Protein AF-A0A1E7ERF7-F1 (afdb_monomer)

Foldseek 3Di:
DVVVVVVVVLVVLLVCVVVVHDPVVDPDDPVSVVSNLLSVLVVLQCVLQVQADQPLPAAAEADDLVVVVVVVVPPPDPQPQDFQDCVLVLVQLLVFFQDWDDDPNFTAGAGALVSCLPRVSLVVLLVSQQADDLVCLCPSDPDNRLSVLRVLLSLLSLLQSLLSVLQSVQLVPPPVSDTDQFSQCSQCPPPVRNPHGQQPDFRGHGNNDTHGSSCSVRVNNVNRHLDPLSQLRRFNQFSLGRHHDSGGATSSCNVVVSLVSLLSQCLRVQRAKFQDPVDNLAIAGHCCQSSPQVSCCPPQNTDLSSSLVSLVPPPDDDDPPPPDVVVVVVSNVGSVVSNPDDPVSCVVHYDYHDTTRGGSHPPVPPPD

Sequence (368 aa):
MIRRNNSISVLLILILILHGTNVKSFTLPSPLQKVLILAEGFIAKQKVNKNLDPNIRTKFKVESDETFAAQRSNDGATTTTTTFSHALWDSALKKHATYVGDIDGITTTLVDYVGMSKDPDVLRYTQALATVDLEQLGSANANANNSANELLALYINAYNCFCIGHVTKYYLADPKRRLPSTITAVTKTMTDYKKTDIWDVPAGKIGRRTVTLNEIEHTILRSCWDDPRIHAAIVCASASCPNLRSEAFVGAKLNAQLDDQAQNWVSDTKKGLRYNPNNSQQLLVSRIFLWFQDDFQSNYGGPLAWAQQYASTRGGKENDNDNDPKQQQQQQQQLAAWSKLSTDDYEKNVEYFPYNWKLNDRRWERQD

pLDDT: mean 78.39, std 17.16, range [31.17, 98.62]

Organism: NCBI:txid635003

Nearest PDB structures (foldseek):
  2xj7-assembly1_A  TM=2.593E-01  e=2.945E+00  Bacteroides thetaiotaomicron VPI-5482
  2xm1-assembly1_A  TM=3.299E-01  e=4.871E+00  Bacteroides thetaiotaomicron VPI-5482
  2x0h-assembly1_A  TM=3.551E-01  e=7.286E+00  Bacteroides thetaiotaomicron VPI-5482

InterPro domains:
  IPR006869 Domain of unknown function DUF547 [PF04784] (147-265)

Secondary structure (DSSP, 8-state):
-HHHHHHHHHHHHHHHHHTT--GGGS---HHHHHHHHHHHHHHHHHHHHTT--TT---PBPPPPHHHHHHHHHH--S---------HHHHHHHHHHS-EEEESSS-EEEEB-HHHHTT-HHHHHHHHHHHH--HHHHHHSSSSHHHHHHHHHHHHHHHHHHHHHHHHHHHHHHSTT-PPPSBGGGSTTTSTT-TTS-GGGSEEEEETTEEEEHHIIIIIIIIHHB--TTHHHHS--SBTTSPPPPSS---GGGHHHHHHHHHHHHHH-TTTTEEEETTEEEEEEE-HHHHHTHHHHHHHHSSHHHHHHHHHH---S---TT---HHHHHHHHHHHHHHTT--HHHHHHHEEE-----BB-B-GGG---

Mean predicted aligned error: 10.08 Å

Radius of gyration: 21.47 Å; Cα contacts (8 Å, |Δi|>4): 516; chains: 1; bounding box: 52×48×76 Å

Structure (mmCIF, N/CA/C/O backbone):
data_AF-A0A1E7ERF7-F1
#
_entry.id   AF-A0A1E7ERF7-F1
#
loop_
_atom_site.group_PDB
_atom_site.id
_atom_site.type_symbol
_atom_site.label_atom_id
_atom_site.label_alt_id
_atom_site.label_comp_id
_atom_site.label_asym_id
_atom_site.label_entity_id
_atom_site.label_seq_id
_atom_site.pdbx_PDB_ins_code
_atom_site.Cartn_x
_atom_site.Cartn_y
_atom_site.Cartn_z
_atom_site.occupancy
_atom_site.B_iso_or_equiv
_atom_site.auth_seq_id
_atom_site.auth_comp_id
_atom_site.auth_asym_id
_atom_site.auth_atom_id
_atom_site.pdbx_PDB_model_num
ATOM 1 N N . MET A 1 1 ? -4.852 25.322 41.173 1.00 36.66 1 MET A N 1
ATOM 2 C CA . MET A 1 1 ? -3.448 24.894 40.955 1.00 36.66 1 MET A CA 1
ATOM 3 C C . MET A 1 1 ? -3.278 23.719 39.980 1.00 36.66 1 MET A C 1
ATOM 5 O O . MET A 1 1 ? -2.240 23.656 39.343 1.00 36.66 1 MET A O 1
ATOM 9 N N . ILE A 1 2 ? -4.276 22.848 39.766 1.00 32.81 2 ILE A N 1
ATOM 10 C CA . ILE A 1 2 ? -4.131 21.618 38.949 1.00 32.81 2 ILE A CA 1
ATOM 11 C C . ILE A 1 2 ? -4.028 21.868 37.422 1.00 32.81 2 ILE A C 1
ATOM 13 O O . ILE A 1 2 ? -3.318 21.147 36.730 1.00 32.81 2 ILE A O 1
ATOM 17 N N . ARG A 1 3 ? -4.637 22.933 36.870 1.00 31.17 3 ARG A N 1
ATOM 18 C CA . ARG A 1 3 ? -4.573 23.233 35.417 1.00 31.17 3 ARG A CA 1
ATOM 19 C C . ARG A 1 3 ? -3.191 23.665 34.902 1.00 31.17 3 ARG A C 1
ATOM 21 O O . ARG A 1 3 ? -2.922 23.508 33.720 1.00 31.17 3 ARG A O 1
ATOM 28 N N . ARG A 1 4 ? -2.320 24.201 35.764 1.00 34.53 4 ARG A N 1
ATOM 29 C CA . ARG A 1 4 ? -1.042 24.815 35.352 1.00 34.53 4 ARG A CA 1
ATOM 30 C C . ARG A 1 4 ? 0.073 23.780 35.127 1.00 34.53 4 ARG A C 1
ATOM 32 O O . ARG A 1 4 ? 0.943 24.011 34.296 1.00 34.53 4 ARG A O 1
ATOM 39 N N . ASN A 1 5 ? -0.004 22.623 35.794 1.00 43.66 5 ASN A N 1
ATOM 40 C CA . ASN A 1 5 ? 0.962 21.530 35.625 1.00 43.66 5 ASN A CA 1
ATOM 41 C C . ASN A 1 5 ? 0.768 20.761 34.311 1.00 43.66 5 ASN A C 1
ATOM 43 O O . ASN A 1 5 ? 1.755 20.394 33.682 1.00 43.66 5 ASN A O 1
ATOM 47 N N . ASN A 1 6 ? -0.474 20.592 33.839 1.00 48.72 6 ASN A N 1
ATOM 48 C CA . ASN A 1 6 ? -0.732 19.874 32.585 1.00 48.72 6 ASN A CA 1
ATOM 49 C C . ASN A 1 6 ? -0.147 20.602 31.365 1.00 48.72 6 ASN A C 1
ATOM 51 O O . ASN A 1 6 ? 0.408 19.952 30.486 1.00 48.72 6 ASN A O 1
ATOM 55 N N . SER A 1 7 ? -0.205 21.937 31.318 1.00 48.72 7 SER A N 1
ATOM 56 C CA . SER A 1 7 ? 0.359 22.716 30.205 1.00 48.72 7 SER A CA 1
ATOM 57 C C . SER A 1 7 ? 1.884 22.614 30.118 1.00 48.72 7 SER A C 1
ATOM 59 O O . SER A 1 7 ? 2.427 22.541 29.021 1.00 48.72 7 SER A O 1
ATOM 61 N N . ILE A 1 8 ? 2.574 22.563 31.263 1.00 54.47 8 ILE A N 1
ATOM 62 C CA . ILE A 1 8 ? 4.037 22.424 31.314 1.00 54.47 8 ILE A CA 1
ATOM 63 C C . ILE A 1 8 ? 4.448 21.012 30.886 1.00 54.47 8 ILE A C 1
ATOM 65 O O . ILE A 1 8 ? 5.362 20.869 30.081 1.00 54.47 8 ILE A O 1
ATOM 69 N N . SER A 1 9 ? 3.739 19.976 31.349 1.00 54.03 9 SER A N 1
ATOM 70 C CA . SER A 1 9 ? 3.988 18.591 30.931 1.00 54.03 9 SER A CA 1
ATOM 71 C C . SER A 1 9 ? 3.723 18.368 29.439 1.00 54.03 9 SER A C 1
ATOM 73 O O . SER A 1 9 ? 4.510 17.693 28.784 1.00 54.03 9 SER A O 1
ATOM 75 N N . VAL A 1 10 ? 2.669 18.970 28.878 1.00 54.62 10 VAL A N 1
ATOM 76 C CA . VAL A 1 10 ? 2.374 18.911 27.435 1.00 54.62 10 VAL A CA 1
ATOM 77 C C . VAL A 1 10 ? 3.454 19.617 26.613 1.00 54.62 10 VAL A C 1
ATOM 79 O O . VAL A 1 10 ? 3.908 19.066 25.613 1.00 54.62 10 VAL A O 1
ATOM 82 N N . LEU A 1 11 ? 3.916 20.793 27.051 1.00 57.22 11 LEU A N 1
ATOM 83 C CA . LEU A 1 11 ? 4.986 21.528 26.373 1.00 57.22 11 LEU A CA 1
ATOM 84 C C . LEU A 1 11 ? 6.320 20.764 26.416 1.00 57.22 11 LEU A C 1
ATOM 86 O O . LEU A 1 11 ? 7.002 20.670 25.401 1.00 57.22 11 LEU A O 1
ATOM 90 N N . LEU A 1 12 ? 6.668 20.162 27.557 1.00 59.62 12 LEU A N 1
ATOM 91 C CA . LEU A 1 12 ? 7.861 19.319 27.697 1.00 59.62 12 LEU A CA 1
ATOM 92 C C . LEU A 1 12 ? 7.793 18.071 26.811 1.00 59.62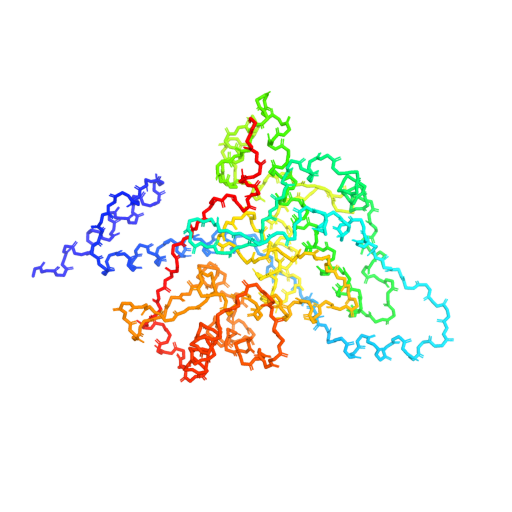 12 LEU A C 1
ATOM 94 O O . LEU A 1 12 ? 8.782 17.733 26.171 1.00 59.62 12 LEU A O 1
ATOM 98 N N . ILE A 1 13 ? 6.632 17.416 26.730 1.00 57.25 13 ILE A N 1
ATOM 99 C CA . ILE A 1 13 ? 6.420 16.261 25.849 1.00 57.25 13 ILE A CA 1
ATOM 100 C C . ILE A 1 13 ? 6.543 16.671 24.374 1.00 57.25 13 ILE A C 1
ATOM 102 O O . ILE A 1 13 ? 7.240 15.999 23.620 1.00 57.25 13 ILE A O 1
ATOM 106 N N . LEU A 1 14 ? 5.950 17.798 23.965 1.00 54.91 14 LEU A N 1
ATOM 107 C CA . LEU A 1 14 ? 6.098 18.344 22.609 1.00 54.91 14 LEU A CA 1
ATOM 108 C C . LEU A 1 14 ? 7.563 18.653 22.271 1.00 54.91 14 LEU A C 1
ATOM 110 O O . LEU A 1 14 ? 8.032 18.281 21.198 1.00 54.91 14 LEU A O 1
ATOM 114 N N . ILE A 1 15 ? 8.306 19.270 23.196 1.00 58.50 15 ILE A N 1
ATOM 115 C CA . ILE A 1 15 ? 9.744 19.528 23.043 1.00 58.50 15 ILE A CA 1
ATOM 116 C C . ILE A 1 15 ? 10.507 18.205 22.898 1.00 58.50 15 ILE A C 1
ATOM 118 O O . ILE A 1 15 ? 11.322 18.070 21.991 1.00 58.50 15 ILE A O 1
ATOM 122 N N . LEU A 1 16 ? 10.222 17.207 23.733 1.00 57.84 16 LEU A N 1
ATOM 123 C CA . LEU A 1 16 ? 10.858 15.890 23.683 1.00 57.84 16 LEU A CA 1
ATOM 124 C C . LEU A 1 16 ? 10.597 15.159 22.351 1.00 57.84 16 LEU A C 1
ATOM 126 O O . LEU A 1 16 ? 11.536 14.595 21.780 1.00 57.84 16 LEU A O 1
ATOM 130 N N . ILE A 1 17 ? 9.374 15.222 21.811 1.00 55.09 17 ILE A N 1
ATOM 131 C CA . ILE A 1 17 ? 9.040 14.671 20.485 1.00 55.09 17 ILE A CA 1
ATOM 132 C C . ILE A 1 17 ? 9.791 15.418 19.377 1.00 55.09 17 ILE A C 1
ATOM 134 O O . ILE A 1 17 ? 10.389 14.780 18.512 1.00 55.09 17 ILE A O 1
ATOM 138 N N . LEU A 1 18 ? 9.798 16.756 19.411 1.00 44.47 18 LEU A N 1
ATOM 139 C CA . LEU A 1 18 ? 10.491 17.590 18.419 1.00 44.47 18 LEU A CA 1
ATOM 140 C C . LEU A 1 18 ? 12.005 17.327 18.394 1.00 44.47 18 LEU A C 1
ATOM 142 O O . LEU A 1 18 ? 12.624 17.414 17.338 1.00 44.47 18 LEU A O 1
ATOM 146 N N . HIS A 1 19 ? 12.591 16.948 19.532 1.00 47.16 19 HIS A N 1
ATOM 147 C CA . HIS A 1 19 ? 14.005 16.576 19.650 1.00 47.16 19 HIS A CA 1
ATOM 148 C C . HIS A 1 19 ? 14.268 15.076 19.411 1.00 47.16 19 HIS A C 1
ATOM 150 O O . HIS A 1 19 ? 15.370 14.593 19.668 1.00 47.16 19 HIS A O 1
ATOM 156 N N . GLY A 1 20 ? 13.279 14.315 18.925 1.00 40.84 20 GLY A N 1
ATOM 157 C CA . GLY A 1 20 ? 13.446 12.907 18.552 1.00 40.84 20 GLY A CA 1
ATOM 158 C C . GLY A 1 20 ? 13.666 11.954 19.730 1.00 40.84 20 GLY A C 1
ATOM 159 O O . GLY A 1 20 ? 14.139 10.832 19.534 1.00 40.84 20 GLY A O 1
ATOM 160 N N . THR A 1 21 ? 13.342 12.370 20.958 1.00 48.56 21 THR A N 1
ATOM 161 C CA . THR A 1 21 ? 13.435 11.481 22.122 1.00 48.56 21 THR A CA 1
ATOM 162 C C . THR A 1 21 ? 12.284 10.475 22.120 1.00 48.56 21 THR A C 1
ATOM 164 O O . THR A 1 21 ? 11.135 10.790 21.809 1.00 48.56 21 THR A O 1
ATOM 167 N N . ASN A 1 22 ? 12.597 9.219 22.435 1.00 46.44 22 ASN A N 1
ATOM 168 C CA . ASN A 1 22 ? 11.633 8.128 22.387 1.00 46.44 22 ASN A CA 1
ATOM 169 C C . ASN A 1 22 ? 10.752 8.138 23.647 1.00 46.44 22 ASN A C 1
ATOM 171 O O . ASN A 1 22 ? 11.101 7.541 24.660 1.00 46.44 22 ASN A O 1
ATOM 175 N N . VAL A 1 23 ? 9.603 8.814 23.580 1.00 49.91 23 VAL A N 1
ATOM 176 C CA . VAL A 1 23 ? 8.657 8.943 24.708 1.00 49.91 23 VAL A CA 1
ATOM 177 C C . VAL A 1 23 ? 7.865 7.644 24.970 1.00 49.91 23 VAL A C 1
ATOM 179 O O . VAL A 1 23 ? 7.133 7.551 25.952 1.00 49.91 23 VAL A O 1
ATOM 182 N N . LYS A 1 24 ? 8.032 6.601 24.135 1.00 46.62 24 LYS A N 1
ATOM 183 C CA . LYS A 1 24 ? 7.290 5.326 24.231 1.00 46.62 24 LYS A CA 1
ATOM 184 C C . LYS A 1 24 ? 7.590 4.512 25.496 1.00 46.62 24 LYS A C 1
ATOM 186 O O . LYS A 1 24 ? 6.849 3.580 25.787 1.00 46.62 24 LYS A O 1
ATOM 191 N N . SER A 1 25 ? 8.659 4.825 26.230 1.00 44.00 25 SER A N 1
ATOM 192 C CA . SER A 1 25 ? 9.017 4.147 27.485 1.00 44.00 25 SER A CA 1
ATOM 193 C C . SER A 1 25 ? 8.253 4.659 28.713 1.00 44.00 25 SER A C 1
ATOM 195 O O . SER A 1 25 ? 8.383 4.068 29.783 1.00 44.00 25 SER A O 1
ATOM 197 N N . PHE A 1 26 ? 7.455 5.726 28.589 1.00 50.78 26 PHE A N 1
ATOM 198 C CA . PHE A 1 26 ? 6.699 6.299 29.703 1.00 50.78 26 PHE A CA 1
ATOM 199 C C . PHE A 1 26 ? 5.229 5.868 29.677 1.00 50.78 26 PHE A C 1
ATOM 201 O O . PHE A 1 26 ? 4.508 6.100 28.707 1.00 50.78 26 PHE A O 1
ATOM 208 N N . THR A 1 27 ? 4.749 5.294 30.782 1.00 52.00 27 THR A N 1
ATOM 209 C CA . THR A 1 27 ? 3.320 5.031 31.003 1.00 52.00 27 THR A CA 1
ATOM 210 C C . THR A 1 27 ? 2.628 6.343 31.377 1.00 52.00 27 THR A C 1
ATOM 212 O O . THR A 1 27 ? 2.578 6.743 32.538 1.00 52.00 27 THR A O 1
ATOM 215 N N . LEU A 1 28 ? 2.139 7.069 30.372 1.00 58.00 28 LEU A N 1
ATOM 216 C CA . LEU A 1 28 ? 1.422 8.329 30.578 1.00 58.00 28 LEU A CA 1
ATOM 217 C C . LEU A 1 28 ? -0.047 8.078 30.975 1.00 58.00 28 LEU A C 1
ATOM 219 O O . LEU A 1 28 ? -0.658 7.143 30.455 1.00 58.00 28 LEU A O 1
ATOM 223 N N . PRO A 1 29 ? -0.659 8.927 31.821 1.00 64.56 29 PRO A N 1
ATOM 224 C CA . PRO A 1 29 ? -2.111 8.969 32.000 1.00 64.56 29 PRO A CA 1
ATOM 225 C C . PRO A 1 29 ? -2.847 9.167 30.663 1.00 64.56 29 PRO A C 1
ATOM 227 O O . PRO A 1 29 ? -2.374 9.918 29.809 1.00 64.56 29 PRO A O 1
ATOM 230 N N . SER A 1 30 ? -4.031 8.562 30.499 1.00 65.56 30 SER A N 1
ATOM 231 C CA . SER A 1 30 ? -4.824 8.592 29.249 1.00 65.56 30 SER A CA 1
ATOM 232 C C . SER A 1 30 ? -4.966 9.989 28.599 1.00 65.56 30 SER A C 1
ATOM 234 O O . SER A 1 30 ? -4.719 10.101 27.396 1.00 65.56 30 SER A O 1
ATOM 236 N N . PRO A 1 31 ? -5.237 11.089 29.340 1.00 67.00 31 PRO A N 1
ATOM 237 C CA . PRO A 1 31 ? -5.311 12.423 28.734 1.00 67.00 31 PRO A CA 1
ATOM 238 C C . PRO A 1 31 ? -4.007 12.872 28.057 1.00 67.00 31 PRO A C 1
ATOM 240 O O . PRO A 1 31 ? -4.045 13.521 27.016 1.00 67.00 31 PRO A O 1
ATOM 243 N N . LEU A 1 32 ? -2.848 12.508 28.617 1.00 67.94 32 LEU A N 1
ATOM 244 C CA . LEU A 1 32 ? -1.539 12.845 28.050 1.00 67.94 32 LEU A CA 1
ATOM 245 C C . LEU A 1 32 ? -1.181 11.943 26.862 1.00 67.94 32 LEU A C 1
ATOM 247 O O . LEU A 1 32 ? -0.548 12.416 25.921 1.00 67.94 32 LEU A O 1
ATOM 251 N N . GLN A 1 33 ? -1.635 10.685 26.853 1.00 66.69 33 GLN A N 1
ATOM 252 C CA . GLN A 1 33 ? -1.497 9.805 25.685 1.00 66.69 33 GLN A CA 1
ATOM 253 C C . GLN A 1 33 ? -2.267 10.348 24.476 1.00 66.69 33 GLN A C 1
ATOM 255 O O . GLN A 1 33 ? -1.730 10.366 23.370 1.00 66.69 33 GLN A O 1
ATOM 260 N N . LYS A 1 34 ? -3.489 10.861 24.684 1.00 69.25 34 LYS A N 1
ATOM 261 C CA . LYS A 1 34 ? -4.267 11.506 23.613 1.00 69.25 34 LYS A CA 1
ATOM 262 C C . LYS A 1 34 ? -3.541 12.722 23.035 1.00 69.25 34 LYS A C 1
ATOM 264 O O . LYS A 1 34 ? -3.440 12.844 21.819 1.00 69.25 34 LYS A O 1
ATOM 269 N N . VAL A 1 35 ? -2.974 13.581 23.885 1.00 73.69 35 VAL A N 1
ATOM 270 C CA . VAL A 1 35 ? -2.186 14.741 23.427 1.00 73.69 35 VAL A CA 1
ATOM 271 C C . VAL A 1 35 ? -0.946 14.310 22.637 1.00 73.69 35 VAL A C 1
ATOM 273 O O . VAL A 1 35 ? -0.651 14.906 21.604 1.00 73.69 35 VAL A O 1
ATOM 276 N N . LEU A 1 36 ? -0.249 13.259 23.079 1.00 72.38 36 LEU A N 1
ATOM 277 C CA . LEU A 1 36 ? 0.911 12.713 22.372 1.00 72.38 36 LEU A CA 1
ATOM 278 C C . LEU A 1 36 ? 0.534 12.215 20.970 1.00 72.38 36 LEU A C 1
ATOM 280 O O . LEU A 1 36 ? 1.200 12.563 20.001 1.00 72.38 36 LEU A O 1
ATOM 284 N N . ILE A 1 37 ? -0.553 11.449 20.854 1.00 72.00 37 ILE A N 1
ATOM 285 C CA . ILE A 1 37 ? -1.032 10.924 19.568 1.00 72.00 37 ILE A CA 1
ATOM 286 C C . ILE A 1 37 ? -1.437 12.064 18.628 1.00 72.00 37 ILE A C 1
ATOM 288 O O . ILE A 1 37 ? -1.090 12.028 17.451 1.00 72.00 37 ILE A O 1
ATOM 292 N N . LEU A 1 38 ? -2.120 13.095 19.132 1.00 73.94 38 LEU A N 1
ATOM 293 C CA . LEU A 1 38 ? -2.483 14.264 18.325 1.00 73.94 38 LEU A CA 1
ATOM 294 C C . LEU A 1 38 ? -1.250 15.049 17.859 1.00 73.94 38 LEU A C 1
ATOM 296 O O . LEU A 1 38 ? -1.207 15.488 16.713 1.00 73.94 38 LEU A O 1
ATOM 300 N N . ALA A 1 39 ? -0.226 15.185 18.706 1.00 75.44 39 ALA A N 1
ATOM 301 C CA . ALA A 1 39 ? 1.040 15.806 18.326 1.00 75.44 39 ALA A CA 1
ATOM 302 C C . ALA A 1 39 ? 1.798 14.980 17.270 1.00 75.44 39 ALA A C 1
ATOM 304 O O . ALA A 1 39 ? 2.266 15.537 16.277 1.00 75.44 39 ALA A O 1
ATOM 305 N N . GLU A 1 40 ? 1.877 13.654 17.444 1.00 78.06 40 GLU A N 1
ATOM 306 C CA . GLU A 1 40 ? 2.417 12.730 16.435 1.00 78.06 40 GLU A CA 1
ATOM 307 C C . GLU A 1 40 ? 1.657 12.862 15.109 1.00 78.06 40 GLU A C 1
ATOM 309 O O . GLU A 1 40 ? 2.275 12.956 14.049 1.00 78.06 40 GLU A O 1
ATOM 314 N N . GLY A 1 41 ? 0.325 12.906 15.172 1.00 77.31 41 GLY A N 1
ATOM 315 C CA . GLY A 1 41 ? -0.550 13.087 14.019 1.00 77.31 41 GLY A CA 1
ATOM 316 C C . GLY A 1 41 ? -0.306 14.405 13.299 1.00 77.31 41 GLY A C 1
ATOM 317 O O . GLY A 1 41 ? -0.144 14.410 12.085 1.00 77.31 41 GLY A O 1
ATOM 318 N N . PHE A 1 42 ? -0.192 15.509 14.037 1.00 77.94 42 PHE A N 1
ATOM 319 C CA . PHE A 1 42 ? 0.100 16.825 13.472 1.00 77.94 42 PHE A CA 1
ATOM 320 C C . PHE A 1 42 ? 1.451 16.859 12.743 1.00 77.94 42 PHE A C 1
ATOM 322 O O . PHE A 1 42 ? 1.531 17.335 11.611 1.00 77.94 42 PHE A O 1
ATOM 329 N N . ILE A 1 43 ? 2.505 16.310 13.357 1.00 78.62 43 ILE A N 1
ATOM 330 C CA . ILE A 1 43 ? 3.841 16.241 12.745 1.00 78.62 43 ILE A CA 1
ATOM 331 C C . ILE A 1 43 ? 3.816 15.349 11.498 1.00 78.62 43 ILE A C 1
ATOM 333 O O . ILE A 1 43 ? 4.362 15.720 10.458 1.00 78.62 43 ILE A O 1
ATOM 337 N N . ALA A 1 44 ? 3.168 14.185 11.580 1.00 79.81 44 ALA A N 1
ATOM 338 C CA . ALA A 1 44 ? 3.026 13.278 10.447 1.00 79.81 44 ALA A CA 1
ATOM 339 C C . ALA A 1 44 ? 2.258 13.937 9.295 1.00 79.81 44 ALA A C 1
ATOM 341 O O . ALA A 1 44 ? 2.728 13.891 8.164 1.00 79.81 44 ALA A O 1
ATOM 342 N N . LYS A 1 45 ? 1.154 14.630 9.592 1.00 82.00 45 LYS A N 1
ATOM 343 C CA . LYS A 1 45 ? 0.350 15.381 8.623 1.00 82.00 45 LYS A CA 1
ATOM 344 C C . LYS A 1 45 ? 1.176 16.442 7.895 1.00 82.00 45 LYS A C 1
ATOM 346 O O . LYS A 1 45 ? 1.171 16.498 6.669 1.00 82.00 45 LYS A O 1
ATOM 351 N N . GLN A 1 46 ? 1.950 17.247 8.630 1.00 80.81 46 GLN A N 1
ATOM 352 C CA . GLN A 1 46 ? 2.863 18.219 8.015 1.00 80.81 46 GLN A CA 1
ATOM 353 C C . GLN A 1 46 ? 3.884 17.545 7.097 1.00 80.81 46 GLN A C 1
ATOM 355 O O . GLN A 1 46 ? 4.180 18.051 6.017 1.00 80.81 46 GLN A O 1
ATOM 360 N N . LYS A 1 47 ? 4.415 16.394 7.518 1.00 81.00 47 LYS A N 1
ATOM 361 C CA . LYS A 1 47 ? 5.402 15.648 6.745 1.00 81.00 47 LYS A CA 1
ATOM 362 C C . LYS A 1 47 ? 4.814 15.082 5.452 1.00 81.00 47 LYS A C 1
ATOM 364 O O . LYS A 1 47 ? 5.407 15.304 4.400 1.00 81.00 47 LYS A O 1
ATOM 369 N N . VAL A 1 48 ? 3.672 14.392 5.511 1.00 81.75 48 VAL A N 1
ATOM 370 C CA . VAL A 1 48 ? 3.062 13.773 4.320 1.00 81.75 48 VAL A CA 1
ATOM 371 C C . VAL A 1 48 ? 2.521 14.818 3.346 1.00 81.75 48 VAL A C 1
ATOM 373 O O . VAL A 1 48 ? 2.515 14.594 2.141 1.00 81.75 48 VAL A O 1
ATOM 376 N N . ASN A 1 49 ? 2.118 15.996 3.826 1.00 82.00 49 ASN A N 1
ATOM 377 C CA . ASN A 1 49 ? 1.636 17.071 2.955 1.00 82.00 49 ASN A CA 1
ATOM 378 C C . ASN A 1 49 ? 2.758 17.951 2.384 1.00 82.00 49 ASN A C 1
ATOM 380 O O . ASN A 1 49 ? 2.497 18.743 1.484 1.00 82.00 49 ASN A O 1
ATOM 384 N N . LYS A 1 50 ? 4.007 17.811 2.852 1.00 83.06 50 LYS A N 1
ATOM 385 C CA . LYS A 1 50 ? 5.141 18.648 2.420 1.00 83.06 50 LYS A CA 1
ATOM 386 C C . LYS A 1 50 ? 5.376 18.616 0.904 1.00 83.06 50 LYS A C 1
ATOM 388 O O . LYS A 1 50 ? 5.760 19.631 0.333 1.00 83.06 50 LYS A O 1
ATOM 393 N N . ASN A 1 51 ? 5.188 17.450 0.287 1.00 75.69 51 ASN A N 1
ATOM 394 C CA . ASN A 1 51 ? 5.495 17.206 -1.126 1.00 75.69 51 ASN A CA 1
ATOM 395 C C . ASN A 1 51 ? 4.232 17.063 -1.993 1.00 75.69 51 ASN A C 1
ATOM 397 O O . ASN A 1 51 ? 4.329 16.626 -3.140 1.00 75.69 51 ASN A O 1
ATOM 401 N N . LEU A 1 52 ? 3.058 17.379 -1.436 1.00 80.81 52 LEU A N 1
ATOM 402 C CA . LEU A 1 52 ? 1.813 17.402 -2.193 1.00 80.81 52 LEU A CA 1
ATOM 403 C C . LEU A 1 52 ? 1.858 18.614 -3.128 1.00 80.81 52 LEU A C 1
ATOM 405 O O . LEU A 1 52 ? 2.061 19.733 -2.661 1.00 80.81 52 LEU A O 1
ATOM 409 N N . ASP A 1 53 ? 1.693 18.402 -4.432 1.00 74.69 53 ASP A N 1
ATOM 410 C CA . ASP A 1 53 ? 1.607 19.496 -5.401 1.00 74.69 53 ASP A CA 1
ATOM 411 C C . ASP A 1 53 ? 0.152 19.986 -5.501 1.00 74.69 53 ASP A C 1
ATOM 413 O O . ASP A 1 53 ? -0.694 19.254 -6.027 1.00 74.69 53 ASP A O 1
ATOM 417 N N . PRO A 1 54 ? -0.174 21.196 -5.001 1.00 67.25 54 PRO A N 1
ATOM 418 C CA . PRO A 1 54 ? -1.521 21.752 -5.088 1.00 67.25 54 PRO A CA 1
ATOM 419 C C . PRO A 1 54 ? -1.822 22.369 -6.463 1.00 67.25 54 PRO A C 1
ATOM 421 O O . PRO A 1 54 ? -2.957 22.765 -6.714 1.00 67.25 54 PRO A O 1
ATOM 424 N N . ASN A 1 55 ? -0.824 22.499 -7.345 1.00 67.62 55 ASN A N 1
ATOM 425 C CA . ASN A 1 55 ? -0.960 23.194 -8.626 1.00 67.62 55 ASN A CA 1
ATOM 426 C C . ASN A 1 55 ? -1.403 22.278 -9.770 1.00 67.62 55 ASN A C 1
ATOM 428 O O . ASN A 1 55 ? -1.568 22.757 -10.897 1.00 67.62 55 ASN A O 1
ATOM 432 N N . ILE A 1 56 ? -1.617 20.984 -9.507 1.00 73.19 56 ILE A N 1
ATOM 433 C CA . ILE A 1 56 ? -2.220 20.073 -10.479 1.00 73.19 56 ILE A CA 1
ATOM 434 C C . ILE A 1 56 ? -3.660 20.528 -10.735 1.00 73.19 56 ILE A C 1
ATOM 436 O O . ILE A 1 56 ? -4.568 20.324 -9.932 1.00 73.19 56 ILE A O 1
ATOM 440 N N . ARG A 1 57 ? -3.850 21.201 -11.876 1.00 54.81 57 ARG A N 1
ATOM 441 C CA . ARG A 1 57 ? -5.110 21.868 -12.247 1.00 54.81 57 ARG A CA 1
ATOM 442 C C . ARG A 1 57 ? -6.224 20.897 -12.620 1.00 54.81 57 ARG A C 1
ATOM 444 O O . ARG A 1 57 ? -7.395 21.250 -12.529 1.00 54.81 57 ARG A O 1
ATOM 451 N N . THR A 1 58 ? -5.867 19.694 -13.058 1.00 62.59 58 THR A N 1
ATOM 452 C CA . THR A 1 58 ? -6.821 18.655 -13.444 1.00 62.59 58 THR A CA 1
ATOM 453 C C . THR A 1 58 ? -6.393 17.353 -12.799 1.00 62.59 58 THR A C 1
ATOM 455 O O . THR A 1 58 ? -5.362 16.791 -13.159 1.00 62.59 58 THR A O 1
ATOM 458 N N . LYS A 1 59 ? -7.187 16.893 -11.832 1.00 69.50 59 LYS A N 1
ATOM 459 C CA . LYS A 1 59 ? -7.059 15.548 -11.281 1.00 69.50 59 LYS A CA 1
ATOM 460 C C . LYS A 1 59 ? -7.775 14.565 -12.200 1.00 69.50 59 LYS A C 1
ATOM 462 O O . LYS A 1 59 ? -8.862 14.861 -12.704 1.00 69.50 59 LYS A O 1
ATOM 467 N N . PHE A 1 60 ? -7.180 13.401 -12.399 1.00 78.62 60 PHE A N 1
ATOM 468 C CA . PHE A 1 60 ? -7.851 12.280 -13.029 1.00 78.62 60 PHE A CA 1
ATOM 469 C C . PHE A 1 60 ? -9.002 11.803 -12.136 1.00 78.62 60 PHE A C 1
ATOM 471 O O . PHE A 1 60 ? -8.870 11.731 -10.910 1.00 78.62 60 PHE A O 1
ATOM 478 N N . LYS A 1 61 ? -10.134 11.457 -12.753 1.00 71.06 61 LYS A N 1
ATOM 479 C CA . LYS A 1 61 ? -11.215 10.734 -12.079 1.00 71.06 61 LYS A CA 1
ATOM 480 C C . LYS A 1 61 ? -11.049 9.245 -12.342 1.00 71.06 61 LYS A C 1
ATOM 482 O O . LYS A 1 61 ? -10.775 8.851 -13.472 1.00 71.06 61 LYS A O 1
ATOM 487 N N . VAL A 1 62 ? -11.216 8.438 -11.299 1.00 68.38 62 VAL A N 1
ATOM 488 C CA . VAL A 1 62 ? -11.300 6.983 -11.444 1.00 68.38 62 VAL A CA 1
ATOM 489 C C . VAL A 1 62 ? -12.725 6.655 -11.893 1.00 68.38 62 VAL A C 1
ATOM 491 O O . VAL A 1 62 ? -13.684 7.011 -11.211 1.00 68.38 62 VAL A O 1
ATOM 494 N N . GLU A 1 63 ? -12.869 6.047 -13.068 1.00 69.31 63 GLU A N 1
ATOM 495 C CA . GLU A 1 63 ? -14.165 5.715 -13.682 1.00 69.31 63 GLU A CA 1
ATOM 496 C C . GLU A 1 63 ? -14.585 4.293 -13.361 1.00 69.31 63 GLU A C 1
ATOM 498 O O . GLU A 1 63 ? -13.722 3.427 -13.412 1.00 69.31 63 GLU A O 1
ATOM 503 N N . SER A 1 64 ? -15.881 4.045 -13.134 1.00 68.56 64 SER A N 1
ATOM 504 C CA . SER A 1 64 ? -16.437 2.721 -12.806 1.00 68.56 64 SER A CA 1
ATOM 505 C C . SER A 1 64 ? -16.109 1.617 -13.825 1.00 68.56 64 SER A C 1
ATOM 507 O O . SER A 1 64 ? -15.893 1.865 -15.010 1.00 68.56 64 SER A O 1
ATOM 509 N N . ASP A 1 65 ? -16.154 0.359 -13.390 1.00 65.44 65 ASP A N 1
ATOM 510 C CA . ASP A 1 65 ? -15.861 -0.771 -14.280 1.00 65.44 65 ASP A CA 1
ATOM 511 C C . ASP A 1 65 ? -16.944 -0.955 -15.372 1.00 65.44 65 ASP A C 1
ATOM 513 O O . ASP A 1 65 ? -16.642 -1.422 -16.470 1.00 65.44 65 ASP A O 1
ATOM 517 N N . GLU A 1 66 ? -18.191 -0.526 -15.127 1.00 62.44 66 GLU A N 1
ATOM 518 C CA . GLU A 1 66 ? -19.271 -0.527 -16.131 1.00 62.44 66 GLU A CA 1
ATOM 519 C C . GLU A 1 66 ? -19.011 0.481 -17.253 1.00 62.44 66 GLU A C 1
ATOM 521 O O . GLU A 1 66 ? -19.184 0.160 -18.432 1.00 62.44 66 GLU A O 1
ATOM 526 N N . THR A 1 67 ? -18.542 1.684 -16.903 1.00 61.41 67 THR A N 1
ATOM 527 C CA . THR A 1 67 ? -18.156 2.694 -17.896 1.00 61.41 67 THR A CA 1
ATOM 528 C C . THR A 1 67 ? -16.945 2.232 -18.707 1.00 61.41 67 THR A C 1
ATOM 530 O O . THR A 1 67 ? -16.916 2.442 -19.920 1.00 61.41 67 THR A O 1
ATOM 533 N N . PHE A 1 68 ? -16.007 1.505 -18.088 1.00 58.97 68 PHE A N 1
ATOM 534 C CA . PHE A 1 68 ? -14.882 0.873 -18.784 1.00 58.97 68 PHE A CA 1
ATOM 535 C C . PHE A 1 68 ? -15.331 -0.250 -19.746 1.00 58.97 68 PHE A C 1
ATOM 537 O O . PHE A 1 68 ? -14.874 -0.321 -20.891 1.00 58.97 68 PHE A O 1
ATOM 544 N N . ALA A 1 69 ? -16.249 -1.125 -19.318 1.00 56.75 69 ALA A N 1
ATOM 545 C CA . ALA A 1 69 ? -16.740 -2.252 -20.116 1.00 56.75 69 ALA A CA 1
ATOM 546 C C . ALA A 1 69 ? -17.614 -1.816 -21.306 1.00 56.75 69 ALA A C 1
ATOM 548 O O . ALA A 1 69 ? -17.443 -2.338 -22.410 1.00 56.75 69 ALA A O 1
ATOM 549 N N . ALA A 1 70 ? -18.499 -0.832 -21.112 1.00 56.50 70 ALA A N 1
ATOM 550 C CA . ALA A 1 70 ? -19.382 -0.310 -22.159 1.00 56.50 70 ALA A CA 1
ATOM 551 C C . ALA A 1 70 ? -18.613 0.348 -23.320 1.00 56.50 70 ALA A C 1
ATOM 553 O O . ALA A 1 70 ? -19.067 0.348 -24.466 1.00 56.50 70 ALA A O 1
ATOM 554 N N . GLN A 1 71 ? -17.423 0.885 -23.043 1.00 56.25 71 GLN A N 1
ATOM 555 C CA . GLN A 1 71 ? -16.563 1.470 -24.071 1.00 56.25 71 GLN A CA 1
ATOM 556 C C . GLN A 1 71 ? -15.858 0.416 -24.922 1.00 56.25 71 GLN A C 1
ATOM 558 O O . GLN A 1 71 ? -15.755 0.594 -26.131 1.00 56.25 71 GLN A O 1
ATOM 563 N N . ARG A 1 72 ? -15.471 -0.730 -24.344 1.00 56.56 72 ARG A N 1
ATOM 564 C CA . ARG A 1 72 ? -14.936 -1.854 -25.133 1.00 56.56 72 ARG A CA 1
ATOM 565 C C . ARG A 1 72 ? -15.951 -2.440 -26.112 1.00 56.56 72 ARG A C 1
ATOM 567 O O . ARG A 1 72 ? -15.544 -2.957 -27.145 1.00 56.56 72 ARG A O 1
ATOM 574 N N . SER A 1 73 ? -17.245 -2.412 -25.789 1.00 52.78 73 SER A N 1
ATOM 575 C CA . SER A 1 73 ? -18.281 -3.007 -26.644 1.00 52.78 73 SER A CA 1
ATOM 576 C C . SER A 1 73 ? -18.702 -2.134 -27.829 1.00 52.78 73 SER A C 1
ATOM 578 O O . SER A 1 73 ? -19.249 -2.669 -28.788 1.00 52.78 73 SER A O 1
ATOM 580 N N . ASN A 1 74 ? -18.455 -0.819 -27.782 1.00 55.16 74 ASN A N 1
ATOM 581 C CA . ASN A 1 74 ? -18.863 0.115 -28.841 1.00 55.16 74 ASN A CA 1
ATOM 582 C C . ASN A 1 74 ? -17.796 0.333 -29.929 1.00 55.16 74 ASN A C 1
ATOM 584 O O . ASN A 1 74 ? -18.129 0.824 -31.008 1.00 55.16 74 ASN A O 1
ATOM 588 N N . ASP A 1 75 ? -16.550 -0.083 -29.698 1.00 52.66 75 ASP A N 1
ATOM 589 C CA . ASP A 1 75 ? -15.466 0.050 -30.671 1.00 52.66 75 ASP A CA 1
ATOM 590 C C . ASP A 1 75 ? -15.355 -1.219 -31.532 1.00 52.66 75 ASP A C 1
ATOM 592 O O . ASP A 1 75 ? -14.503 -2.081 -31.331 1.00 52.66 75 ASP A O 1
ATOM 596 N N . GLY A 1 76 ? -16.213 -1.327 -32.551 1.00 45.62 76 GLY A N 1
ATOM 597 C CA . GLY A 1 76 ? -16.144 -2.355 -33.605 1.00 45.62 76 GLY A CA 1
ATOM 598 C C . GLY A 1 76 ? -14.932 -2.235 -34.549 1.00 45.62 76 GLY A C 1
ATOM 599 O O . GLY A 1 76 ? -14.964 -2.771 -35.655 1.00 45.62 76 GLY A O 1
ATOM 600 N N . ALA A 1 77 ? -13.877 -1.524 -34.143 1.00 43.34 77 ALA A N 1
ATOM 601 C CA . ALA A 1 77 ? -12.637 -1.342 -34.884 1.00 43.34 77 ALA A CA 1
ATOM 602 C C . ALA A 1 77 ? -11.460 -1.863 -34.052 1.00 43.34 77 ALA A C 1
ATOM 604 O O . ALA A 1 77 ? -11.324 -1.535 -32.875 1.00 43.34 77 ALA A O 1
ATOM 605 N N . THR A 1 78 ? -10.602 -2.672 -34.677 1.00 39.34 78 THR A N 1
ATOM 606 C CA . THR A 1 78 ? -9.399 -3.296 -34.107 1.00 39.34 78 THR A CA 1
ATOM 607 C C . THR A 1 78 ? -8.334 -2.250 -33.752 1.00 39.34 78 THR A C 1
ATOM 609 O O . THR A 1 78 ? -7.278 -2.173 -34.374 1.00 39.34 78 THR A O 1
ATOM 612 N N . THR A 1 79 ? -8.609 -1.409 -32.763 1.00 44.72 79 THR A N 1
ATOM 613 C CA . THR A 1 79 ? -7.646 -0.466 -32.200 1.00 44.72 79 THR A CA 1
ATOM 614 C C . THR A 1 79 ? -6.912 -1.207 -31.093 1.00 44.72 79 THR A C 1
ATOM 616 O O . THR A 1 79 ? -7.509 -1.589 -30.090 1.00 44.72 79 THR A O 1
ATOM 619 N N . THR A 1 80 ? -5.623 -1.486 -31.280 1.00 46.50 80 THR A N 1
ATOM 620 C CA . THR A 1 80 ? -4.768 -2.042 -30.225 1.00 46.50 80 THR A CA 1
ATOM 621 C C . THR A 1 80 ? -4.724 -1.065 -29.052 1.00 46.50 80 THR A C 1
ATOM 623 O O . THR A 1 80 ? -3.975 -0.093 -29.094 1.00 46.50 80 THR A O 1
ATOM 626 N N . THR A 1 81 ? -5.536 -1.302 -28.021 1.00 54.38 81 THR A N 1
ATOM 627 C CA . THR A 1 81 ? -5.450 -0.604 -26.734 1.00 54.38 81 THR A CA 1
ATOM 628 C C . THR A 1 81 ? -4.046 -0.825 -26.170 1.00 54.38 81 THR A C 1
ATOM 630 O O . THR A 1 81 ? -3.684 -1.958 -25.844 1.00 54.38 81 THR A O 1
ATOM 633 N N . THR A 1 82 ? -3.230 0.227 -26.069 1.00 65.69 82 THR A N 1
ATOM 634 C CA . THR A 1 82 ? -1.911 0.115 -25.433 1.00 65.69 82 THR A CA 1
ATOM 635 C C . THR A 1 82 ? -2.108 -0.019 -23.926 1.00 65.69 82 THR A C 1
ATOM 637 O O . THR A 1 82 ? -2.313 0.968 -23.228 1.00 65.69 82 THR A O 1
ATOM 640 N N . THR A 1 83 ? -2.057 -1.248 -23.420 1.00 78.19 83 THR A N 1
ATOM 641 C CA . THR A 1 83 ? -2.081 -1.551 -21.980 1.00 78.19 83 THR A CA 1
ATOM 642 C C . THR A 1 83 ? -0.692 -1.935 -21.497 1.00 78.19 83 THR A C 1
ATOM 644 O O . THR A 1 83 ? 0.039 -2.635 -22.206 1.00 78.19 83 THR A O 1
ATOM 647 N N . PHE A 1 84 ? -0.341 -1.567 -20.267 1.00 90.38 84 PHE A N 1
ATOM 648 C CA . PHE A 1 84 ? 0.874 -2.075 -19.639 1.00 90.38 84 PHE A CA 1
ATOM 649 C C . PHE A 1 84 ? 0.588 -3.416 -18.950 1.00 90.38 84 PHE A C 1
ATOM 651 O O . PHE A 1 84 ? -0.276 -3.522 -18.083 1.00 90.38 84 PHE A O 1
ATOM 658 N N . SER A 1 85 ? 1.307 -4.473 -19.335 1.00 94.25 85 SER A N 1
ATOM 659 C CA . SER A 1 85 ? 1.063 -5.800 -18.762 1.00 94.25 85 SER A CA 1
ATOM 660 C C . SER A 1 85 ? 1.620 -5.920 -17.343 1.00 94.25 85 SER A C 1
ATOM 662 O O . SER A 1 85 ? 2.831 -5.875 -17.120 1.00 94.25 85 SER A O 1
ATOM 664 N N . HIS A 1 86 ? 0.726 -6.177 -16.388 1.00 97.19 86 HIS A N 1
ATOM 665 C CA . HIS A 1 86 ? 1.068 -6.475 -14.997 1.00 97.19 86 HIS A CA 1
ATOM 666 C C . HIS A 1 86 ? 1.264 -7.971 -14.704 1.00 97.19 86 HIS A C 1
ATOM 668 O O . HIS A 1 86 ? 1.467 -8.344 -13.552 1.00 97.19 86 HIS A O 1
ATOM 674 N N . ALA A 1 87 ? 1.252 -8.836 -15.726 1.00 97.69 87 ALA A N 1
ATOM 675 C CA . ALA A 1 87 ? 1.292 -10.292 -15.553 1.00 97.69 87 ALA A CA 1
ATOM 676 C C . ALA A 1 87 ? 2.542 -10.799 -14.808 1.00 97.69 87 ALA A C 1
ATOM 678 O O . ALA A 1 87 ? 2.455 -11.738 -14.022 1.00 97.69 87 ALA A O 1
ATOM 679 N N . LEU A 1 88 ? 3.699 -10.161 -15.017 1.00 98.38 88 LEU A N 1
ATOM 680 C CA . LEU A 1 88 ? 4.935 -10.505 -14.302 1.00 98.38 88 LEU A CA 1
ATOM 681 C C . LEU A 1 88 ? 4.817 -10.202 -12.802 1.00 98.38 88 LEU A C 1
ATOM 683 O O . LEU A 1 88 ? 5.209 -11.009 -11.963 1.00 98.38 88 LEU A O 1
ATOM 687 N N . TRP A 1 89 ? 4.239 -9.050 -12.459 1.00 98.31 89 TRP A N 1
ATOM 688 C CA . TRP A 1 89 ? 4.025 -8.682 -11.063 1.00 98.31 89 TRP A CA 1
ATOM 689 C C . TRP A 1 89 ? 2.971 -9.559 -10.396 1.00 98.31 89 TRP A C 1
ATOM 691 O O . TRP A 1 89 ? 3.168 -10.022 -9.278 1.00 98.31 89 TRP A O 1
ATOM 701 N N . ASP A 1 90 ? 1.891 -9.853 -11.116 1.00 98.12 90 ASP A N 1
ATOM 702 C CA . ASP A 1 90 ? 0.842 -10.768 -10.679 1.00 98.12 90 ASP A CA 1
ATOM 703 C C . ASP A 1 90 ? 1.387 -12.179 -10.385 1.00 98.12 90 ASP A C 1
ATOM 705 O O . ASP A 1 90 ? 1.113 -12.744 -9.327 1.00 98.12 90 ASP A O 1
ATOM 709 N N . SER A 1 91 ? 2.232 -12.713 -11.275 1.00 97.88 91 SER A N 1
ATOM 710 C CA . SER A 1 91 ? 2.950 -13.984 -11.084 1.00 97.88 91 SER A CA 1
ATOM 711 C C . SER A 1 91 ? 3.790 -13.977 -9.801 1.00 97.88 91 SER A C 1
ATOM 713 O O . SER A 1 91 ? 3.690 -14.895 -8.979 1.00 97.88 91 SER A O 1
ATOM 715 N N . ALA A 1 92 ? 4.575 -12.915 -9.586 1.00 97.81 92 ALA A N 1
ATOM 716 C CA . ALA A 1 92 ? 5.415 -12.777 -8.401 1.00 97.81 92 ALA A CA 1
ATOM 717 C C . ALA A 1 92 ? 4.590 -12.677 -7.104 1.00 97.81 92 ALA A C 1
ATOM 719 O O . ALA A 1 92 ? 4.912 -13.344 -6.119 1.00 97.81 92 ALA A O 1
ATOM 720 N N . LEU A 1 93 ? 3.505 -11.893 -7.100 1.00 97.25 93 LEU A N 1
ATOM 721 C CA . LEU A 1 93 ? 2.600 -11.773 -5.953 1.00 97.25 93 LEU A CA 1
ATOM 722 C C . LEU A 1 93 ? 1.953 -13.116 -5.601 1.00 97.25 93 LEU A C 1
ATOM 724 O O . LEU A 1 93 ? 1.959 -13.511 -4.438 1.00 97.25 93 LEU A O 1
ATOM 728 N N . LYS A 1 94 ? 1.476 -13.868 -6.594 1.00 96.06 94 LYS A N 1
ATOM 729 C CA . LYS A 1 94 ? 0.858 -15.183 -6.368 1.00 96.06 94 LYS A CA 1
ATOM 730 C C . LYS A 1 94 ? 1.829 -16.201 -5.770 1.00 96.06 94 LYS A C 1
ATOM 732 O O . LYS A 1 94 ? 1.431 -17.019 -4.942 1.00 96.06 94 LYS A O 1
ATOM 737 N N . LYS A 1 95 ? 3.106 -16.148 -6.158 1.00 95.50 95 LYS A N 1
ATOM 738 C CA . LYS A 1 95 ? 4.146 -17.015 -5.586 1.00 95.50 95 LYS A CA 1
ATOM 739 C C . LYS A 1 95 ? 4.549 -16.615 -4.171 1.00 95.50 95 LYS A C 1
ATOM 741 O O . LYS A 1 95 ? 4.718 -17.491 -3.326 1.00 95.50 95 LYS A O 1
ATOM 746 N N . HIS A 1 96 ? 4.731 -15.317 -3.923 1.00 95.50 96 HIS A N 1
ATOM 747 C CA . HIS A 1 96 ? 5.472 -14.849 -2.746 1.00 95.50 96 HIS A CA 1
ATOM 748 C C . HIS A 1 96 ? 4.668 -13.959 -1.793 1.00 95.50 96 HIS A C 1
ATOM 750 O O . HIS A 1 96 ? 5.222 -13.535 -0.787 1.00 95.50 96 HIS A O 1
ATOM 756 N N . ALA A 1 97 ? 3.401 -13.654 -2.076 1.00 93.06 97 ALA A N 1
ATOM 757 C CA . ALA A 1 97 ? 2.566 -12.736 -1.292 1.00 93.06 97 ALA A CA 1
ATOM 758 C C . ALA A 1 97 ? 1.106 -13.221 -1.153 1.00 93.06 97 ALA A C 1
ATOM 760 O O . ALA A 1 97 ? 0.162 -12.444 -1.286 1.00 93.06 97 ALA A O 1
ATOM 761 N N . THR A 1 98 ? 0.909 -14.518 -0.908 1.00 83.69 98 THR A N 1
ATOM 762 C CA . THR A 1 98 ? -0.420 -15.156 -0.781 1.00 83.69 98 THR A CA 1
ATOM 763 C C . THR A 1 98 ? -0.723 -15.704 0.609 1.00 83.69 98 THR A C 1
ATOM 765 O O . THR A 1 98 ? -1.877 -15.998 0.914 1.00 83.69 98 THR A O 1
ATOM 768 N N . TYR A 1 99 ? 0.286 -15.836 1.467 1.00 83.31 99 TYR A N 1
ATOM 769 C CA . TYR A 1 99 ? 0.124 -16.440 2.786 1.00 83.31 99 TYR A CA 1
ATOM 770 C C . TYR A 1 99 ? -0.487 -15.443 3.758 1.00 83.31 99 TYR A C 1
ATOM 772 O O . TYR A 1 99 ? -0.029 -14.308 3.852 1.00 83.31 99 TYR A O 1
ATOM 780 N N . VAL A 1 100 ? -1.472 -15.882 4.532 1.00 87.31 100 VAL A N 1
ATOM 781 C CA . VAL A 1 100 ? -1.993 -15.120 5.667 1.00 87.31 100 VAL A CA 1
ATOM 782 C C . VAL A 1 100 ? -1.343 -15.655 6.937 1.00 87.31 100 VAL A C 1
ATOM 784 O O . VAL A 1 100 ? -1.277 -16.865 7.143 1.00 87.31 100 VAL A O 1
ATOM 787 N N . GLY A 1 101 ? -0.838 -14.767 7.788 1.00 86.00 101 GLY A N 1
ATOM 788 C CA . GLY A 1 101 ? -0.285 -15.159 9.082 1.00 86.00 101 GLY A CA 1
ATOM 789 C C . GLY A 1 101 ? -0.298 -14.027 10.095 1.00 86.00 101 GLY A C 1
ATOM 790 O O . GLY A 1 101 ? -0.744 -12.923 9.794 1.00 86.00 101 GLY A O 1
ATOM 791 N N . ASP A 1 102 ? 0.182 -14.312 11.301 1.00 88.19 102 ASP A N 1
ATOM 792 C CA . ASP A 1 102 ? 0.116 -13.401 12.443 1.00 88.19 102 ASP A CA 1
ATOM 793 C C . ASP A 1 102 ? 1.479 -12.766 12.753 1.00 88.19 102 ASP A C 1
ATOM 795 O O . ASP A 1 102 ? 2.493 -13.461 12.853 1.00 88.19 102 ASP A O 1
ATOM 799 N N . ILE A 1 103 ? 1.500 -11.442 12.928 1.00 88.12 103 ILE A N 1
ATOM 800 C CA . ILE A 1 103 ? 2.644 -10.702 13.472 1.00 88.12 103 ILE A CA 1
ATOM 801 C C . ILE A 1 103 ? 2.187 -9.906 14.701 1.00 88.12 103 ILE A C 1
ATOM 803 O O . ILE A 1 103 ? 1.573 -8.846 14.577 1.00 88.12 103 ILE A O 1
ATOM 807 N N . ASP A 1 104 ? 2.541 -10.391 15.892 1.00 89.12 104 ASP A N 1
ATOM 808 C CA . ASP A 1 104 ? 2.169 -9.809 17.192 1.00 89.12 104 ASP A CA 1
ATOM 809 C C . ASP A 1 104 ? 0.645 -9.637 17.387 1.00 89.12 104 ASP A C 1
ATOM 811 O O . ASP A 1 104 ? 0.184 -8.604 17.882 1.00 89.12 104 ASP A O 1
ATOM 815 N N . GLY A 1 105 ? -0.158 -10.629 16.997 1.00 85.75 105 GLY A N 1
ATOM 816 C CA . GLY A 1 105 ? -1.618 -10.582 17.121 1.00 85.75 105 GLY A CA 1
ATOM 817 C C . GLY A 1 105 ? -2.326 -9.814 15.996 1.00 85.75 105 GLY A C 1
ATOM 818 O O . GLY A 1 105 ? -3.497 -9.438 16.165 1.00 85.75 105 GLY A O 1
ATOM 819 N N . ILE A 1 106 ? -1.608 -9.521 14.903 1.00 87.88 106 ILE A N 1
ATOM 820 C CA . ILE A 1 106 ? -2.109 -8.864 13.692 1.00 87.88 106 ILE A CA 1
ATOM 821 C C . ILE A 1 106 ? -2.026 -9.842 12.517 1.00 87.88 106 ILE A C 1
ATOM 823 O O . ILE A 1 106 ? -0.942 -10.089 11.981 1.00 87.88 106 ILE A O 1
ATOM 827 N N . THR A 1 107 ? -3.183 -10.334 12.078 1.00 89.00 107 THR A N 1
ATOM 828 C CA . THR A 1 107 ? -3.320 -11.148 10.866 1.00 89.00 107 THR A CA 1
ATOM 829 C C . THR A 1 107 ? -3.047 -10.298 9.625 1.00 89.00 107 THR A C 1
ATOM 831 O O . THR A 1 107 ? -3.632 -9.229 9.465 1.00 89.00 107 THR A O 1
ATOM 834 N N . THR A 1 108 ? -2.146 -10.720 8.739 1.00 90.50 108 THR A N 1
ATOM 835 C CA . THR A 1 108 ? -1.741 -9.950 7.554 1.00 90.50 108 THR A CA 1
ATOM 836 C C . THR A 1 108 ? -1.284 -10.837 6.398 1.00 90.50 108 THR A C 1
ATOM 838 O O . THR A 1 108 ? -0.862 -11.973 6.621 1.00 90.50 108 THR A O 1
ATOM 841 N N . THR A 1 109 ? -1.316 -10.306 5.171 1.00 92.19 109 THR A N 1
ATOM 842 C CA . THR A 1 109 ? -0.622 -10.931 4.035 1.00 92.19 109 THR A CA 1
ATOM 843 C C . THR A 1 109 ? 0.883 -10.896 4.290 1.00 92.19 109 THR A C 1
ATOM 845 O O . THR A 1 109 ? 1.478 -9.822 4.436 1.00 92.19 109 THR A O 1
ATOM 848 N N . LEU A 1 110 ? 1.500 -12.071 4.338 1.00 93.31 110 LEU A N 1
ATOM 849 C CA . LEU A 1 110 ? 2.932 -12.260 4.488 1.00 93.31 110 LEU A CA 1
ATOM 850 C C . LEU A 1 110 ? 3.617 -12.294 3.125 1.00 93.31 110 LEU A C 1
ATOM 852 O O . LEU A 1 110 ? 3.121 -12.900 2.175 1.00 93.31 110 LEU A O 1
ATOM 856 N N . VAL A 1 111 ? 4.795 -11.680 3.063 1.00 94.56 111 VAL A N 1
ATOM 857 C CA . VAL A 1 111 ? 5.646 -11.638 1.876 1.00 94.56 111 VAL A CA 1
ATOM 858 C C . VAL A 1 111 ? 6.893 -12.483 2.115 1.00 94.56 111 VAL A C 1
ATOM 860 O O . VAL A 1 111 ? 7.610 -12.287 3.099 1.00 94.56 111 VAL A O 1
ATOM 863 N N . ASP A 1 112 ? 7.186 -13.408 1.204 1.00 94.94 112 ASP A N 1
ATOM 864 C CA . ASP A 1 112 ? 8.489 -14.059 1.118 1.00 94.94 112 ASP A CA 1
ATOM 865 C C . ASP A 1 112 ? 9.482 -13.128 0.409 1.00 94.94 112 ASP A C 1
ATOM 867 O O . ASP A 1 112 ? 9.703 -13.195 -0.801 1.00 94.94 112 ASP A O 1
ATOM 871 N N . TYR A 1 113 ? 10.094 -12.229 1.183 1.00 94.50 113 TYR A N 1
ATOM 872 C CA . TYR A 1 113 ? 11.088 -11.288 0.663 1.00 94.50 113 TYR A CA 1
ATOM 873 C C . TYR A 1 113 ? 12.325 -11.988 0.083 1.00 94.50 113 TYR A C 1
ATOM 875 O O . TYR A 1 113 ? 12.966 -11.456 -0.824 1.00 94.50 113 TYR A O 1
ATOM 883 N N . VAL A 1 114 ? 12.669 -13.181 0.578 1.00 94.12 114 VAL A N 1
ATOM 884 C CA . VAL A 1 114 ? 13.816 -13.944 0.071 1.00 94.12 114 VAL A CA 1
ATOM 885 C C . VAL A 1 114 ? 13.485 -14.520 -1.300 1.00 94.12 114 VAL A C 1
ATOM 887 O O . VAL A 1 114 ? 14.286 -14.353 -2.223 1.00 94.12 114 VAL A O 1
ATOM 890 N N . GLY A 1 115 ? 12.304 -15.123 -1.454 1.00 95.12 115 GLY A N 1
ATOM 891 C CA . GLY A 1 115 ? 11.765 -15.560 -2.742 1.00 95.12 115 GLY A CA 1
ATOM 892 C C . GLY A 1 115 ? 11.660 -14.407 -3.743 1.00 95.12 115 GLY A C 1
ATOM 893 O O . GLY A 1 115 ? 12.271 -14.467 -4.812 1.00 95.12 115 GLY A O 1
ATOM 894 N N . MET A 1 116 ? 11.019 -13.299 -3.349 1.00 96.00 116 MET A N 1
ATOM 895 C CA . MET A 1 116 ? 10.910 -12.072 -4.156 1.00 96.00 116 MET A CA 1
ATOM 896 C C . MET A 1 116 ? 12.274 -11.540 -4.620 1.00 96.00 116 MET A C 1
ATOM 898 O O . MET A 1 116 ? 12.397 -11.062 -5.744 1.00 96.00 116 MET A O 1
ATOM 902 N N . SER A 1 117 ? 13.322 -11.631 -3.788 1.00 95.50 117 SER A N 1
ATOM 903 C CA . SER A 1 117 ? 14.665 -11.141 -4.145 1.00 95.50 117 SER A CA 1
ATOM 904 C C . SER A 1 117 ? 15.350 -11.931 -5.268 1.00 95.50 117 SER A C 1
ATOM 906 O O . SER A 1 117 ? 16.327 -11.448 -5.841 1.00 95.50 117 SER A O 1
ATOM 908 N N . LYS A 1 118 ? 14.862 -13.140 -5.565 1.00 96.00 118 LYS A N 1
ATOM 909 C CA . LYS A 1 118 ? 15.439 -14.074 -6.544 1.00 96.00 118 LYS A CA 1
ATOM 910 C C . LYS A 1 118 ? 14.521 -14.315 -7.742 1.00 96.00 118 LYS A C 1
ATOM 912 O O . LYS A 1 118 ? 14.940 -14.976 -8.690 1.00 96.00 118 LYS A O 1
ATOM 917 N N . ASP A 1 119 ? 13.286 -13.822 -7.701 1.00 97.56 119 ASP A N 1
ATOM 918 C CA . ASP A 1 119 ? 12.303 -14.110 -8.736 1.00 97.56 119 ASP A CA 1
ATOM 919 C C . ASP A 1 119 ? 12.597 -13.305 -10.023 1.00 97.56 119 ASP A C 1
ATOM 921 O O . ASP A 1 119 ? 12.660 -12.068 -9.987 1.00 97.56 119 ASP A O 1
ATOM 925 N N . PRO A 1 120 ? 12.790 -13.972 -11.177 1.00 98.00 120 PRO A N 1
ATOM 926 C CA . PRO A 1 120 ? 13.079 -13.292 -12.435 1.00 98.00 120 PRO A CA 1
ATOM 927 C C . PRO A 1 120 ? 11.923 -12.411 -12.925 1.00 98.00 120 PRO A C 1
ATOM 929 O O . PRO A 1 120 ? 12.181 -11.439 -13.639 1.00 98.00 120 PRO A O 1
ATOM 932 N N . ASP A 1 121 ? 10.674 -12.704 -12.550 1.00 98.38 121 ASP A N 1
ATOM 933 C CA . ASP A 1 121 ? 9.519 -11.902 -12.951 1.00 98.38 121 ASP A CA 1
ATOM 934 C C . ASP A 1 121 ? 9.543 -10.533 -12.263 1.00 98.38 121 ASP A C 1
ATOM 936 O O . ASP A 1 121 ? 9.240 -9.529 -12.905 1.00 98.38 121 ASP A O 1
ATOM 940 N N . VAL A 1 122 ? 10.016 -10.454 -11.012 1.00 98.06 122 VAL A N 1
ATOM 941 C CA . VAL A 1 122 ? 10.217 -9.174 -10.305 1.00 98.06 122 VAL A CA 1
ATOM 942 C C . VAL A 1 122 ? 11.244 -8.317 -11.042 1.00 98.06 122 VAL A C 1
ATOM 944 O O . VAL A 1 122 ? 10.983 -7.150 -11.340 1.00 98.06 122 VAL A O 1
ATOM 947 N N . LEU A 1 123 ? 12.396 -8.893 -11.407 1.00 97.12 123 LEU A N 1
ATOM 948 C CA . LEU A 1 123 ? 13.424 -8.175 -12.163 1.00 97.12 123 LEU A CA 1
ATOM 949 C C . LEU A 1 123 ? 12.879 -7.673 -13.508 1.00 97.12 123 LEU A C 1
ATOM 951 O O . LEU A 1 123 ? 12.996 -6.485 -13.815 1.00 97.12 123 LEU A O 1
ATOM 955 N N . ARG A 1 124 ? 12.243 -8.551 -14.289 1.00 98.44 124 ARG A N 1
ATOM 956 C CA . ARG A 1 124 ? 11.670 -8.200 -15.599 1.00 98.44 124 ARG A CA 1
ATOM 957 C C . ARG A 1 124 ? 10.580 -7.141 -15.483 1.00 98.44 124 ARG A C 1
ATOM 959 O O . ARG A 1 124 ? 10.525 -6.230 -16.305 1.00 98.44 124 ARG A O 1
ATOM 966 N N . TYR A 1 125 ? 9.758 -7.208 -14.441 1.00 98.62 125 TYR A N 1
ATOM 967 C CA . TYR A 1 125 ? 8.731 -6.210 -14.184 1.00 98.62 125 TYR A CA 1
ATOM 968 C C . TYR A 1 125 ? 9.338 -4.831 -13.892 1.00 98.62 125 TYR A C 1
ATOM 970 O O . TYR A 1 125 ? 8.919 -3.839 -14.485 1.00 98.62 125 TYR A O 1
ATOM 978 N N . THR A 1 126 ? 10.393 -4.750 -13.071 1.00 98.25 126 THR A N 1
ATOM 979 C CA . THR A 1 126 ? 11.093 -3.470 -12.840 1.00 98.25 126 THR A CA 1
ATOM 980 C C . THR A 1 126 ? 11.757 -2.909 -14.104 1.00 98.25 126 THR A C 1
ATOM 982 O O . THR A 1 126 ? 11.791 -1.693 -14.286 1.00 98.25 126 THR A O 1
ATOM 985 N N . GLN A 1 127 ? 12.242 -3.768 -15.008 1.00 98.25 127 GLN A N 1
ATOM 986 C CA . GLN A 1 127 ? 12.778 -3.356 -16.313 1.00 98.25 127 GLN A CA 1
ATOM 987 C C . GLN A 1 127 ? 11.675 -2.828 -17.243 1.00 98.25 127 GLN A C 1
ATOM 989 O O . GLN A 1 127 ? 11.874 -1.817 -17.922 1.00 98.25 127 GLN A O 1
ATOM 994 N N . ALA A 1 128 ? 10.502 -3.466 -17.233 1.00 98.19 128 ALA A N 1
ATOM 995 C CA . ALA A 1 128 ? 9.329 -2.998 -17.963 1.00 98.19 128 ALA A CA 1
ATOM 996 C C . ALA A 1 128 ? 8.857 -1.631 -17.436 1.00 98.19 128 ALA A C 1
ATOM 998 O O . ALA A 1 128 ? 8.701 -0.698 -18.219 1.00 98.19 128 ALA A O 1
ATOM 999 N N . LEU A 1 129 ? 8.743 -1.459 -16.112 1.00 98.38 129 LEU A N 1
ATOM 1000 C CA . LEU A 1 129 ? 8.438 -0.160 -15.494 1.00 98.38 129 LEU A CA 1
ATOM 1001 C C . LEU A 1 129 ? 9.457 0.913 -15.901 1.00 98.38 129 LEU A C 1
ATOM 1003 O O . LEU A 1 129 ? 9.085 2.031 -16.248 1.00 98.38 129 LEU A O 1
ATOM 1007 N N . ALA A 1 130 ? 10.748 0.577 -15.924 1.00 98.25 130 ALA A N 1
ATOM 1008 C CA . ALA A 1 130 ? 11.801 1.524 -16.277 1.00 98.25 130 ALA A CA 1
ATOM 1009 C C . ALA A 1 130 ? 11.731 2.016 -17.731 1.00 98.25 130 ALA A C 1
ATOM 1011 O O . ALA A 1 130 ? 12.304 3.063 -18.035 1.00 98.25 130 ALA A O 1
ATOM 1012 N N . THR A 1 131 ? 11.066 1.281 -18.622 1.00 96.56 131 THR A N 1
ATOM 1013 C CA . THR A 1 131 ? 11.025 1.563 -20.064 1.00 96.56 131 THR A CA 1
ATOM 1014 C C . THR A 1 131 ? 9.633 1.895 -20.591 1.00 96.56 131 THR A C 1
ATOM 1016 O O . THR A 1 131 ? 9.529 2.254 -21.761 1.00 96.56 131 THR A O 1
ATOM 1019 N N . VAL A 1 132 ? 8.599 1.835 -19.741 1.00 95.19 132 VAL A N 1
ATOM 1020 C CA . VAL A 1 132 ? 7.219 2.174 -20.110 1.00 95.19 132 VAL A CA 1
ATOM 1021 C C . VAL A 1 132 ? 7.130 3.578 -20.701 1.00 95.19 132 VAL A C 1
ATOM 1023 O O . VAL A 1 132 ? 7.700 4.533 -20.169 1.00 95.19 132 VAL A O 1
ATOM 1026 N N . ASP A 1 133 ? 6.399 3.702 -21.801 1.00 91.88 133 ASP A N 1
ATOM 1027 C CA . ASP A 1 133 ? 6.061 4.990 -22.385 1.00 91.88 133 ASP A CA 1
ATOM 1028 C C . ASP A 1 133 ? 4.804 5.530 -21.690 1.00 91.88 133 ASP A C 1
ATOM 1030 O O . ASP A 1 133 ? 3.685 5.083 -21.942 1.00 91.88 133 ASP A O 1
ATOM 1034 N N . LEU A 1 134 ? 5.007 6.445 -20.739 1.00 89.88 134 LEU A N 1
ATOM 1035 C CA . LEU A 1 134 ? 3.926 7.039 -19.950 1.00 89.88 134 LEU A CA 1
ATOM 1036 C C . LEU A 1 134 ? 3.043 7.973 -20.780 1.00 89.88 134 LEU A C 1
ATOM 1038 O O . LEU A 1 134 ? 1.856 8.091 -20.487 1.00 89.88 134 LEU A O 1
ATOM 1042 N N . GLU A 1 135 ? 3.606 8.629 -21.796 1.00 85.12 135 GLU A N 1
ATOM 1043 C CA . GLU A 1 135 ? 2.841 9.491 -22.693 1.00 85.12 135 GLU A CA 1
ATOM 1044 C C . GLU A 1 135 ? 1.923 8.628 -23.548 1.00 85.12 135 GLU A C 1
ATOM 1046 O O . GLU A 1 135 ? 0.723 8.891 -23.616 1.00 85.12 135 GLU A O 1
ATOM 1051 N N . GLN A 1 136 ? 2.452 7.539 -24.110 1.00 83.31 136 GLN A N 1
ATOM 1052 C CA . GLN A 1 136 ? 1.644 6.574 -24.837 1.00 83.31 136 GLN A CA 1
ATOM 1053 C C . GLN A 1 136 ? 0.587 5.946 -23.925 1.00 83.31 136 GLN A C 1
ATOM 1055 O O . GLN A 1 136 ? -0.578 5.941 -24.289 1.00 83.31 136 GLN A O 1
ATOM 1060 N N . LEU A 1 137 ? 0.926 5.476 -22.722 1.00 83.75 137 LEU A N 1
ATOM 1061 C CA . LEU A 1 137 ? -0.066 4.890 -21.808 1.00 83.75 137 LEU A CA 1
ATOM 1062 C C . LEU A 1 137 ? -1.149 5.905 -21.392 1.00 83.75 137 LEU A C 1
ATOM 1064 O O . LEU A 1 137 ? -2.320 5.552 -21.266 1.00 83.75 137 LEU A O 1
ATOM 1068 N N . GLY A 1 138 ? -0.763 7.174 -21.228 1.00 78.38 138 GLY A N 1
ATOM 1069 C CA . GLY A 1 138 ? -1.655 8.290 -20.912 1.00 78.38 138 GLY A CA 1
ATOM 1070 C C . GLY A 1 138 ? -2.554 8.739 -22.072 1.00 78.38 138 GLY A C 1
ATOM 1071 O O . GLY A 1 138 ? -3.648 9.250 -21.828 1.00 78.38 138 GLY A O 1
ATOM 1072 N N . SER A 1 139 ? -2.117 8.538 -23.319 1.00 68.69 139 SER A N 1
ATOM 1073 C CA . SER A 1 139 ? -2.779 9.037 -24.538 1.00 68.69 139 SER A CA 1
ATOM 1074 C C . SER A 1 139 ? -3.405 7.954 -25.423 1.00 68.69 139 SER A C 1
ATOM 1076 O O . SER A 1 139 ? -4.235 8.271 -26.269 1.00 68.69 139 SER A O 1
ATOM 1078 N N . ALA A 1 140 ? -3.056 6.678 -25.237 1.00 56.44 140 ALA A N 1
ATOM 1079 C CA . ALA A 1 140 ? -3.415 5.579 -26.139 1.00 56.44 140 ALA A CA 1
ATOM 1080 C C . ALA A 1 140 ? -4.888 5.144 -26.096 1.00 56.44 140 ALA A C 1
ATOM 1082 O O . ALA A 1 140 ? -5.245 4.157 -26.738 1.00 56.44 140 ALA A O 1
ATOM 1083 N N . ASN A 1 141 ? -5.752 5.866 -25.382 1.00 50.62 141 ASN A N 1
ATOM 1084 C CA . ASN A 1 141 ? -7.176 5.573 -25.327 1.00 50.62 141 ASN A CA 1
ATOM 1085 C C . ASN A 1 141 ? -7.985 6.765 -25.839 1.00 50.62 141 ASN A C 1
ATOM 1087 O O . ASN A 1 141 ? -7.830 7.881 -25.351 1.00 50.62 141 ASN A O 1
ATOM 1091 N N . ALA A 1 142 ? -8.906 6.508 -26.778 1.00 44.47 142 ALA A N 1
ATOM 1092 C CA . ALA A 1 142 ? -9.844 7.499 -27.326 1.00 44.47 142 ALA A CA 1
ATOM 1093 C C . ALA A 1 142 ? -10.733 8.168 -26.253 1.00 44.47 142 ALA A C 1
ATOM 1095 O O . ALA A 1 142 ? -11.383 9.178 -26.517 1.00 44.47 142 ALA A O 1
ATOM 1096 N N . ASN A 1 143 ? -10.725 7.627 -25.032 1.00 54.66 143 ASN A N 1
ATOM 1097 C CA . ASN A 1 143 ? -11.255 8.246 -23.831 1.00 54.66 143 ASN A CA 1
ATOM 1098 C C . ASN A 1 143 ? -10.122 8.488 -22.816 1.00 54.66 143 ASN A C 1
ATOM 1100 O O . ASN A 1 143 ? -9.502 7.530 -22.343 1.00 54.66 143 ASN A O 1
ATOM 1104 N N . ALA A 1 144 ? -9.928 9.750 -22.417 1.00 58.31 144 ALA A N 1
ATOM 1105 C CA . ALA A 1 144 ? -8.971 10.190 -21.394 1.00 58.31 144 ALA A CA 1
ATOM 1106 C C . ALA A 1 144 ? -9.114 9.467 -20.036 1.00 58.31 144 ALA A C 1
ATOM 1108 O O . ALA A 1 144 ? -8.196 9.490 -19.219 1.00 58.31 144 ALA A O 1
ATOM 1109 N N . ASN A 1 145 ? -10.246 8.805 -19.784 1.00 58.53 145 ASN A N 1
ATOM 1110 C CA . ASN A 1 145 ? -10.484 8.108 -18.524 1.00 58.53 145 ASN A CA 1
ATOM 1111 C C . ASN A 1 145 ? -9.941 6.667 -18.488 1.00 58.53 145 ASN A C 1
ATOM 1113 O O . ASN A 1 145 ? -9.549 6.187 -17.426 1.00 58.53 145 ASN A O 1
ATOM 1117 N N . ASN A 1 146 ? -9.855 5.968 -19.626 1.00 67.50 146 ASN A N 1
ATOM 1118 C CA . ASN A 1 146 ? -9.305 4.603 -19.647 1.00 67.50 146 ASN A CA 1
ATOM 1119 C C . ASN A 1 146 ? -7.794 4.620 -19.395 1.00 67.50 146 ASN A C 1
ATOM 1121 O O . ASN A 1 146 ? -7.255 3.727 -18.745 1.00 67.50 146 ASN A O 1
ATOM 1125 N N . SER A 1 147 ? -7.106 5.664 -19.863 1.00 74.56 147 SER A N 1
ATOM 1126 C CA . SER A 1 147 ? -5.696 5.884 -19.545 1.00 74.56 147 SER A CA 1
ATOM 1127 C C . SER A 1 147 ? -5.467 6.286 -18.083 1.00 74.56 147 SER A C 1
ATOM 1129 O O . SER A 1 147 ? -4.434 5.931 -17.519 1.00 74.56 147 SER A O 1
ATOM 1131 N N . ALA A 1 148 ? -6.434 6.936 -17.423 1.00 85.12 148 ALA A N 1
ATOM 1132 C CA . ALA A 1 148 ? -6.347 7.254 -15.997 1.00 85.12 148 ALA A CA 1
ATOM 1133 C C . ALA A 1 148 ? -6.314 5.998 -15.109 1.00 85.12 148 ALA A C 1
ATOM 1135 O O . ALA A 1 148 ? -5.470 5.914 -14.216 1.00 85.12 148 ALA A O 1
ATOM 1136 N N . ASN A 1 149 ? -7.183 5.010 -15.361 1.00 88.81 149 ASN A N 1
ATOM 1137 C CA . ASN A 1 149 ? -7.171 3.752 -14.605 1.00 88.81 149 ASN A CA 1
ATOM 1138 C C . ASN A 1 149 ? -5.896 2.934 -14.890 1.00 88.81 149 ASN A C 1
ATOM 1140 O O . ASN A 1 149 ? -5.306 2.376 -13.968 1.00 88.81 149 ASN A O 1
ATOM 1144 N N . GLU A 1 150 ? -5.418 2.888 -16.137 1.00 89.38 150 GLU A N 1
ATOM 1145 C CA . GLU A 1 150 ? -4.154 2.210 -16.472 1.00 89.38 150 GLU A CA 1
ATOM 1146 C C . GLU A 1 150 ? -2.947 2.859 -15.771 1.00 89.38 150 GLU A C 1
ATOM 1148 O O . GLU A 1 150 ? -2.123 2.159 -15.180 1.00 89.38 150 GLU A O 1
ATOM 1153 N N . LEU A 1 151 ? -2.862 4.195 -15.755 1.00 92.31 151 LEU A N 1
ATOM 1154 C CA . LEU A 1 151 ? -1.809 4.913 -15.031 1.00 92.31 151 LEU A CA 1
ATOM 1155 C C . LEU A 1 151 ? -1.913 4.712 -13.514 1.00 92.31 151 LEU A C 1
ATOM 1157 O O . LEU A 1 151 ? -0.894 4.485 -12.860 1.00 92.31 151 LEU A O 1
ATOM 1161 N N . LEU A 1 152 ? -3.120 4.749 -12.944 1.00 94.25 152 LEU A N 1
ATOM 1162 C CA . LEU A 1 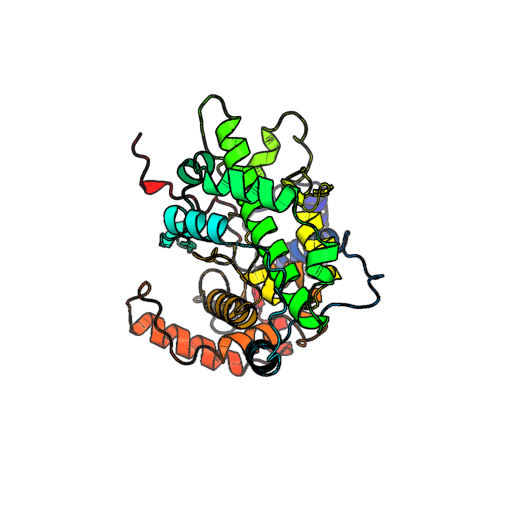152 ? -3.315 4.521 -11.512 1.00 94.25 152 LEU A CA 1
ATOM 1163 C C . LEU A 1 152 ? -2.887 3.101 -11.114 1.00 94.25 152 LEU A C 1
ATOM 1165 O O . LEU A 1 152 ? -2.117 2.933 -10.166 1.00 94.25 152 LEU A O 1
ATOM 1169 N N . ALA A 1 153 ? -3.303 2.086 -11.878 1.00 95.31 153 ALA A N 1
ATOM 1170 C CA . ALA A 1 153 ? -2.864 0.706 -11.683 1.00 95.31 153 ALA A CA 1
ATOM 1171 C C . ALA A 1 153 ? -1.333 0.577 -11.792 1.00 95.31 153 ALA A C 1
ATOM 1173 O O . ALA A 1 153 ? -0.702 -0.049 -10.932 1.00 95.31 153 ALA A O 1
ATOM 1174 N N . LEU A 1 154 ? -0.720 1.222 -12.795 1.00 97.12 154 LEU A N 1
ATOM 1175 C CA . LEU A 1 154 ? 0.730 1.249 -12.978 1.00 97.12 154 LEU A CA 1
ATOM 1176 C C . LEU A 1 154 ? 1.445 1.782 -11.736 1.00 97.12 154 LEU A C 1
ATOM 1178 O O . LEU A 1 154 ? 2.345 1.117 -11.218 1.00 97.12 154 LEU A O 1
ATOM 1182 N N . TYR A 1 155 ? 1.047 2.958 -11.249 1.00 97.88 155 TYR A N 1
ATOM 1183 C CA . TYR A 1 155 ? 1.713 3.612 -10.126 1.00 97.88 155 TYR A CA 1
ATOM 1184 C C . TYR A 1 155 ? 1.487 2.891 -8.794 1.00 97.88 155 TYR A C 1
ATOM 1186 O O . TYR A 1 155 ? 2.441 2.768 -8.024 1.00 97.88 155 TYR A O 1
ATOM 1194 N N . ILE A 1 156 ? 0.294 2.339 -8.540 1.00 98.44 156 ILE A N 1
ATOM 1195 C CA . ILE A 1 156 ? 0.038 1.516 -7.344 1.00 98.44 156 ILE A CA 1
ATOM 1196 C C . ILE A 1 156 ? 0.930 0.269 -7.358 1.00 98.44 156 ILE A C 1
ATOM 1198 O O . ILE A 1 156 ? 1.630 -0.020 -6.383 1.00 98.44 156 ILE A O 1
ATOM 1202 N N . ASN A 1 157 ? 0.962 -0.460 -8.478 1.00 98.56 157 ASN A N 1
ATOM 1203 C CA . ASN A 1 157 ? 1.802 -1.649 -8.591 1.00 98.56 157 ASN A CA 1
ATOM 1204 C C . ASN A 1 157 ? 3.295 -1.307 -8.508 1.00 98.56 157 ASN A C 1
ATOM 1206 O O . ASN A 1 157 ? 4.057 -2.051 -7.892 1.00 98.56 157 ASN A O 1
ATOM 1210 N N . ALA A 1 158 ? 3.728 -0.194 -9.108 1.00 98.50 158 ALA A N 1
ATOM 1211 C CA . ALA A 1 158 ? 5.110 0.267 -9.032 1.00 98.50 158 ALA A CA 1
ATOM 1212 C C . ALA A 1 158 ? 5.510 0.618 -7.594 1.00 98.50 158 ALA A C 1
ATOM 1214 O O . ALA A 1 158 ? 6.572 0.184 -7.148 1.00 98.50 158 ALA A O 1
ATOM 1215 N N . TYR A 1 159 ? 4.654 1.323 -6.844 1.00 98.50 159 TYR A N 1
ATOM 1216 C CA . TYR A 1 159 ? 4.889 1.605 -5.426 1.00 98.50 159 TYR A CA 1
ATOM 1217 C C . TYR A 1 159 ? 5.087 0.309 -4.637 1.00 98.50 159 TYR A C 1
ATOM 1219 O O . TYR A 1 159 ? 6.109 0.140 -3.971 1.00 98.50 159 TYR A O 1
ATOM 1227 N N . ASN A 1 160 ? 4.147 -0.634 -4.753 1.00 98.25 160 ASN A N 1
ATOM 1228 C CA . ASN A 1 160 ? 4.194 -1.897 -4.014 1.00 98.25 160 ASN A CA 1
ATOM 1229 C C . ASN A 1 160 ? 5.433 -2.725 -4.378 1.00 98.25 160 ASN A C 1
ATOM 1231 O O . ASN A 1 160 ? 6.135 -3.223 -3.494 1.00 98.25 160 ASN A O 1
ATOM 1235 N N . CYS A 1 161 ? 5.752 -2.809 -5.673 1.00 98.06 161 CYS A N 1
ATOM 1236 C CA . CYS A 1 161 ? 6.945 -3.485 -6.168 1.00 98.06 161 CYS A CA 1
ATOM 1237 C C . CYS A 1 161 ? 8.229 -2.852 -5.614 1.00 98.06 161 CYS A C 1
ATOM 1239 O O . CYS A 1 161 ? 9.103 -3.561 -5.113 1.00 98.06 161 CYS A O 1
ATOM 1241 N N . PHE A 1 162 ? 8.350 -1.524 -5.643 1.00 97.88 162 PHE A N 1
ATOM 1242 C CA . PHE A 1 162 ? 9.550 -0.844 -5.162 1.00 97.88 162 PHE A CA 1
ATOM 1243 C C . PHE A 1 162 ? 9.662 -0.813 -3.635 1.00 97.88 162 PHE A C 1
ATOM 1245 O O . PHE A 1 162 ? 10.779 -0.880 -3.121 1.00 97.88 162 PHE A O 1
ATOM 1252 N N . CYS A 1 163 ? 8.547 -0.783 -2.900 1.00 96.56 163 CYS A N 1
ATOM 1253 C CA . CYS A 1 163 ? 8.549 -0.909 -1.443 1.00 96.56 163 CYS A CA 1
ATOM 1254 C C . CYS A 1 163 ? 9.125 -2.265 -1.019 1.00 96.56 163 CYS A C 1
ATOM 1256 O O . CYS A 1 163 ? 10.073 -2.322 -0.231 1.00 96.56 163 CYS A O 1
ATOM 1258 N N . ILE A 1 164 ? 8.652 -3.351 -1.640 1.00 95.81 164 ILE A N 1
ATOM 1259 C CA . ILE A 1 164 ? 9.250 -4.683 -1.484 1.00 95.81 164 ILE A CA 1
ATOM 1260 C C . ILE A 1 164 ? 10.714 -4.665 -1.943 1.00 95.81 164 ILE A C 1
ATOM 1262 O O . ILE A 1 164 ? 11.589 -5.189 -1.253 1.00 95.81 164 ILE A O 1
ATOM 1266 N N . GLY A 1 165 ? 11.001 -3.987 -3.056 1.00 95.19 165 GLY A N 1
ATOM 1267 C CA . GLY A 1 165 ? 12.341 -3.787 -3.599 1.00 95.19 165 GLY A CA 1
ATOM 1268 C C . GLY A 1 165 ? 13.338 -3.167 -2.613 1.00 95.19 165 GLY A C 1
ATOM 1269 O O . GLY A 1 165 ? 14.508 -3.542 -2.611 1.00 95.19 165 GLY A O 1
ATOM 1270 N N . HIS A 1 166 ? 12.918 -2.250 -1.741 1.00 93.75 166 HIS A N 1
ATOM 1271 C CA . HIS A 1 166 ? 13.789 -1.715 -0.691 1.00 93.75 166 HIS A CA 1
ATOM 1272 C C . HIS A 1 166 ? 14.192 -2.783 0.331 1.00 93.75 166 HIS A C 1
ATOM 1274 O O . HIS A 1 166 ? 15.361 -2.858 0.717 1.00 93.75 166 HIS A O 1
ATOM 1280 N N . VAL A 1 167 ? 13.249 -3.633 0.739 1.00 93.88 167 VAL A N 1
ATOM 1281 C CA . VAL A 1 167 ? 13.510 -4.732 1.678 1.00 93.88 167 VAL A CA 1
ATOM 1282 C C . VAL A 1 167 ? 14.424 -5.780 1.042 1.00 93.88 167 VAL A C 1
ATOM 1284 O O . VAL A 1 167 ? 15.390 -6.219 1.667 1.00 93.88 167 VAL A O 1
ATOM 1287 N N . THR A 1 168 ? 14.174 -6.153 -0.216 1.00 94.06 168 THR A N 1
ATOM 1288 C CA . THR A 1 168 ? 15.010 -7.134 -0.921 1.00 94.06 168 THR A CA 1
ATOM 1289 C C . THR A 1 168 ? 16.416 -6.600 -1.173 1.00 94.06 168 THR A C 1
ATOM 1291 O O . THR A 1 168 ? 17.383 -7.312 -0.921 1.00 94.06 168 THR A O 1
ATOM 1294 N N . LYS A 1 169 ? 16.574 -5.331 -1.574 1.00 91.62 169 LYS A N 1
ATOM 1295 C CA . LYS A 1 169 ? 17.893 -4.688 -1.714 1.00 91.62 169 LYS A CA 1
ATOM 1296 C C . LYS A 1 169 ? 18.674 -4.701 -0.402 1.00 91.62 169 LYS A C 1
ATOM 1298 O O . LYS A 1 169 ? 19.860 -5.014 -0.417 1.00 91.62 169 LYS A O 1
ATOM 1303 N N . TYR A 1 170 ? 18.017 -4.421 0.726 1.00 89.94 170 TYR A N 1
ATOM 1304 C CA . TYR A 1 170 ? 18.641 -4.533 2.046 1.00 89.94 170 TYR A CA 1
ATOM 1305 C C . TYR A 1 170 ? 19.148 -5.948 2.312 1.00 89.94 170 TYR A C 1
ATOM 1307 O O . TYR A 1 170 ? 20.315 -6.134 2.648 1.00 89.94 170 TYR A O 1
ATOM 1315 N N . TYR A 1 171 ? 18.275 -6.945 2.138 1.00 91.44 171 TYR A N 1
ATOM 1316 C CA . TYR A 1 171 ? 18.619 -8.354 2.318 1.00 91.44 171 TYR A CA 1
ATOM 1317 C C . TYR A 1 171 ? 19.800 -8.763 1.434 1.00 91.44 171 TYR A C 1
ATOM 1319 O O . TYR A 1 171 ? 20.674 -9.519 1.859 1.00 91.44 171 TYR A O 1
ATOM 1327 N N . LEU A 1 172 ? 19.843 -8.248 0.201 1.00 91.12 172 LEU A N 1
ATOM 1328 C CA . LEU A 1 172 ? 20.915 -8.541 -0.735 1.00 91.12 172 LEU A CA 1
ATOM 1329 C C . LEU A 1 172 ? 22.244 -7.866 -0.364 1.00 91.12 172 LEU A C 1
ATOM 1331 O O . LEU A 1 172 ? 23.296 -8.437 -0.647 1.00 91.12 172 LEU A O 1
ATOM 1335 N N . ALA A 1 173 ? 22.189 -6.685 0.257 1.00 88.19 173 ALA A N 1
ATOM 1336 C CA . ALA A 1 173 ? 23.354 -5.906 0.665 1.00 88.19 173 ALA A CA 1
ATOM 1337 C C . ALA A 1 173 ? 23.938 -6.329 2.025 1.00 88.19 173 ALA A C 1
ATOM 1339 O O . ALA A 1 173 ? 25.128 -6.119 2.254 1.00 88.19 173 ALA A O 1
ATOM 1340 N N . ASP A 1 174 ? 23.145 -6.916 2.932 1.00 86.62 174 ASP A N 1
ATOM 1341 C CA . ASP A 1 174 ? 23.670 -7.462 4.189 1.00 86.62 174 ASP A CA 1
ATOM 1342 C C . ASP A 1 174 ? 24.530 -8.707 3.898 1.00 86.62 174 ASP A C 1
ATOM 1344 O O . ASP A 1 174 ? 24.005 -9.706 3.397 1.00 86.62 174 ASP A O 1
ATOM 1348 N N . PRO A 1 175 ? 25.827 -8.726 4.264 1.00 86.19 175 PRO A N 1
ATOM 1349 C CA . PRO A 1 175 ? 26.699 -9.879 4.020 1.00 86.19 175 PRO A CA 1
ATOM 1350 C C . PRO A 1 175 ? 26.198 -11.170 4.675 1.00 86.19 175 PRO A C 1
ATOM 1352 O O . PRO A 1 175 ? 26.501 -12.264 4.208 1.00 86.19 175 PRO A O 1
ATOM 1355 N N . LYS A 1 176 ? 25.416 -11.043 5.755 1.00 89.19 176 LYS A N 1
ATOM 1356 C CA . LYS A 1 176 ? 24.795 -12.164 6.471 1.00 89.19 176 LYS A CA 1
ATOM 1357 C C . LYS A 1 176 ? 23.399 -12.523 5.955 1.00 89.19 176 LYS A C 1
ATOM 1359 O O . LYS A 1 176 ? 22.764 -13.388 6.546 1.00 89.19 176 LYS A O 1
ATOM 1364 N N . ARG A 1 177 ? 22.914 -11.866 4.893 1.00 88.88 177 ARG A N 1
ATOM 1365 C CA . ARG A 1 177 ? 21.590 -12.094 4.294 1.00 88.88 177 ARG A CA 1
ATOM 1366 C C . ARG A 1 177 ? 20.458 -12.024 5.325 1.00 88.88 177 ARG A C 1
ATOM 1368 O O . ARG A 1 177 ? 19.564 -12.863 5.334 1.00 88.88 177 ARG A O 1
ATOM 1375 N N . ARG A 1 178 ? 20.487 -11.047 6.232 1.00 89.12 178 ARG A N 1
ATOM 1376 C CA . ARG A 1 178 ? 19.406 -10.856 7.207 1.00 89.12 178 ARG A CA 1
ATOM 1377 C C . ARG A 1 178 ? 18.413 -9.835 6.688 1.00 89.12 178 ARG A C 1
ATOM 1379 O O . ARG A 1 178 ? 18.779 -8.819 6.099 1.00 89.12 178 ARG A O 1
ATOM 1386 N N . LEU A 1 179 ? 17.142 -10.094 6.959 1.00 90.06 179 LEU A N 1
ATOM 1387 C CA . LEU A 1 179 ? 16.093 -9.104 6.770 1.00 90.06 179 LEU A CA 1
ATOM 1388 C C . LEU A 1 179 ? 16.129 -8.063 7.900 1.00 90.06 179 LEU A C 1
ATOM 1390 O O . LEU A 1 179 ? 16.531 -8.381 9.026 1.00 90.06 179 LEU A O 1
ATOM 1394 N N . PRO A 1 180 ? 15.699 -6.821 7.632 1.00 88.50 180 PRO A N 1
ATOM 1395 C CA . PRO A 1 180 ? 15.578 -5.816 8.673 1.00 88.50 180 PRO A CA 1
ATOM 1396 C C . PRO A 1 180 ? 14.413 -6.150 9.615 1.00 88.50 180 PRO A C 1
ATOM 1398 O O . PRO A 1 180 ? 13.417 -6.748 9.221 1.00 88.50 180 PRO A O 1
ATOM 1401 N N . SER A 1 181 ? 14.498 -5.737 10.881 1.00 86.00 181 SER A N 1
ATOM 1402 C CA . SER A 1 181 ? 13.419 -5.987 11.851 1.00 86.00 181 SER A CA 1
ATOM 1403 C C . SER A 1 181 ? 12.144 -5.181 11.557 1.00 86.00 181 SER A C 1
ATOM 1405 O O . SER A 1 181 ? 11.036 -5.648 11.844 1.00 86.00 181 SER A O 1
ATOM 1407 N N . THR A 1 182 ? 12.302 -3.993 10.966 1.00 89.38 182 THR A N 1
ATOM 1408 C CA . THR A 1 182 ? 11.242 -3.073 10.528 1.00 89.38 182 THR A CA 1
ATOM 1409 C C . THR A 1 182 ? 11.599 -2.465 9.175 1.00 89.38 182 THR A C 1
ATOM 1411 O O . THR A 1 182 ? 12.780 -2.320 8.855 1.00 89.38 182 THR A O 1
ATOM 1414 N N . ILE A 1 183 ? 10.604 -2.015 8.407 1.00 86.81 183 ILE A N 1
ATOM 1415 C CA . ILE A 1 183 ? 10.848 -1.298 7.140 1.00 86.81 183 ILE A CA 1
ATOM 1416 C C . ILE A 1 183 ? 11.721 -0.044 7.343 1.00 86.81 183 ILE A C 1
ATOM 1418 O O . ILE A 1 183 ? 12.636 0.235 6.576 1.00 86.81 183 ILE A O 1
ATOM 1422 N N . THR A 1 184 ? 11.532 0.663 8.457 1.00 85.50 184 THR A N 1
ATOM 1423 C CA . THR A 1 184 ? 12.299 1.866 8.821 1.00 85.50 184 THR A CA 1
ATOM 1424 C C . THR A 1 184 ? 13.752 1.585 9.218 1.00 85.50 184 THR A C 1
ATOM 1426 O O . THR A 1 184 ? 14.559 2.508 9.313 1.00 85.50 184 THR A O 1
ATOM 1429 N N . ALA A 1 185 ? 14.122 0.324 9.464 1.00 84.88 185 ALA A N 1
ATOM 1430 C CA . ALA A 1 185 ? 15.505 -0.055 9.739 1.00 84.88 185 ALA A CA 1
ATOM 1431 C C . ALA A 1 185 ? 16.344 -0.206 8.458 1.00 84.88 185 ALA A C 1
ATOM 1433 O O . ALA A 1 185 ? 17.569 -0.299 8.556 1.00 84.88 185 ALA A O 1
ATOM 1434 N N . VAL A 1 186 ? 15.711 -0.192 7.277 1.00 77.12 186 VAL A N 1
ATOM 1435 C CA . VAL A 1 186 ? 16.387 -0.378 5.987 1.00 77.12 186 VAL A CA 1
ATOM 1436 C C . VAL A 1 186 ? 17.447 0.701 5.724 1.00 77.12 186 VAL A C 1
ATOM 1438 O O . VAL A 1 186 ? 18.562 0.387 5.313 1.00 77.12 186 VAL A O 1
ATOM 1441 N N . THR A 1 187 ? 17.161 1.976 6.008 1.00 68.31 187 THR A N 1
ATOM 1442 C CA . THR A 1 187 ? 18.091 3.083 5.697 1.00 68.31 187 THR A CA 1
ATOM 1443 C C . THR A 1 187 ? 19.297 3.167 6.621 1.00 68.31 187 THR A C 1
ATOM 1445 O O . THR A 1 187 ? 20.325 3.714 6.233 1.00 68.31 187 THR A O 1
ATOM 1448 N N . LYS A 1 188 ? 19.236 2.571 7.818 1.00 61.62 188 LYS A N 1
ATOM 1449 C CA . LYS A 1 188 ? 20.341 2.619 8.792 1.00 61.62 188 LYS A CA 1
ATOM 1450 C C . LYS A 1 188 ? 21.600 1.883 8.320 1.00 61.62 188 LYS A C 1
ATOM 1452 O O . LYS A 1 188 ? 22.682 2.142 8.849 1.00 61.62 188 LYS A O 1
ATOM 1457 N N . THR A 1 189 ? 21.482 0.979 7.347 1.00 57.16 189 THR A N 1
ATOM 1458 C CA . THR A 1 189 ? 22.597 0.148 6.861 1.00 57.16 189 THR A CA 1
ATOM 1459 C C . THR A 1 189 ? 23.001 0.429 5.416 1.00 57.16 189 THR A C 1
ATOM 1461 O O . THR A 1 189 ? 24.104 0.044 5.035 1.00 57.16 189 THR A O 1
ATOM 1464 N N . MET A 1 190 ? 22.180 1.134 4.628 1.00 64.62 190 MET A N 1
ATOM 1465 C CA . MET A 1 190 ? 22.589 1.624 3.309 1.00 64.62 190 MET A CA 1
ATOM 1466 C C . MET A 1 190 ? 23.547 2.803 3.514 1.00 64.62 190 MET A C 1
ATOM 1468 O O . MET A 1 190 ? 23.152 3.842 4.047 1.00 64.62 190 MET A O 1
ATOM 1472 N N . THR A 1 191 ? 24.824 2.620 3.165 1.00 56.69 191 THR A N 1
ATOM 1473 C CA . THR A 1 191 ? 25.938 3.518 3.529 1.00 56.69 191 THR A CA 1
ATOM 1474 C C . THR A 1 191 ? 25.694 4.982 3.188 1.00 56.69 191 THR A C 1
ATOM 1476 O O . THR A 1 191 ? 26.071 5.844 3.983 1.00 56.69 191 THR A O 1
ATOM 1479 N N . ASP A 1 192 ? 24.975 5.242 2.099 1.00 66.62 192 ASP A N 1
ATOM 1480 C CA . ASP A 1 192 ? 24.786 6.585 1.547 1.00 66.62 192 ASP A CA 1
ATOM 1481 C C . ASP A 1 192 ? 23.509 7.283 2.058 1.00 66.62 192 ASP A C 1
ATOM 1483 O O . ASP A 1 192 ? 23.312 8.469 1.810 1.00 66.62 192 ASP A O 1
ATOM 1487 N N . TYR A 1 193 ? 22.651 6.579 2.815 1.00 65.12 193 TYR A N 1
ATOM 1488 C CA . TYR A 1 193 ? 21.309 7.054 3.199 1.00 65.12 193 TYR A CA 1
ATOM 1489 C C . TYR A 1 193 ? 21.018 6.998 4.705 1.00 65.12 193 TYR A C 1
ATOM 1491 O O . TYR A 1 193 ? 19.867 7.109 5.118 1.00 65.12 193 TYR A O 1
ATOM 1499 N N . LYS A 1 194 ? 22.043 6.876 5.558 1.00 61.69 194 LYS A N 1
ATOM 1500 C CA . LYS A 1 194 ? 21.897 6.655 7.017 1.00 61.69 194 LYS A CA 1
ATOM 1501 C C . LYS A 1 194 ? 21.057 7.694 7.783 1.00 61.69 194 LYS A C 1
ATOM 1503 O O . LYS A 1 194 ? 20.714 7.447 8.938 1.00 61.69 194 LYS A O 1
ATOM 1508 N N . LYS A 1 195 ? 20.751 8.850 7.184 1.00 69.38 195 LYS A N 1
ATOM 1509 C CA . LYS A 1 195 ? 19.929 9.932 7.764 1.00 69.38 195 LYS A CA 1
ATOM 1510 C C . LYS A 1 195 ? 18.688 10.280 6.931 1.00 69.38 195 LYS A C 1
ATOM 1512 O O . LYS A 1 195 ? 18.002 11.244 7.252 1.00 69.38 195 LYS A O 1
ATOM 1517 N N . THR A 1 196 ? 18.418 9.515 5.880 1.00 77.94 196 THR A N 1
ATOM 1518 C CA . THR A 1 196 ? 17.296 9.731 4.965 1.00 77.94 196 THR A CA 1
ATOM 1519 C C . THR A 1 196 ? 16.187 8.744 5.297 1.00 77.94 196 THR A C 1
ATOM 1521 O O . THR A 1 196 ? 16.452 7.617 5.729 1.00 77.94 196 THR A O 1
ATOM 1524 N N . ASP A 1 197 ? 14.938 9.169 5.136 1.00 82.81 197 ASP A N 1
ATOM 1525 C CA . ASP A 1 197 ? 13.812 8.265 5.307 1.00 82.81 197 ASP A CA 1
ATOM 1526 C C . ASP A 1 197 ? 13.737 7.265 4.148 1.00 82.81 197 ASP A C 1
ATOM 1528 O O . ASP A 1 197 ? 14.096 7.598 3.021 1.00 82.81 197 ASP A O 1
ATOM 1532 N N . ILE A 1 198 ? 13.274 6.039 4.402 1.00 87.31 198 ILE A N 1
ATOM 1533 C CA . ILE A 1 198 ? 13.256 4.983 3.380 1.00 87.31 198 ILE A CA 1
ATOM 1534 C C . ILE A 1 198 ? 12.417 5.380 2.165 1.00 87.31 198 ILE A C 1
ATOM 1536 O O . ILE A 1 198 ? 12.785 5.058 1.039 1.00 87.31 198 ILE A O 1
ATOM 1540 N N . TRP A 1 199 ? 11.352 6.150 2.382 1.00 90.75 199 TRP A N 1
ATOM 1541 C CA . TRP A 1 199 ? 10.48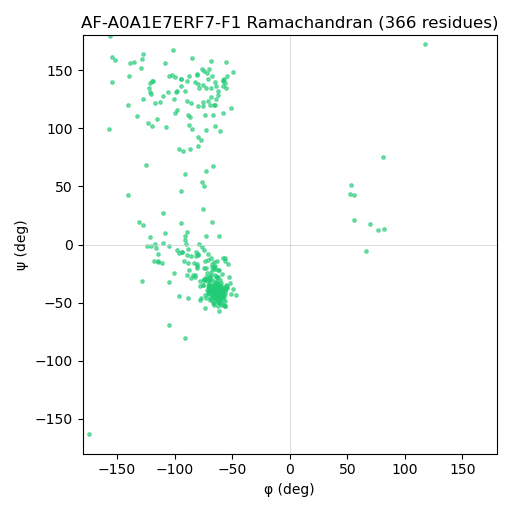5 6.631 1.312 1.00 90.75 199 TRP A CA 1
ATOM 1542 C C . TRP A 1 199 ? 11.102 7.746 0.451 1.00 90.75 199 TRP A C 1
ATOM 1544 O O . TRP A 1 199 ? 10.605 7.995 -0.645 1.00 90.75 199 TRP A O 1
ATOM 1554 N N . ASP A 1 200 ? 12.194 8.375 0.902 1.00 90.19 200 ASP A N 1
ATOM 1555 C CA . ASP A 1 200 ? 12.931 9.421 0.174 1.00 90.19 200 ASP A CA 1
ATOM 1556 C C . ASP A 1 200 ? 14.174 8.877 -0.560 1.00 90.19 200 ASP A C 1
ATOM 1558 O O . ASP A 1 200 ? 14.854 9.612 -1.277 1.00 90.19 200 ASP A O 1
ATOM 1562 N N . VAL A 1 201 ? 14.501 7.592 -0.396 1.00 90.56 201 VAL A N 1
ATOM 1563 C CA . VAL A 1 201 ? 15.614 6.946 -1.108 1.00 90.56 201 VAL A CA 1
ATOM 1564 C C . VAL A 1 201 ? 15.169 6.555 -2.529 1.00 90.56 201 VAL A C 1
ATOM 1566 O O . VAL A 1 201 ? 14.018 6.155 -2.713 1.00 90.56 201 VAL A O 1
ATOM 1569 N N . PRO A 1 202 ? 16.054 6.609 -3.550 1.00 93.69 202 PRO A N 1
ATOM 1570 C CA . PRO A 1 202 ? 15.752 6.094 -4.886 1.00 93.69 202 PRO A CA 1
ATOM 1571 C C . PRO A 1 202 ? 15.219 4.653 -4.861 1.00 93.69 202 PRO A C 1
ATOM 1573 O O . PRO A 1 202 ? 15.913 3.711 -4.462 1.00 93.69 202 PRO A O 1
ATOM 1576 N N . ALA A 1 203 ? 13.981 4.483 -5.318 1.00 94.75 203 ALA A N 1
ATOM 1577 C CA . ALA A 1 203 ? 13.231 3.237 -5.206 1.00 94.75 203 ALA A CA 1
ATOM 1578 C C . ALA A 1 203 ? 13.351 2.398 -6.488 1.00 94.75 203 ALA A C 1
ATOM 1580 O O . ALA A 1 203 ? 13.669 1.204 -6.442 1.00 94.75 203 ALA A O 1
ATOM 1581 N N . GLY A 1 204 ? 13.217 3.048 -7.645 1.00 96.50 204 GLY A N 1
ATOM 1582 C CA . GLY A 1 204 ? 13.279 2.419 -8.961 1.00 96.50 204 GLY A CA 1
ATOM 1583 C C . GLY A 1 204 ? 13.222 3.446 -10.086 1.00 96.50 204 GLY A C 1
ATOM 1584 O O . GLY A 1 204 ? 13.457 4.635 -9.862 1.00 96.50 204 GLY A O 1
ATOM 1585 N N . LYS A 1 205 ? 12.922 2.984 -11.302 1.00 98.38 205 LYS A N 1
ATOM 1586 C CA . LYS A 1 205 ? 12.663 3.853 -12.453 1.00 98.38 205 LYS A CA 1
ATOM 1587 C C . LYS A 1 205 ? 11.274 3.584 -13.014 1.00 98.38 205 LYS A C 1
ATOM 1589 O O . LYS A 1 205 ? 10.893 2.424 -13.137 1.00 98.38 205 LYS A O 1
ATOM 1594 N N . ILE A 1 206 ? 10.571 4.645 -13.394 1.00 98.00 206 ILE A N 1
ATOM 1595 C CA . ILE A 1 206 ? 9.326 4.588 -14.165 1.00 98.00 206 ILE A CA 1
ATOM 1596 C C . ILE A 1 206 ? 9.508 5.510 -15.367 1.00 98.00 206 ILE A C 1
ATOM 1598 O O . ILE A 1 206 ? 9.888 6.667 -15.188 1.00 98.00 206 ILE A O 1
ATOM 1602 N N . GLY A 1 207 ? 9.312 5.002 -16.584 1.00 96.19 207 GLY A N 1
ATOM 1603 C CA . GLY A 1 207 ? 9.442 5.804 -17.806 1.00 96.19 207 GLY A CA 1
ATOM 1604 C C . GLY A 1 207 ? 10.781 6.539 -17.901 1.00 96.19 207 GLY A C 1
ATOM 1605 O O . GLY A 1 207 ? 10.838 7.751 -18.077 1.00 96.19 207 GLY A O 1
ATOM 1606 N N . ARG A 1 208 ? 11.882 5.800 -17.718 1.00 96.25 208 ARG A N 1
ATOM 1607 C CA . ARG A 1 208 ? 13.285 6.262 -17.725 1.00 96.25 208 ARG A CA 1
ATOM 1608 C C . ARG A 1 208 ? 13.678 7.210 -16.589 1.00 96.25 208 ARG A C 1
ATOM 1610 O O . ARG A 1 208 ? 14.868 7.493 -16.436 1.00 96.25 208 ARG A O 1
ATOM 1617 N N . ARG A 1 209 ? 12.737 7.637 -15.748 1.00 96.62 209 ARG A N 1
ATOM 1618 C CA . ARG A 1 209 ? 12.983 8.555 -14.637 1.00 96.62 209 ARG A CA 1
ATOM 1619 C C . ARG A 1 209 ? 13.134 7.802 -13.323 1.00 96.62 209 ARG A C 1
ATOM 1621 O O . ARG A 1 209 ? 12.314 6.950 -12.995 1.00 96.62 209 ARG A O 1
ATOM 1628 N N . THR A 1 210 ? 14.180 8.118 -12.564 1.00 97.62 210 THR A N 1
ATOM 1629 C CA . THR A 1 210 ? 14.328 7.626 -11.188 1.00 97.62 210 THR A CA 1
ATOM 1630 C C . THR A 1 210 ? 13.264 8.261 -10.299 1.00 97.62 210 THR A C 1
ATOM 1632 O O . THR A 1 210 ? 13.056 9.470 -10.380 1.00 97.62 210 THR A O 1
ATOM 1635 N N . VAL A 1 211 ? 12.624 7.445 -9.464 1.00 96.75 211 VAL A N 1
ATOM 1636 C CA . VAL A 1 211 ? 11.549 7.840 -8.541 1.00 96.75 211 VAL A CA 1
ATOM 1637 C C . VAL A 1 211 ? 11.845 7.355 -7.124 1.00 96.75 211 VAL A C 1
ATOM 1639 O O . VAL A 1 211 ? 12.508 6.327 -6.934 1.00 96.75 211 VAL A O 1
ATOM 1642 N N . THR A 1 212 ? 11.328 8.072 -6.131 1.00 96.06 212 THR A N 1
ATOM 1643 C CA . THR A 1 212 ? 11.233 7.609 -4.736 1.00 96.06 212 THR A CA 1
ATOM 1644 C C . THR A 1 212 ? 9.806 7.138 -4.436 1.00 96.06 212 THR A C 1
ATOM 1646 O O . THR A 1 212 ? 8.888 7.395 -5.218 1.00 96.06 212 THR A O 1
ATOM 1649 N N . LEU A 1 213 ? 9.588 6.450 -3.311 1.00 95.50 213 LEU A N 1
ATOM 1650 C CA . LEU A 1 213 ? 8.229 6.074 -2.901 1.00 95.50 213 LEU A CA 1
ATOM 1651 C C . LEU A 1 213 ? 7.378 7.305 -2.569 1.00 95.50 213 LEU A C 1
ATOM 1653 O O . LEU A 1 213 ? 6.232 7.372 -3.001 1.00 95.50 213 LEU A O 1
ATOM 1657 N N . ASN A 1 214 ? 7.949 8.296 -1.872 1.00 93.56 214 ASN A N 1
ATOM 1658 C CA . ASN A 1 214 ? 7.257 9.550 -1.562 1.00 93.56 214 ASN A CA 1
ATOM 1659 C C . ASN A 1 214 ? 6.860 10.311 -2.825 1.00 93.56 214 ASN A C 1
ATOM 1661 O O . ASN A 1 214 ? 5.810 10.944 -2.853 1.00 93.56 214 ASN A O 1
ATOM 1665 N N . GLU A 1 215 ? 7.678 10.252 -3.873 1.00 93.12 215 GLU A N 1
ATOM 1666 C CA . GLU A 1 215 ? 7.329 10.881 -5.138 1.00 93.12 215 GLU A CA 1
ATOM 1667 C C . GLU A 1 215 ? 6.144 10.178 -5.813 1.0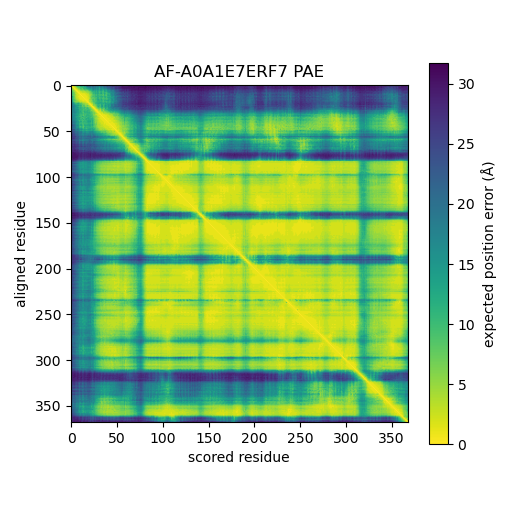0 93.12 215 GLU A C 1
ATOM 1669 O O . GLU A 1 215 ? 5.204 10.843 -6.245 1.00 93.12 215 GLU A O 1
ATOM 1674 N N . ILE A 1 216 ? 6.150 8.839 -5.859 1.00 95.62 216 ILE A N 1
ATOM 1675 C CA . ILE A 1 216 ? 5.016 8.075 -6.395 1.00 95.62 216 ILE A CA 1
ATOM 1676 C C . ILE A 1 216 ? 3.751 8.357 -5.579 1.00 95.62 216 ILE A C 1
ATOM 1678 O O . ILE A 1 216 ? 2.697 8.600 -6.150 1.00 95.62 216 ILE A O 1
ATOM 1682 N N . GLU A 1 217 ? 3.838 8.348 -4.253 1.00 94.81 217 GLU A N 1
ATOM 1683 C CA . GLU A 1 217 ? 2.676 8.503 -3.383 1.00 94.81 217 GLU A CA 1
ATOM 1684 C C . GLU A 1 217 ? 2.142 9.933 -3.346 1.00 94.81 217 GLU A C 1
ATOM 1686 O O . GLU A 1 217 ? 0.959 10.156 -3.573 1.00 94.81 217 GLU A O 1
ATOM 1691 N N . HIS A 1 218 ? 2.987 10.914 -3.036 1.00 91.44 218 HIS A N 1
ATOM 1692 C CA . HIS A 1 218 ? 2.530 12.273 -2.764 1.00 91.44 218 HIS A CA 1
ATOM 1693 C C . HIS A 1 218 ? 2.447 13.120 -4.028 1.00 91.44 218 HIS A C 1
ATOM 1695 O O . HIS A 1 218 ? 1.441 13.786 -4.242 1.00 91.44 218 HIS A O 1
ATOM 1701 N N . THR A 1 219 ? 3.475 13.081 -4.874 1.00 89.06 219 THR A N 1
ATOM 1702 C CA . THR A 1 219 ? 3.554 13.951 -6.056 1.00 89.06 219 THR A CA 1
ATOM 1703 C C . THR A 1 219 ? 2.76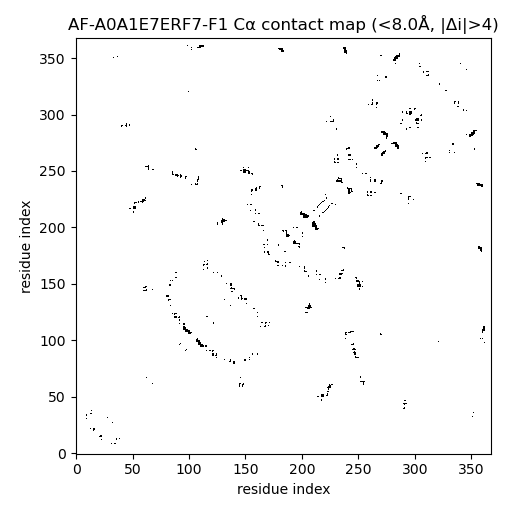6 13.395 -7.239 1.00 89.06 219 THR A C 1
ATOM 1705 O O . THR A 1 219 ? 2.291 14.168 -8.063 1.00 89.06 219 THR A O 1
ATOM 1708 N N . ILE A 1 220 ? 2.606 12.070 -7.329 1.00 90.88 220 ILE A N 1
ATOM 1709 C CA . ILE A 1 220 ? 1.878 11.428 -8.428 1.00 90.88 220 ILE A CA 1
ATOM 1710 C C . ILE A 1 220 ? 0.499 10.955 -7.966 1.00 90.88 220 ILE A C 1
ATOM 1712 O O . ILE A 1 220 ? -0.498 11.534 -8.375 1.00 90.88 220 ILE A O 1
ATOM 1716 N N . LEU A 1 221 ? 0.407 9.933 -7.111 1.00 92.94 221 LEU A N 1
ATOM 1717 C CA . LEU A 1 221 ? -0.873 9.308 -6.762 1.00 92.94 221 LEU A CA 1
ATOM 1718 C C . LEU A 1 221 ? -1.835 10.296 -6.088 1.00 92.94 221 LEU A C 1
ATOM 1720 O O . LEU A 1 221 ? -2.919 10.533 -6.609 1.00 92.94 221 LEU A O 1
ATOM 1724 N N . ARG A 1 222 ? -1.428 10.916 -4.975 1.00 91.31 222 ARG A N 1
ATOM 1725 C CA . ARG A 1 222 ? -2.283 11.831 -4.195 1.00 91.31 222 ARG A CA 1
ATOM 1726 C C . ARG A 1 222 ? -2.571 13.154 -4.905 1.00 91.31 222 ARG A C 1
ATOM 1728 O O . ARG A 1 222 ? -3.663 13.699 -4.770 1.00 91.31 222 ARG A O 1
ATOM 1735 N N . SER A 1 223 ? -1.604 13.701 -5.644 1.00 87.81 223 SER A N 1
ATOM 1736 C CA . SER A 1 223 ? -1.815 14.961 -6.366 1.00 87.81 223 SER A CA 1
ATOM 1737 C C . SER A 1 223 ? -2.624 14.777 -7.652 1.00 87.81 223 SER A C 1
ATOM 1739 O O . SER A 1 223 ? -3.433 15.649 -7.972 1.00 87.81 223 SER A O 1
ATOM 1741 N N . CYS A 1 224 ? -2.451 13.666 -8.380 1.00 87.00 224 CYS A N 1
ATOM 1742 C CA . CYS A 1 224 ? -3.148 13.434 -9.648 1.00 87.00 224 CYS A CA 1
ATOM 1743 C C . CYS A 1 224 ? -4.505 12.734 -9.487 1.00 87.00 224 CYS A C 1
ATOM 1745 O O . CYS A 1 224 ? -5.359 12.934 -10.346 1.00 87.00 224 CYS A O 1
ATOM 1747 N N . TRP A 1 225 ? -4.731 11.951 -8.426 1.00 88.44 225 TRP A N 1
ATOM 1748 C CA . TRP A 1 225 ? -6.013 11.293 -8.146 1.00 88.44 225 TRP A CA 1
ATOM 1749 C C . TRP A 1 225 ? -6.553 11.705 -6.784 1.00 88.44 225 TRP A C 1
ATOM 1751 O O . TRP A 1 225 ? -5.850 11.684 -5.780 1.00 88.44 225 TRP A O 1
ATOM 1761 N N . ASP A 1 226 ? -7.842 12.027 -6.741 1.00 83.62 226 ASP A N 1
ATOM 1762 C CA . ASP A 1 226 ? -8.541 12.391 -5.506 1.00 83.62 226 ASP A CA 1
ATOM 1763 C C . ASP A 1 226 ? -9.245 11.184 -4.870 1.00 83.62 226 ASP A C 1
ATOM 1765 O O . ASP A 1 226 ? -10.431 11.224 -4.532 1.00 83.62 226 ASP A O 1
ATOM 1769 N N . ASP A 1 227 ? -8.513 10.071 -4.790 1.00 90.44 227 ASP A N 1
ATOM 1770 C CA . ASP A 1 227 ? -9.042 8.765 -4.412 1.00 90.44 227 ASP A CA 1
ATOM 1771 C C . ASP A 1 227 ? -8.362 8.224 -3.144 1.00 90.44 227 ASP A C 1
ATOM 1773 O O . ASP A 1 227 ? -7.259 7.682 -3.216 1.00 90.44 227 ASP A O 1
ATOM 1777 N N . PRO A 1 228 ? -9.012 8.298 -1.970 1.00 91.94 228 PRO A N 1
ATOM 1778 C CA . PRO A 1 228 ? -8.432 7.814 -0.723 1.00 91.94 228 PRO A CA 1
ATOM 1779 C C . PRO A 1 228 ? -8.287 6.289 -0.661 1.00 91.94 228 PRO A C 1
ATOM 1781 O O . PRO A 1 228 ? -7.580 5.794 0.219 1.00 91.94 228 PRO A O 1
ATOM 1784 N N . ARG A 1 229 ? -8.892 5.523 -1.590 1.00 94.62 229 ARG A N 1
ATOM 1785 C CA . ARG A 1 229 ? -8.690 4.065 -1.682 1.00 94.62 229 ARG A CA 1
ATOM 1786 C C . ARG A 1 229 ? -7.228 3.710 -1.956 1.00 94.62 229 ARG A C 1
ATOM 1788 O O . ARG A 1 229 ? -6.808 2.612 -1.594 1.00 94.62 229 ARG A O 1
ATOM 1795 N N . ILE A 1 230 ? -6.424 4.632 -2.502 1.00 94.94 230 ILE A N 1
ATOM 1796 C CA . ILE A 1 230 ? -4.978 4.419 -2.674 1.00 94.94 230 ILE A CA 1
ATOM 1797 C C . ILE A 1 230 ? -4.294 4.058 -1.354 1.00 94.94 230 ILE A C 1
ATOM 1799 O O . ILE A 1 230 ? -3.423 3.195 -1.356 1.00 94.94 230 ILE A O 1
ATOM 1803 N N . HIS A 1 231 ? -4.738 4.621 -0.223 1.00 94.25 231 HIS A N 1
ATOM 1804 C CA . HIS A 1 231 ? -4.173 4.337 1.101 1.00 94.25 231 HIS A CA 1
ATOM 1805 C C . HIS A 1 231 ? -4.417 2.906 1.565 1.00 94.25 231 HIS A C 1
ATOM 1807 O O . HIS A 1 231 ? -3.677 2.422 2.411 1.00 94.25 231 HIS A O 1
ATOM 1813 N N . ALA A 1 232 ? -5.425 2.230 1.004 1.00 94.06 232 ALA A N 1
ATOM 1814 C CA . ALA A 1 232 ? -5.694 0.809 1.212 1.00 94.06 232 ALA A CA 1
ATOM 1815 C C . ALA A 1 232 ? -4.949 -0.097 0.212 1.00 94.06 232 ALA A C 1
ATOM 1817 O O . ALA A 1 232 ? -4.882 -1.312 0.414 1.00 94.06 232 ALA A O 1
ATOM 1818 N N . ALA A 1 233 ? -4.436 0.476 -0.881 1.00 96.00 233 ALA A N 1
ATOM 1819 C CA . ALA A 1 233 ? -3.877 -0.243 -2.023 1.00 96.00 233 ALA A CA 1
ATOM 1820 C C . ALA A 1 233 ? -2.344 -0.204 -2.079 1.00 96.00 233 ALA A C 1
ATOM 1822 O O . ALA A 1 233 ? -1.725 -1.169 -2.537 1.00 96.00 233 ALA A O 1
ATOM 1823 N N . ILE A 1 234 ? -1.725 0.884 -1.612 1.00 94.12 234 ILE A N 1
ATOM 1824 C CA . ILE A 1 234 ? -0.272 0.983 -1.468 1.00 94.12 234 ILE A CA 1
ATOM 1825 C C . ILE A 1 234 ? 0.149 0.526 -0.070 1.00 94.12 234 ILE A C 1
ATOM 1827 O O . ILE A 1 234 ? -0.438 0.928 0.934 1.00 94.12 234 ILE A O 1
ATOM 1831 N N . VAL A 1 235 ? 1.160 -0.339 0.014 1.00 82.62 235 VAL A N 1
ATOM 1832 C CA . VAL A 1 235 ? 1.568 -0.953 1.284 1.00 82.62 235 VAL A CA 1
ATOM 1833 C C . VAL A 1 235 ? 2.995 -0.600 1.666 1.00 82.62 235 VAL A C 1
ATOM 1835 O O . VAL A 1 235 ? 3.912 -0.595 0.853 1.00 82.62 235 VAL A O 1
ATOM 1838 N N . CYS A 1 236 ? 3.198 -0.374 2.959 1.00 82.81 236 CYS A N 1
ATOM 1839 C CA . CYS A 1 236 ? 4.469 0.031 3.551 1.00 82.81 236 CYS A CA 1
ATOM 1840 C C . CYS A 1 236 ? 5.319 -1.140 4.079 1.00 82.81 236 CYS A C 1
ATOM 1842 O O . CYS A 1 236 ? 6.165 -0.934 4.951 1.00 82.81 236 CYS A O 1
ATOM 1844 N N . ALA A 1 237 ? 5.053 -2.374 3.633 1.00 85.69 237 ALA A N 1
ATOM 1845 C CA . ALA A 1 237 ? 5.745 -3.588 4.087 1.00 85.69 237 ALA A CA 1
ATOM 1846 C C . ALA A 1 237 ? 5.698 -3.829 5.617 1.00 85.69 237 ALA A C 1
ATOM 1848 O O . ALA A 1 237 ? 6.543 -4.535 6.166 1.00 85.69 237 ALA A O 1
ATOM 1849 N N . SER A 1 238 ? 4.731 -3.238 6.333 1.00 90.19 238 SER A N 1
ATOM 1850 C CA . SER A 1 238 ? 4.589 -3.377 7.790 1.00 90.19 238 SER A CA 1
ATOM 1851 C C . SER A 1 238 ? 3.390 -4.237 8.182 1.00 90.19 238 SER A C 1
ATOM 1853 O O . SER A 1 238 ? 2.418 -4.331 7.436 1.00 90.19 238 SER A O 1
ATOM 1855 N N . ALA A 1 239 ? 3.433 -4.825 9.377 1.00 88.38 239 ALA A N 1
ATOM 1856 C CA . ALA A 1 239 ? 2.364 -5.662 9.913 1.00 88.38 239 ALA A CA 1
ATOM 1857 C C . ALA A 1 239 ? 1.027 -4.917 10.057 1.00 88.38 239 ALA A C 1
ATOM 1859 O O . ALA A 1 239 ? -0.015 -5.516 9.812 1.00 88.38 239 ALA A O 1
ATOM 1860 N N . SER A 1 240 ? 1.056 -3.627 10.418 1.00 88.88 240 SER A N 1
ATOM 1861 C CA . SER A 1 240 ? -0.149 -2.795 10.590 1.00 88.88 240 SER A CA 1
ATOM 1862 C C . SER A 1 240 ? -0.627 -2.085 9.319 1.00 88.88 240 SER A C 1
ATOM 1864 O O . SER A 1 240 ? -1.659 -1.416 9.369 1.00 88.88 240 SER A O 1
ATOM 1866 N N . CYS A 1 241 ? 0.097 -2.203 8.202 1.00 89.50 241 CYS A N 1
ATOM 1867 C CA . CYS A 1 241 ? -0.367 -1.665 6.924 1.00 89.50 241 CYS A CA 1
ATOM 1868 C C . CYS A 1 241 ? -1.584 -2.464 6.411 1.00 89.50 241 CYS A C 1
ATOM 1870 O O . CYS A 1 241 ? -1.752 -3.626 6.799 1.00 89.50 241 CYS A O 1
ATOM 1872 N N . PRO A 1 242 ? -2.416 -1.883 5.527 1.00 91.94 242 PRO A N 1
ATOM 1873 C CA . PRO A 1 242 ? -3.402 -2.640 4.766 1.00 91.94 242 PRO A CA 1
ATOM 1874 C C . PRO A 1 242 ? -2.761 -3.863 4.112 1.00 91.94 242 PRO A C 1
ATOM 1876 O O . PRO A 1 242 ? -1.570 -3.860 3.783 1.00 91.94 242 PRO A O 1
ATOM 1879 N N . ASN A 1 243 ? -3.545 -4.927 3.959 1.00 92.25 243 ASN A N 1
ATOM 1880 C CA . ASN A 1 243 ? -3.043 -6.163 3.378 1.00 92.25 243 ASN A CA 1
ATOM 1881 C C . ASN A 1 243 ? -2.590 -5.924 1.940 1.00 92.25 243 ASN A C 1
ATOM 1883 O O . ASN A 1 243 ? -3.327 -5.353 1.136 1.00 92.25 243 ASN A O 1
ATOM 1887 N N . LEU A 1 244 ? -1.389 -6.409 1.620 1.00 94.69 244 LEU A N 1
ATOM 1888 C CA . LEU A 1 244 ? -0.944 -6.483 0.237 1.00 94.69 244 LEU A CA 1
ATOM 1889 C C . LEU A 1 244 ? -1.880 -7.419 -0.526 1.00 94.69 244 LEU A C 1
ATOM 1891 O O . LEU A 1 244 ? -2.111 -8.553 -0.094 1.00 94.69 244 LEU A O 1
ATOM 1895 N N . ARG A 1 245 ? -2.389 -6.940 -1.661 1.00 94.12 245 ARG A N 1
ATOM 1896 C CA . ARG A 1 245 ? -3.171 -7.752 -2.587 1.00 94.12 245 ARG A CA 1
ATOM 1897 C C . ARG A 1 245 ? -2.301 -8.869 -3.163 1.00 94.12 245 ARG A C 1
ATOM 1899 O O . ARG A 1 245 ? -1.174 -8.625 -3.584 1.00 94.12 245 ARG A O 1
ATOM 1906 N N . SER A 1 246 ? -2.845 -10.079 -3.232 1.00 92.62 246 SER A N 1
ATOM 1907 C CA . SER A 1 246 ? -2.174 -11.259 -3.798 1.00 92.62 246 SER A CA 1
ATOM 1908 C C . SER A 1 246 ? -2.177 -11.308 -5.333 1.00 92.62 246 SER A C 1
ATOM 1910 O O . SER A 1 246 ? -1.651 -12.248 -5.925 1.00 92.62 246 SER A O 1
ATOM 1912 N N . GLU A 1 247 ? -2.764 -10.304 -5.982 1.00 94.81 247 GLU A N 1
ATOM 1913 C CA . GLU A 1 247 ? -2.782 -10.115 -7.432 1.00 94.81 247 GLU A CA 1
ATOM 1914 C C . GLU A 1 247 ? -2.474 -8.655 -7.779 1.00 94.81 247 GLU A C 1
ATOM 1916 O O . GLU A 1 247 ? -2.679 -7.749 -6.965 1.00 94.81 247 GLU A O 1
ATOM 1921 N N . ALA A 1 248 ? -1.999 -8.421 -9.001 1.00 97.44 248 ALA A N 1
ATOM 1922 C CA . ALA A 1 248 ? -1.695 -7.069 -9.455 1.00 97.44 248 ALA A CA 1
ATOM 1923 C C . ALA A 1 248 ? -2.969 -6.268 -9.766 1.00 97.44 248 ALA A C 1
ATOM 1925 O O . ALA A 1 248 ? -3.982 -6.812 -10.226 1.00 97.44 248 ALA A O 1
ATOM 1926 N N . PHE A 1 249 ? -2.898 -4.951 -9.575 1.00 96.81 249 PHE A N 1
ATOM 1927 C CA . PHE A 1 249 ? -3.939 -4.048 -10.059 1.00 96.81 249 PHE A CA 1
ATOM 1928 C C . PHE A 1 249 ? -3.888 -3.955 -11.585 1.00 96.81 249 PHE A C 1
ATOM 1930 O O . PHE A 1 249 ? -2.803 -3.954 -12.162 1.00 96.81 249 PHE A O 1
ATOM 1937 N N . VAL A 1 250 ? -5.031 -3.875 -12.257 1.00 93.44 250 VAL A N 1
ATOM 1938 C CA . VAL A 1 250 ? -5.083 -3.642 -13.713 1.00 93.44 250 VAL A CA 1
ATOM 1939 C C . VAL A 1 250 ? -6.222 -2.684 -14.028 1.00 93.44 250 VAL A C 1
ATOM 1941 O O . VAL A 1 250 ? -7.266 -2.751 -13.378 1.00 93.44 250 VAL A O 1
ATOM 1944 N N . GLY A 1 251 ? -6.049 -1.817 -15.031 1.00 88.62 251 GLY A N 1
ATOM 1945 C CA . GLY A 1 251 ? -6.997 -0.731 -15.305 1.00 88.62 251 GLY A CA 1
ATOM 1946 C C . GLY A 1 251 ? -8.436 -1.211 -15.510 1.00 88.62 251 GLY A C 1
ATOM 1947 O O . GLY A 1 251 ? -9.368 -0.594 -15.003 1.00 88.62 251 GLY A O 1
ATOM 1948 N N . ALA A 1 252 ? -8.608 -2.373 -16.147 1.00 85.69 252 ALA A N 1
ATOM 1949 C CA . ALA A 1 252 ? -9.918 -2.943 -16.467 1.00 85.69 252 ALA A CA 1
ATOM 1950 C C . ALA A 1 252 ? -10.775 -3.408 -15.274 1.00 85.69 252 ALA A C 1
ATOM 1952 O O . ALA A 1 252 ? -11.973 -3.605 -15.448 1.00 85.69 252 ALA A O 1
ATOM 1953 N N . LYS A 1 253 ? -10.179 -3.644 -14.101 1.00 89.38 253 LYS A N 1
ATOM 1954 C CA . LYS A 1 253 ? -10.891 -4.057 -12.872 1.00 89.38 253 LYS A CA 1
ATOM 1955 C C . LYS A 1 253 ? -10.490 -3.201 -11.671 1.00 89.38 253 LYS A C 1
ATOM 1957 O O . LYS A 1 253 ? -10.629 -3.622 -10.524 1.00 89.38 253 LYS A O 1
ATOM 1962 N N . LEU A 1 254 ? -9.918 -2.026 -11.935 1.00 92.06 254 LEU A N 1
ATOM 1963 C CA . LEU A 1 254 ? -9.249 -1.241 -10.911 1.00 92.06 254 LEU A CA 1
ATOM 1964 C C . LEU A 1 254 ? -10.212 -0.811 -9.805 1.00 92.06 254 LEU A C 1
ATOM 1966 O O . LEU A 1 254 ? -9.835 -0.893 -8.641 1.00 92.06 254 LEU A O 1
ATOM 1970 N N . ASN A 1 255 ? -11.445 -0.403 -10.123 1.00 91.44 255 ASN A N 1
ATOM 1971 C CA . ASN A 1 255 ? -12.375 0.038 -9.081 1.00 91.44 255 ASN A CA 1
ATOM 1972 C C . ASN A 1 255 ? -12.818 -1.113 -8.216 1.00 91.44 255 ASN A C 1
ATOM 1974 O O . ASN A 1 255 ? -12.720 -0.989 -7.003 1.00 91.44 255 ASN A O 1
ATOM 1978 N N . ALA A 1 256 ? -13.221 -2.239 -8.809 1.00 90.69 256 ALA A N 1
ATOM 1979 C CA . ALA A 1 256 ? -13.558 -3.415 -8.022 1.00 90.69 256 ALA A CA 1
ATOM 1980 C C . ALA A 1 256 ? -12.390 -3.836 -7.115 1.00 90.69 256 ALA A C 1
ATOM 1982 O O . ALA A 1 256 ? -12.608 -4.184 -5.957 1.00 90.69 256 ALA A O 1
ATOM 1983 N N . GLN A 1 257 ? -11.146 -3.765 -7.604 1.00 94.69 257 GLN A N 1
ATOM 1984 C CA . GLN A 1 257 ? -9.962 -4.074 -6.798 1.00 94.69 257 GLN A CA 1
ATOM 1985 C C . GLN A 1 257 ? -9.712 -3.048 -5.679 1.00 94.69 257 GLN A C 1
ATOM 1987 O O . GLN A 1 257 ? -9.341 -3.440 -4.573 1.00 94.69 257 GLN A O 1
ATOM 1992 N N . LEU A 1 258 ? -9.890 -1.751 -5.944 1.00 94.69 258 LEU A N 1
ATOM 1993 C CA . LEU A 1 258 ? -9.717 -0.684 -4.955 1.00 94.69 258 LEU A CA 1
ATOM 1994 C C . LEU A 1 258 ? -10.825 -0.700 -3.895 1.00 94.69 258 LEU A C 1
ATOM 1996 O O . LEU A 1 258 ? -10.533 -0.543 -2.710 1.00 94.69 258 LEU A O 1
ATOM 2000 N N . ASP A 1 259 ? -12.070 -0.928 -4.305 1.00 92.75 259 ASP A N 1
ATOM 2001 C CA . ASP A 1 259 ? -13.219 -1.058 -3.412 1.00 92.75 259 ASP A CA 1
ATOM 2002 C C . ASP A 1 259 ? -13.050 -2.271 -2.504 1.00 92.75 259 ASP A C 1
ATOM 2004 O O . ASP A 1 259 ? -13.158 -2.141 -1.288 1.00 92.75 259 ASP A O 1
ATOM 2008 N N . ASP A 1 260 ? -12.693 -3.427 -3.065 1.00 91.25 260 ASP A N 1
ATOM 2009 C CA . ASP A 1 260 ? -12.407 -4.638 -2.293 1.00 91.25 260 ASP A CA 1
ATOM 2010 C C . ASP A 1 260 ? -11.268 -4.411 -1.282 1.00 91.25 260 ASP A C 1
ATOM 2012 O O . ASP A 1 260 ? -11.396 -4.756 -0.107 1.00 91.25 260 ASP A O 1
ATOM 2016 N N . GLN A 1 261 ? -10.174 -3.754 -1.683 1.00 92.25 261 GLN A N 1
ATOM 2017 C CA . GLN A 1 261 ? -9.090 -3.402 -0.758 1.00 92.25 261 GLN A CA 1
ATOM 2018 C C . GLN A 1 261 ? -9.549 -2.475 0.372 1.00 92.25 261 GLN A C 1
ATOM 2020 O O . GLN A 1 261 ? -9.200 -2.708 1.531 1.00 92.25 261 GLN A O 1
ATOM 2025 N N . ALA A 1 262 ? -10.324 -1.437 0.057 1.00 92.31 262 ALA A N 1
ATOM 2026 C CA . ALA A 1 262 ? -10.841 -0.501 1.048 1.00 92.31 262 ALA A CA 1
ATOM 2027 C C . ALA A 1 262 ? -11.802 -1.192 2.030 1.00 92.31 262 ALA A C 1
ATOM 2029 O O . ALA A 1 262 ? -11.664 -1.020 3.242 1.00 92.31 262 ALA A O 1
ATOM 2030 N N . GLN A 1 263 ? -12.710 -2.036 1.531 1.00 88.25 263 GLN A N 1
ATOM 2031 C CA . GLN A 1 263 ? -13.634 -2.828 2.351 1.00 88.25 263 GLN A CA 1
ATOM 2032 C C . GLN A 1 263 ? -12.889 -3.794 3.275 1.00 88.25 263 GLN A C 1
ATOM 2034 O O . GLN A 1 263 ? -13.173 -3.847 4.477 1.00 88.25 263 GLN A O 1
ATOM 2039 N N . ASN A 1 264 ? -11.918 -4.535 2.733 1.00 86.38 264 ASN A N 1
ATOM 2040 C CA . ASN A 1 264 ? -11.110 -5.483 3.497 1.00 86.38 264 ASN A CA 1
ATOM 2041 C C . ASN A 1 264 ? -10.297 -4.769 4.579 1.00 86.38 264 ASN A C 1
ATOM 2043 O O . ASN A 1 264 ? -10.260 -5.228 5.719 1.00 86.38 264 ASN A O 1
ATOM 2047 N N . TRP A 1 265 ? -9.692 -3.623 4.255 1.00 90.50 265 TRP A N 1
ATOM 2048 C CA . TRP A 1 265 ? -8.936 -2.847 5.228 1.00 90.50 265 TRP A CA 1
ATOM 2049 C C . TRP A 1 265 ? -9.825 -2.283 6.334 1.00 90.50 265 TRP A C 1
ATOM 2051 O O . TRP A 1 265 ? -9.528 -2.520 7.500 1.00 90.50 265 TRP A O 1
ATOM 2061 N N . VAL A 1 266 ? -10.917 -1.586 6.002 1.00 87.56 266 VAL A N 1
ATOM 2062 C CA . VAL A 1 266 ? -11.826 -0.984 6.997 1.00 87.56 266 VAL A CA 1
ATOM 2063 C C . VAL A 1 266 ? -12.422 -2.043 7.920 1.00 87.56 266 VAL A C 1
ATOM 2065 O O . VAL A 1 266 ? -12.552 -1.811 9.121 1.00 87.56 266 VAL A O 1
ATOM 2068 N N . SER A 1 267 ? -12.744 -3.217 7.374 1.00 82.56 267 SER A N 1
ATOM 2069 C CA . SER A 1 267 ? -13.310 -4.318 8.152 1.00 82.56 267 SER A CA 1
ATOM 2070 C C . SER A 1 267 ? -12.298 -5.003 9.070 1.00 82.56 267 SER A C 1
ATOM 2072 O O . SER A 1 267 ? -12.699 -5.681 10.014 1.00 82.56 267 SER A O 1
ATOM 2074 N N . ASP A 1 268 ? -10.997 -4.861 8.822 1.00 84.88 268 ASP A N 1
ATOM 2075 C CA . ASP A 1 268 ? -9.965 -5.501 9.628 1.00 84.88 268 ASP A CA 1
ATOM 2076 C C . ASP A 1 268 ? -9.948 -4.916 11.052 1.00 84.88 268 ASP A C 1
ATOM 2078 O O . ASP A 1 268 ? -9.547 -3.774 11.285 1.00 84.88 268 ASP A O 1
ATOM 2082 N N . THR A 1 269 ? -10.345 -5.719 12.041 1.00 83.75 269 THR A N 1
ATOM 2083 C CA . THR A 1 269 ? -10.483 -5.260 13.436 1.00 83.75 269 THR A CA 1
ATOM 2084 C C . THR A 1 269 ? -9.146 -4.985 14.132 1.00 83.75 269 THR A C 1
ATOM 2086 O O . THR A 1 269 ? -9.119 -4.468 15.253 1.00 83.75 269 THR A O 1
ATOM 2089 N N . LYS A 1 270 ? -8.020 -5.336 13.504 1.00 85.62 270 LYS A N 1
ATOM 2090 C CA . LYS A 1 270 ? -6.668 -5.090 14.015 1.00 85.62 270 LYS A CA 1
ATOM 2091 C C . LYS A 1 270 ? -6.012 -3.877 13.358 1.00 85.62 270 LYS A C 1
ATOM 2093 O O . LYS A 1 270 ? -5.106 -3.304 13.964 1.00 85.62 270 LYS A O 1
ATOM 2098 N N . LYS A 1 271 ? -6.437 -3.502 12.146 1.00 87.56 271 LYS A N 1
ATOM 2099 C CA . LYS A 1 271 ? -5.764 -2.486 11.313 1.00 87.56 271 LYS A CA 1
ATOM 2100 C C . LYS A 1 271 ? -6.652 -1.370 10.789 1.00 87.56 271 LYS A C 1
ATOM 2102 O O . LYS A 1 271 ? -6.142 -0.269 10.571 1.00 87.56 271 LYS A O 1
ATOM 2107 N N . GLY A 1 272 ? -7.920 -1.659 10.532 1.00 87.06 272 GLY A N 1
ATOM 2108 C CA . GLY A 1 272 ? -8.895 -0.734 9.972 1.00 87.06 272 GLY A CA 1
ATOM 2109 C C . GLY A 1 272 ? -9.628 0.014 11.059 1.00 87.06 272 GLY A C 1
ATOM 2110 O O . GLY A 1 272 ? -9.299 1.163 11.365 1.00 87.06 272 GLY A O 1
ATOM 2111 N N . LEU A 1 273 ? -10.622 -0.651 11.641 1.00 83.94 273 LEU A N 1
ATOM 2112 C CA . LEU A 1 273 ? -11.535 -0.042 12.595 1.00 83.94 273 LEU A CA 1
ATOM 2113 C C . LEU A 1 273 ? -12.121 -1.097 13.544 1.00 83.94 273 LEU A C 1
ATOM 2115 O O . LEU A 1 273 ? -12.446 -2.204 13.121 1.00 83.94 273 LEU A O 1
ATOM 2119 N N . ARG A 1 274 ? -12.249 -0.775 14.839 1.00 81.94 274 ARG A N 1
ATOM 2120 C CA . ARG A 1 274 ? -13.058 -1.543 15.803 1.00 81.94 274 ARG A CA 1
ATOM 2121 C C . ARG A 1 274 ? -13.550 -0.698 16.975 1.00 81.94 274 ARG A C 1
ATOM 2123 O O . ARG A 1 274 ? -12.925 0.299 17.310 1.00 81.94 274 ARG A O 1
ATOM 2130 N N . TYR A 1 275 ? -14.579 -1.144 17.696 1.00 80.50 275 TYR A N 1
ATOM 2131 C CA . TYR A 1 275 ? -14.834 -0.608 19.039 1.00 80.50 275 TYR A CA 1
ATOM 2132 C C . TYR A 1 275 ? -13.718 -1.019 20.002 1.00 80.50 275 TYR A C 1
ATOM 2134 O O . TYR A 1 275 ? -13.178 -2.127 19.918 1.00 80.50 275 TYR A O 1
ATOM 2142 N N . ASN A 1 276 ? -13.381 -0.138 20.942 1.00 79.44 276 ASN A N 1
ATOM 2143 C CA . ASN A 1 276 ? -12.446 -0.473 22.001 1.00 79.44 276 AS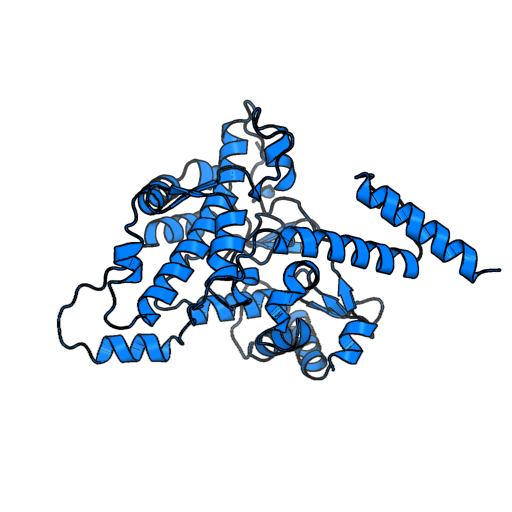N A CA 1
ATOM 2144 C C . ASN A 1 276 ? -13.078 -1.560 22.895 1.00 79.44 276 ASN A C 1
ATOM 2146 O O . ASN A 1 276 ? -14.127 -1.321 23.495 1.00 79.44 276 ASN A O 1
ATOM 2150 N N . PRO A 1 277 ? -12.458 -2.750 23.030 1.00 75.12 277 PRO A N 1
ATOM 2151 C CA . PRO A 1 277 ? -13.015 -3.827 23.851 1.00 75.12 277 PRO A CA 1
ATOM 2152 C C . PRO A 1 277 ? -13.134 -3.446 25.333 1.00 75.12 277 PRO A C 1
ATOM 2154 O O . PRO A 1 277 ? -13.935 -4.032 26.053 1.00 75.12 277 PRO A O 1
ATOM 2157 N N . ASN A 1 278 ? -12.363 -2.452 25.781 1.00 79.31 278 ASN A N 1
ATOM 2158 C CA . ASN A 1 278 ? -12.359 -1.972 27.160 1.00 79.31 278 ASN A CA 1
ATOM 2159 C C . ASN A 1 278 ? -13.264 -0.748 27.369 1.00 79.31 278 ASN A C 1
ATOM 2161 O O . ASN A 1 278 ? -13.431 -0.300 28.502 1.00 79.31 278 ASN A O 1
ATOM 2165 N N . ASN A 1 279 ? -13.816 -0.176 26.294 1.00 79.56 279 ASN A N 1
ATOM 2166 C CA . ASN A 1 279 ? -14.708 0.974 26.351 1.00 79.56 279 ASN A CA 1
ATOM 2167 C C . ASN A 1 279 ? -15.592 1.020 25.097 1.00 79.56 279 ASN A C 1
ATOM 2169 O O . ASN A 1 279 ? -15.179 1.514 24.051 1.00 79.56 279 ASN A O 1
ATOM 2173 N N . SER A 1 280 ? -16.831 0.547 25.213 1.00 73.06 280 SER A N 1
ATOM 2174 C CA . SER A 1 280 ? -17.776 0.466 24.091 1.00 73.06 280 SER A CA 1
ATOM 2175 C C . SER A 1 280 ? -18.167 1.820 23.492 1.00 73.06 280 SER A C 1
ATOM 2177 O O . SER A 1 280 ? -18.718 1.854 22.396 1.00 73.06 280 SER A O 1
ATOM 2179 N N . GLN A 1 281 ? -17.879 2.931 24.177 1.00 75.81 281 GLN A N 1
ATOM 2180 C CA . GLN A 1 281 ? -18.081 4.273 23.633 1.00 75.81 281 GLN A CA 1
ATOM 2181 C C . GLN A 1 281 ? -16.921 4.732 22.749 1.00 75.81 281 GLN A C 1
ATOM 2183 O O . GLN A 1 281 ? -17.102 5.683 22.004 1.00 75.81 281 GLN A O 1
ATOM 2188 N N . GLN A 1 282 ? -15.755 4.080 22.810 1.00 80.94 282 GLN A N 1
ATOM 2189 C CA . GLN A 1 282 ? -14.559 4.471 22.065 1.00 80.94 282 GLN A CA 1
ATOM 2190 C C . GLN A 1 282 ? -14.349 3.650 20.799 1.00 80.94 282 GLN A C 1
ATOM 2192 O O . GLN A 1 282 ? -14.558 2.435 20.776 1.00 80.94 282 GLN A O 1
ATOM 2197 N N . LEU A 1 283 ? -13.837 4.311 19.767 1.00 81.56 283 LEU A N 1
ATOM 2198 C CA . LEU A 1 283 ? -13.542 3.713 18.475 1.00 81.56 283 LEU A CA 1
ATOM 2199 C C . LEU A 1 283 ? -12.035 3.684 18.241 1.00 81.56 283 LEU A C 1
ATOM 2201 O O . LEU A 1 283 ? -11.400 4.726 18.246 1.00 81.56 283 LEU A O 1
ATOM 2205 N N . LEU A 1 284 ? -11.464 2.507 18.014 1.00 85.81 284 LEU A N 1
ATOM 2206 C CA . LEU A 1 284 ? -10.086 2.342 17.567 1.00 85.81 284 LEU A CA 1
ATOM 2207 C C . LEU A 1 284 ? -10.042 2.361 16.042 1.00 85.81 284 LEU A C 1
ATOM 2209 O O . LEU A 1 284 ? -10.699 1.542 15.402 1.00 85.81 284 LEU A O 1
ATOM 2213 N N . VAL A 1 285 ? -9.249 3.262 15.468 1.00 88.25 285 VAL A N 1
ATOM 2214 C CA . VAL A 1 285 ? -9.101 3.400 14.012 1.00 88.25 285 VAL A CA 1
ATOM 2215 C C . VAL A 1 285 ? -7.644 3.392 13.576 1.00 88.25 285 VAL A C 1
ATOM 2217 O O . VAL A 1 285 ? -6.720 3.631 14.363 1.00 88.25 285 VAL A O 1
ATOM 2220 N N . SER A 1 286 ? -7.418 3.091 12.302 1.00 90.38 286 SER A N 1
ATOM 2221 C CA . SER A 1 286 ? -6.085 3.102 11.714 1.00 90.38 286 SER A CA 1
ATOM 2222 C C . SER A 1 286 ? -5.405 4.463 11.844 1.00 90.38 286 SER A C 1
ATOM 2224 O O . SER A 1 286 ? -6.024 5.503 11.618 1.00 90.38 286 SER A O 1
ATOM 2226 N N . ARG A 1 287 ? -4.093 4.474 12.112 1.00 90.25 287 ARG A N 1
ATOM 2227 C CA . ARG A 1 287 ? -3.303 5.720 12.098 1.00 90.25 287 ARG A CA 1
ATOM 2228 C C .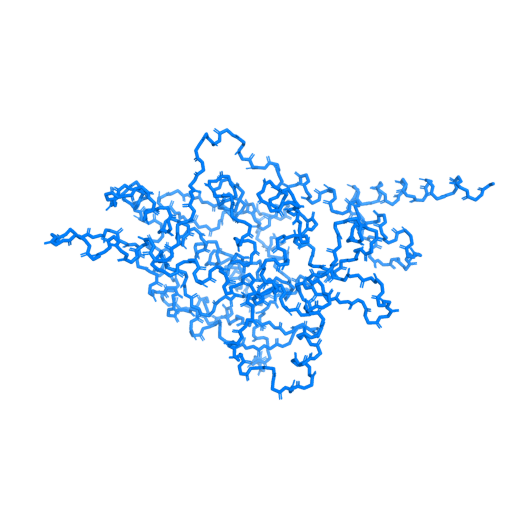 ARG A 1 287 ? -3.220 6.369 10.718 1.00 90.25 287 ARG A C 1
ATOM 2230 O O . ARG A 1 287 ? -2.938 7.557 10.641 1.00 90.25 287 ARG A O 1
ATOM 2237 N N . ILE A 1 288 ? -3.504 5.634 9.647 1.00 91.25 288 ILE A N 1
ATOM 2238 C CA . ILE A 1 288 ? -3.563 6.189 8.289 1.00 91.25 288 ILE A CA 1
ATOM 2239 C C . ILE A 1 288 ? -4.625 7.296 8.206 1.00 91.25 288 ILE A C 1
ATOM 2241 O O . ILE A 1 288 ? -4.357 8.348 7.634 1.00 91.25 288 ILE A O 1
ATOM 2245 N N . PHE A 1 289 ? -5.770 7.133 8.878 1.00 89.94 289 PHE A N 1
ATOM 2246 C CA . PHE A 1 289 ? -6.799 8.176 8.959 1.00 89.94 289 PHE A CA 1
ATOM 2247 C C . PHE A 1 289 ? -6.328 9.443 9.685 1.00 89.94 289 PHE A C 1
ATOM 2249 O O . PHE A 1 289 ? -6.814 10.530 9.389 1.00 89.94 289 PHE A O 1
ATOM 2256 N N . LEU A 1 290 ? -5.378 9.314 10.618 1.00 87.50 290 LEU A N 1
ATOM 2257 C CA . LEU A 1 290 ? -4.760 10.450 11.304 1.00 87.50 290 LEU A CA 1
ATOM 2258 C C . LEU A 1 290 ? -3.734 11.155 10.414 1.00 87.50 290 LEU A C 1
ATOM 2260 O O . LEU A 1 290 ? -3.702 12.380 10.354 1.00 87.50 290 LEU A O 1
ATOM 2264 N N . TRP A 1 291 ? -2.868 10.386 9.751 1.00 88.94 291 TRP A N 1
ATOM 2265 C CA . TRP A 1 291 ? -1.770 10.929 8.949 1.00 88.94 291 TRP A CA 1
ATOM 2266 C C . TRP A 1 291 ? -2.265 11.599 7.669 1.00 88.94 291 TRP A C 1
ATOM 2268 O O . TRP A 1 291 ? -1.782 12.674 7.326 1.00 88.94 291 TRP A O 1
ATOM 2278 N N . PHE A 1 292 ? -3.260 10.999 7.014 1.00 89.50 292 PHE A N 1
ATOM 2279 C CA . PHE A 1 292 ? -3.789 11.421 5.715 1.00 89.50 292 PHE A CA 1
ATOM 2280 C C . PHE A 1 292 ? -5.200 12.008 5.810 1.00 89.50 292 PHE A C 1
ATOM 2282 O O . PHE A 1 292 ? -5.968 11.941 4.857 1.00 89.50 292 PHE A O 1
ATOM 2289 N N . GLN A 1 293 ? -5.561 12.583 6.962 1.00 87.69 293 GLN A N 1
ATOM 2290 C CA . GLN A 1 293 ? -6.914 13.079 7.236 1.00 87.69 293 GLN A CA 1
ATOM 2291 C C . GLN A 1 293 ? -7.483 13.979 6.121 1.00 87.69 293 GLN A C 1
ATOM 2293 O O . GLN A 1 293 ? -8.667 13.874 5.806 1.00 87.69 293 GLN A O 1
ATOM 2298 N N . ASP A 1 294 ? -6.652 14.835 5.514 1.00 86.94 294 ASP A N 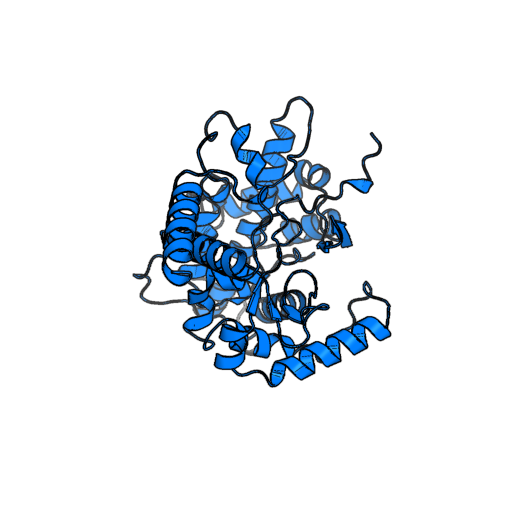1
ATOM 2299 C CA . ASP A 1 294 ? -7.081 15.775 4.464 1.00 86.94 294 ASP A CA 1
ATOM 2300 C C . ASP A 1 294 ? -7.565 15.068 3.191 1.00 86.94 294 ASP A C 1
ATOM 2302 O O . ASP A 1 294 ? -8.501 15.538 2.539 1.00 86.94 294 ASP A O 1
ATOM 2306 N N . ASP A 1 295 ? -6.981 13.911 2.875 1.00 89.06 295 ASP A N 1
ATOM 2307 C CA . ASP A 1 295 ? -7.335 13.128 1.692 1.00 89.06 295 ASP A CA 1
ATOM 2308 C C . ASP A 1 295 ? -8.763 12.569 1.837 1.00 89.06 295 ASP A C 1
ATOM 2310 O O . ASP A 1 295 ? -9.533 12.537 0.881 1.00 89.06 295 ASP A O 1
ATOM 2314 N N . PHE A 1 296 ? -9.169 12.212 3.060 1.00 88.62 296 PHE A N 1
ATOM 2315 C CA . PHE A 1 296 ? -10.529 11.753 3.361 1.00 88.62 296 PHE A CA 1
ATOM 2316 C C . PHE A 1 296 ? -11.534 12.905 3.526 1.00 88.62 296 PHE A C 1
ATOM 2318 O O . PHE A 1 296 ? -12.744 12.682 3.483 1.00 88.62 296 PHE A O 1
ATOM 2325 N N . GLN A 1 297 ? -11.070 14.142 3.727 1.00 83.19 297 GLN A N 1
ATOM 2326 C CA . GLN A 1 297 ? -11.950 15.284 3.980 1.00 83.19 297 GLN A CA 1
ATOM 2327 C C . GLN A 1 297 ? -12.605 15.804 2.698 1.00 83.19 297 GLN A C 1
ATOM 2329 O O . GLN A 1 297 ? -13.816 16.020 2.678 1.00 83.19 297 GLN A O 1
ATOM 2334 N N . SER A 1 298 ? -11.809 15.999 1.644 1.00 70.31 298 SER A N 1
ATOM 2335 C CA . SER A 1 298 ? -12.184 16.835 0.492 1.00 70.31 298 SER A CA 1
ATOM 2336 C C . SER A 1 298 ? -13.394 16.314 -0.295 1.00 70.31 298 SER A C 1
ATOM 2338 O O . SER A 1 298 ? -14.206 17.119 -0.740 1.00 70.31 298 SER A O 1
ATOM 2340 N N . ASN A 1 299 ? -13.563 14.989 -0.394 1.00 69.81 299 ASN A N 1
ATOM 2341 C CA . ASN A 1 299 ? -14.651 14.368 -1.170 1.00 69.81 299 ASN A CA 1
ATOM 2342 C C . ASN A 1 299 ? -15.622 13.517 -0.350 1.00 69.81 299 ASN A C 1
ATOM 2344 O O . ASN A 1 299 ? -16.690 13.170 -0.846 1.00 69.81 299 ASN A O 1
ATOM 2348 N N . TYR A 1 300 ? -15.261 13.170 0.885 1.00 77.38 300 TYR A N 1
ATOM 2349 C CA . TYR A 1 300 ? -16.004 12.176 1.659 1.00 77.38 300 TYR A CA 1
ATOM 2350 C C . TYR A 1 300 ? -16.484 12.700 3.007 1.00 77.38 300 TYR A C 1
ATOM 2352 O O . TYR A 1 300 ? -17.159 11.973 3.717 1.00 77.38 300 TYR A O 1
ATOM 2360 N N . GLY A 1 301 ? -16.175 13.950 3.374 1.00 80.56 301 GLY A N 1
ATOM 2361 C CA . GLY A 1 301 ? -16.606 14.526 4.652 1.00 80.56 301 GLY A CA 1
ATOM 2362 C C . GLY A 1 301 ? -15.803 14.038 5.861 1.00 80.56 301 GLY A C 1
ATOM 2363 O O . GLY A 1 301 ? -16.198 14.296 6.997 1.00 80.56 301 GLY A O 1
ATOM 2364 N N . GLY A 1 302 ? -14.672 13.368 5.625 1.00 85.31 302 GLY A N 1
ATOM 2365 C CA . GLY A 1 302 ? -13.715 12.944 6.641 1.00 85.31 302 GLY A CA 1
ATOM 2366 C C . GLY A 1 302 ? -13.545 11.422 6.734 1.00 85.31 302 GLY A C 1
ATOM 2367 O O . GLY A 1 302 ? -14.288 10.659 6.110 1.00 85.31 302 GLY A O 1
ATOM 2368 N N . PRO A 1 303 ? -12.574 10.957 7.545 1.00 84.94 303 PRO A N 1
ATOM 2369 C CA . PRO A 1 303 ? -12.267 9.538 7.723 1.00 84.94 303 PRO A CA 1
ATOM 2370 C C . PRO A 1 303 ? -13.465 8.644 8.050 1.00 84.94 303 PRO A C 1
ATOM 2372 O O . PRO A 1 303 ? -13.583 7.554 7.495 1.00 84.94 303 PRO A O 1
ATOM 2375 N N . LEU A 1 304 ? -14.360 9.101 8.935 1.00 80.44 304 LEU A N 1
ATOM 2376 C CA . LEU A 1 304 ? -15.520 8.313 9.353 1.00 80.44 304 LEU A CA 1
ATOM 2377 C C . LEU A 1 304 ? -16.491 8.088 8.194 1.00 80.44 304 LEU A C 1
ATOM 2379 O O . LEU A 1 304 ? -16.885 6.954 7.945 1.00 80.44 304 LEU A O 1
ATOM 2383 N N . ALA A 1 305 ? -16.865 9.156 7.496 1.00 82.75 305 ALA A N 1
ATOM 2384 C CA . ALA A 1 305 ? -17.836 9.084 6.415 1.00 82.75 305 ALA A CA 1
ATOM 2385 C C . ALA A 1 305 ? -17.295 8.262 5.231 1.00 82.75 305 ALA A C 1
ATOM 2387 O O . ALA A 1 305 ? -18.016 7.429 4.681 1.00 82.75 305 ALA A O 1
ATOM 2388 N N . TRP A 1 306 ? -15.994 8.374 4.930 1.00 87.12 306 TRP A N 1
ATOM 2389 C CA . TRP A 1 306 ? -15.334 7.465 3.990 1.00 87.12 306 TRP A CA 1
ATOM 2390 C C . TRP A 1 306 ? -15.387 6.007 4.471 1.00 87.12 306 TRP A C 1
ATOM 2392 O O . TRP A 1 306 ? -15.821 5.125 3.734 1.00 87.12 306 TRP A O 1
ATOM 2402 N N . ALA A 1 307 ? -15.010 5.729 5.724 1.00 83.25 307 ALA A N 1
ATOM 2403 C CA . ALA A 1 307 ? -15.031 4.369 6.263 1.00 83.25 307 ALA A CA 1
ATOM 2404 C C . ALA A 1 307 ? -16.448 3.764 6.272 1.00 83.25 307 ALA A C 1
ATOM 2406 O O . ALA A 1 307 ? -16.605 2.573 6.011 1.00 83.25 307 ALA A O 1
ATOM 2407 N N . GLN A 1 308 ? -17.491 4.566 6.509 1.00 77.38 308 GLN A N 1
ATOM 2408 C CA . GLN A 1 308 ? -18.894 4.132 6.465 1.00 77.38 308 GLN A CA 1
ATOM 2409 C C . GLN A 1 308 ? -19.324 3.658 5.068 1.00 77.38 308 GLN A C 1
ATOM 2411 O O . GLN A 1 308 ? -20.044 2.659 4.951 1.00 77.38 308 GLN A O 1
ATOM 2416 N N . GLN A 1 309 ? -18.845 4.316 4.010 1.00 81.62 309 GLN A N 1
ATOM 2417 C CA . GLN A 1 309 ? -19.112 3.905 2.630 1.00 81.62 309 GLN A CA 1
ATOM 2418 C C . GLN A 1 309 ? -18.578 2.489 2.341 1.00 81.62 309 GLN A C 1
ATOM 2420 O O . GLN A 1 309 ? -19.269 1.677 1.726 1.00 81.62 309 GLN A O 1
ATOM 2425 N N . TYR A 1 310 ? -17.384 2.152 2.835 1.00 81.81 310 TYR A N 1
ATOM 2426 C CA . TYR A 1 310 ? -16.779 0.830 2.613 1.00 81.81 310 TYR A CA 1
ATOM 2427 C C . TYR A 1 310 ? -17.188 -0.216 3.664 1.00 81.81 310 TYR A C 1
ATOM 2429 O O . TYR A 1 310 ? -17.166 -1.411 3.397 1.00 81.81 310 TYR A O 1
ATOM 2437 N N . ALA A 1 311 ? -17.636 0.196 4.850 1.00 72.50 311 ALA A N 1
ATOM 2438 C CA . ALA A 1 311 ? -18.175 -0.727 5.850 1.00 72.50 311 ALA A CA 1
ATOM 2439 C C . ALA A 1 311 ? -19.546 -1.305 5.449 1.00 72.50 311 ALA A C 1
ATOM 2441 O O . ALA A 1 311 ? -19.841 -2.462 5.741 1.00 72.50 311 ALA A O 1
ATOM 2442 N N . SER A 1 312 ? -20.389 -0.505 4.787 1.00 61.44 312 SER A N 1
ATOM 2443 C CA . SER A 1 312 ? -21.764 -0.878 4.410 1.00 61.44 312 SER A CA 1
ATOM 2444 C C . SER A 1 312 ? -21.861 -1.747 3.150 1.00 61.44 312 SER A C 1
ATOM 2446 O O . SER A 1 312 ? -22.869 -2.418 2.940 1.00 61.44 312 SER A O 1
ATOM 2448 N N . THR A 1 313 ? -20.812 -1.770 2.328 1.00 58.41 313 THR A N 1
ATOM 2449 C CA . THR A 1 313 ? -20.775 -2.461 1.029 1.00 58.41 313 THR A CA 1
ATOM 2450 C C . THR A 1 313 ? -20.315 -3.917 1.109 1.00 58.41 313 THR A C 1
ATOM 2452 O O . THR A 1 313 ? -20.492 -4.656 0.141 1.00 58.41 313 THR A O 1
ATOM 2455 N N . ARG A 1 314 ? -19.827 -4.384 2.270 1.00 59.59 314 ARG A N 1
ATOM 2456 C CA . ARG A 1 314 ? -19.445 -5.788 2.517 1.00 59.59 314 ARG A CA 1
ATOM 2457 C C . ARG A 1 314 ? -20.673 -6.695 2.721 1.00 59.59 314 ARG A C 1
ATOM 2459 O O . ARG A 1 314 ? -20.804 -7.401 3.719 1.00 59.59 314 ARG A O 1
ATOM 2466 N N . GLY A 1 315 ? -21.598 -6.668 1.768 1.00 45.34 315 GLY A N 1
ATOM 2467 C CA . GLY A 1 315 ? -22.716 -7.598 1.657 1.00 45.34 315 GLY A CA 1
ATOM 2468 C C . GLY A 1 315 ? -22.301 -8.847 0.883 1.00 45.34 315 GLY A C 1
ATOM 2469 O O . GLY A 1 315 ? -22.571 -8.944 -0.306 1.00 45.34 315 GLY A O 1
ATOM 2470 N N . GLY A 1 316 ? -21.651 -9.798 1.560 1.00 41.81 316 GLY A N 1
ATOM 2471 C CA . GLY A 1 316 ? -21.546 -11.188 1.099 1.00 41.81 316 GLY A CA 1
ATOM 2472 C C . GLY A 1 316 ? -20.478 -11.498 0.045 1.00 41.81 316 GLY A C 1
ATOM 2473 O O . GLY A 1 316 ? -20.820 -11.799 -1.092 1.00 41.81 316 GLY A O 1
ATOM 2474 N N . LYS A 1 317 ? -19.202 -11.557 0.449 1.00 36.38 317 LYS A N 1
ATOM 2475 C CA . LYS A 1 317 ? -18.253 -12.571 -0.047 1.00 36.38 317 LYS A CA 1
ATOM 2476 C C . LYS A 1 317 ? -17.371 -13.038 1.110 1.00 36.38 317 LYS A C 1
ATOM 2478 O O . LYS A 1 317 ? -16.729 -12.229 1.781 1.00 36.38 317 LYS A O 1
ATOM 2483 N N . GLU A 1 318 ? -17.445 -14.337 1.378 1.00 42.03 318 GLU A N 1
ATOM 2484 C CA . GLU A 1 318 ? -16.645 -15.061 2.363 1.00 42.03 318 GLU A CA 1
ATOM 2485 C C . GLU A 1 318 ? -15.171 -15.007 1.942 1.00 42.03 318 GLU A C 1
ATOM 2487 O O . GLU A 1 318 ? -14.831 -15.362 0.817 1.00 42.03 318 GLU A O 1
ATOM 2492 N N . ASN A 1 319 ? -14.298 -14.536 2.833 1.00 39.00 319 ASN A N 1
ATOM 2493 C CA . ASN A 1 319 ? -12.870 -14.817 2.730 1.00 39.00 319 ASN A CA 1
ATOM 2494 C C . ASN A 1 319 ? -12.598 -15.988 3.682 1.00 39.00 319 ASN A C 1
ATOM 2496 O O . ASN A 1 319 ? -12.752 -15.834 4.894 1.00 39.00 319 ASN A O 1
ATOM 2500 N N . ASP A 1 320 ? -12.185 -17.128 3.125 1.00 42.81 320 ASP A N 1
ATOM 2501 C CA . ASP A 1 320 ? -12.038 -18.457 3.757 1.00 42.81 320 ASP A CA 1
ATOM 2502 C C . ASP A 1 320 ? -11.036 -18.557 4.931 1.00 42.81 320 ASP A C 1
ATOM 2504 O O . ASP A 1 320 ? -10.751 -19.649 5.424 1.00 42.81 320 ASP A O 1
ATOM 2508 N N . ASN A 1 321 ? -10.480 -17.437 5.398 1.00 43.47 321 ASN A N 1
ATOM 2509 C CA . ASN A 1 321 ? -9.370 -17.420 6.356 1.00 43.47 321 ASN A CA 1
ATOM 2510 C C . ASN A 1 321 ? -9.733 -16.920 7.767 1.00 43.47 321 ASN A C 1
ATOM 2512 O O . ASN A 1 321 ? -8.865 -16.937 8.631 1.00 43.47 321 ASN A O 1
ATOM 2516 N N . ASP A 1 322 ? -10.997 -16.565 8.033 1.00 44.81 322 ASP A N 1
ATOM 2517 C CA . ASP A 1 322 ? -11.524 -16.310 9.388 1.00 44.81 322 ASP A CA 1
ATOM 2518 C C . ASP A 1 322 ? -12.756 -17.205 9.644 1.00 44.81 322 ASP A C 1
ATOM 2520 O O . ASP A 1 322 ? -13.895 -16.744 9.714 1.00 44.81 322 ASP A O 1
ATOM 2524 N N . ASN A 1 323 ? -12.538 -18.520 9.752 1.00 43.25 323 ASN A N 1
ATOM 2525 C CA . ASN A 1 323 ? -13.583 -19.557 9.852 1.00 43.25 323 ASN A CA 1
ATOM 2526 C C . ASN A 1 323 ? -14.281 -19.663 11.229 1.00 43.25 323 ASN A C 1
ATOM 2528 O O . ASN A 1 323 ? -14.717 -20.747 11.614 1.00 43.25 323 ASN A O 1
ATOM 2532 N N . ASP A 1 324 ? -14.415 -18.566 11.983 1.00 52.81 324 ASP A N 1
ATOM 2533 C CA . ASP A 1 324 ? -15.275 -18.526 13.177 1.00 52.81 324 ASP A CA 1
ATOM 2534 C C . ASP A 1 324 ? -16.541 -17.690 12.901 1.00 52.81 324 ASP A C 1
ATOM 2536 O O . ASP A 1 324 ? -16.501 -16.454 12.973 1.00 52.81 324 ASP A O 1
ATOM 2540 N N . PRO A 1 325 ? -17.693 -18.337 12.631 1.00 55.25 325 PRO A N 1
ATOM 2541 C CA . PRO A 1 325 ? -18.967 -17.666 12.377 1.00 55.25 325 PRO A CA 1
ATOM 2542 C C . PRO A 1 325 ? -19.373 -16.665 13.466 1.00 55.25 325 PRO A C 1
ATOM 2544 O O . PRO A 1 325 ? -20.054 -15.680 13.178 1.00 55.25 325 PRO A O 1
ATOM 2547 N N . LYS A 1 326 ? -18.939 -16.865 14.720 1.00 55.09 326 LYS A N 1
ATOM 2548 C CA . LYS A 1 326 ? -19.235 -15.931 15.817 1.00 55.09 326 LYS A CA 1
ATOM 2549 C C . LYS A 1 326 ? -18.450 -14.631 15.690 1.00 55.09 326 LYS A C 1
ATOM 2551 O O . LYS A 1 326 ? -19.005 -13.566 15.950 1.00 55.09 326 LYS A O 1
ATOM 2556 N N . GLN A 1 327 ? -17.189 -14.698 15.266 1.00 56.12 327 GLN A N 1
ATOM 2557 C CA . GLN A 1 327 ? -16.367 -13.507 15.036 1.00 56.12 327 GLN A CA 1
ATOM 2558 C C . GLN A 1 327 ? -16.858 -12.724 13.821 1.00 56.12 327 GLN A C 1
ATOM 2560 O O . GLN A 1 327 ? -16.930 -11.499 13.883 1.00 56.12 327 GLN A O 1
ATOM 2565 N N . GLN A 1 328 ? -17.294 -13.413 12.764 1.00 57.09 328 GLN A N 1
ATOM 2566 C CA . GLN A 1 328 ? -17.907 -12.771 11.600 1.00 57.09 328 GLN A CA 1
ATOM 2567 C C . GLN A 1 328 ? -19.226 -12.076 11.957 1.00 57.09 328 GLN A C 1
ATOM 2569 O O . GLN A 1 328 ? -19.438 -10.919 11.594 1.00 57.09 328 GLN A O 1
ATOM 2574 N N . GLN A 1 329 ? -20.092 -12.738 12.730 1.00 63.34 329 GLN A N 1
ATOM 2575 C CA . GLN A 1 329 ? -21.344 -12.142 13.194 1.00 63.34 329 GLN A CA 1
ATOM 2576 C C . GLN A 1 329 ? -21.086 -10.931 14.101 1.00 63.34 329 GLN A C 1
ATOM 2578 O O . GLN A 1 329 ? -21.746 -9.901 13.967 1.00 63.34 329 GLN A O 1
ATOM 2583 N N . GLN A 1 330 ? -20.094 -11.014 14.989 1.00 63.22 330 GLN A N 1
ATOM 2584 C CA . GLN A 1 330 ? -19.702 -9.903 15.852 1.00 63.22 330 GLN A CA 1
ATOM 2585 C C . GLN A 1 330 ? -19.094 -8.741 15.049 1.00 63.22 330 GLN A C 1
ATOM 2587 O O . GLN A 1 330 ? -19.386 -7.583 15.337 1.00 63.22 330 GLN A O 1
ATOM 2592 N N . GLN A 1 331 ? -18.310 -9.031 14.011 1.00 62.47 331 GLN A N 1
ATOM 2593 C CA . GLN A 1 331 ? -17.761 -8.035 13.091 1.00 62.47 331 GLN A CA 1
ATOM 2594 C C . GLN A 1 331 ? -18.873 -7.339 12.296 1.00 62.47 331 GLN A C 1
ATOM 2596 O O . GLN A 1 331 ? -18.892 -6.114 12.226 1.00 62.47 331 GLN A O 1
ATOM 2601 N N . GLN A 1 332 ? -19.847 -8.083 11.765 1.00 64.69 332 GLN A N 1
ATOM 2602 C CA . GLN A 1 332 ? -21.010 -7.504 11.083 1.00 64.69 332 GLN A CA 1
ATOM 2603 C C . GLN A 1 332 ? -21.865 -6.649 12.025 1.00 64.69 332 GLN A C 1
ATOM 2605 O O . GLN A 1 332 ? -22.299 -5.566 11.643 1.00 64.69 332 GLN A O 1
ATOM 2610 N N . GLN A 1 333 ? -22.070 -7.084 13.271 1.00 65.81 333 GLN A N 1
ATOM 2611 C CA . GLN A 1 333 ? -22.775 -6.290 14.283 1.00 65.81 333 GLN A CA 1
ATOM 2612 C C . GLN A 1 333 ? -22.023 -4.997 14.627 1.00 65.81 333 GLN A C 1
ATOM 2614 O O . GLN A 1 333 ? -22.652 -3.954 14.805 1.00 65.81 333 GLN A O 1
ATOM 2619 N N . GLN A 1 334 ? -20.689 -5.041 14.677 1.00 66.62 334 GLN A N 1
ATOM 2620 C CA . GLN A 1 334 ? -19.853 -3.859 14.886 1.00 66.62 334 GLN A CA 1
ATOM 2621 C C . GLN A 1 334 ? -19.925 -2.897 13.691 1.00 66.62 334 GLN A C 1
ATOM 2623 O O . GLN A 1 334 ? -20.218 -1.721 13.891 1.00 66.62 334 GLN A O 1
ATOM 2628 N N . LEU A 1 335 ? -19.776 -3.397 12.459 1.00 64.56 335 LEU A N 1
ATOM 2629 C CA . LEU A 1 335 ? -19.920 -2.606 11.228 1.00 64.56 335 LEU A CA 1
ATOM 2630 C C . LEU A 1 335 ? -21.321 -1.968 11.122 1.00 64.56 335 LEU A C 1
ATOM 2632 O O . LEU A 1 335 ? -21.450 -0.784 10.804 1.00 64.56 335 LEU A O 1
ATOM 2636 N N . ALA A 1 336 ? -22.375 -2.715 11.470 1.00 65.44 336 ALA A N 1
ATOM 2637 C CA . ALA A 1 336 ? -23.752 -2.223 11.476 1.00 65.44 336 ALA A CA 1
ATOM 2638 C C . ALA A 1 336 ? -23.994 -1.146 12.546 1.00 65.44 336 ALA A C 1
ATOM 2640 O O . ALA A 1 336 ? -24.703 -0.171 12.288 1.00 65.44 336 ALA A O 1
ATOM 2641 N N . ALA A 1 337 ? -23.401 -1.281 13.735 1.00 64.75 337 ALA A N 1
ATOM 2642 C CA . ALA A 1 337 ? -23.457 -0.251 14.769 1.00 64.75 337 ALA A CA 1
ATOM 2643 C C . ALA A 1 337 ? -22.733 1.042 14.338 1.00 64.75 337 ALA A C 1
ATOM 2645 O O . ALA A 1 337 ? -23.207 2.134 14.648 1.00 64.75 337 ALA A O 1
ATOM 2646 N N . TRP A 1 338 ? -21.649 0.943 13.561 1.00 66.50 338 TRP A N 1
ATOM 2647 C CA . TRP A 1 338 ? -20.877 2.108 13.097 1.00 66.50 338 TRP A CA 1
ATOM 2648 C C . TRP A 1 338 ? -21.534 2.927 12.004 1.00 66.50 338 TRP A C 1
ATOM 2650 O O . TRP A 1 338 ? -21.333 4.141 11.962 1.00 66.50 338 TRP A O 1
ATOM 2660 N N . SER A 1 339 ? -22.348 2.299 11.153 1.00 63.62 339 SER A N 1
ATOM 2661 C CA . SER A 1 339 ? -23.134 3.014 10.135 1.00 63.62 339 SER A CA 1
ATOM 2662 C C . SER A 1 339 ? -24.041 4.111 10.722 1.00 63.62 339 SER A C 1
ATOM 2664 O O . SER A 1 339 ? -24.570 4.936 9.986 1.00 63.62 339 SER A O 1
ATOM 2666 N N . LYS A 1 340 ? -24.208 4.132 12.052 1.00 67.88 340 LYS A N 1
ATOM 2667 C CA . LYS A 1 340 ? -25.071 5.051 12.796 1.00 67.88 340 LYS A CA 1
ATOM 2668 C C . LYS A 1 340 ? -24.314 6.162 13.541 1.00 67.88 340 LYS A C 1
ATOM 2670 O O . LYS A 1 340 ? -24.964 6.965 14.203 1.00 67.88 340 LYS A O 1
ATOM 2675 N N . LEU A 1 341 ? -22.976 6.201 13.491 1.00 69.31 341 LEU A N 1
ATOM 2676 C CA . LEU A 1 341 ? -22.172 7.216 14.193 1.00 69.31 341 LEU A CA 1
ATOM 2677 C C . LEU A 1 341 ? -22.139 8.550 13.431 1.00 69.31 341 LEU A C 1
ATOM 2679 O O . LEU A 1 341 ? -21.959 8.566 12.214 1.00 69.31 341 LEU A O 1
ATOM 2683 N N . SER A 1 342 ? -22.252 9.665 14.162 1.00 73.00 342 SER A N 1
ATOM 2684 C CA . SER A 1 342 ? -22.035 11.017 13.629 1.00 73.00 342 SER A CA 1
ATOM 2685 C C . SER A 1 342 ? -20.547 11.409 13.647 1.00 73.00 342 SER A C 1
ATOM 2687 O O . SER A 1 342 ? -19.757 10.845 14.411 1.00 73.00 342 SER A O 1
ATOM 2689 N N . THR A 1 343 ? -20.149 12.407 12.848 1.00 71.56 343 THR A N 1
ATOM 2690 C CA . THR A 1 343 ? -18.779 12.963 12.862 1.00 71.56 343 THR A CA 1
ATOM 2691 C C . THR A 1 343 ? -18.392 13.521 14.237 1.00 71.56 343 THR A C 1
ATOM 2693 O O . THR A 1 343 ? -17.282 13.281 14.709 1.00 71.56 343 THR A O 1
ATOM 2696 N N . ASP A 1 344 ? -19.321 14.184 14.928 1.00 72.06 344 ASP A N 1
ATOM 2697 C CA . ASP A 1 344 ? -19.094 14.734 16.271 1.00 72.06 344 ASP A CA 1
ATOM 2698 C C . ASP A 1 344 ? -18.842 13.637 17.316 1.00 72.06 344 ASP A C 1
ATOM 2700 O O . ASP A 1 344 ? -18.032 13.812 18.233 1.00 72.06 344 ASP A O 1
ATOM 2704 N N . ASP A 1 345 ? -19.535 12.502 17.191 1.00 71.44 345 ASP A N 1
ATOM 2705 C CA . ASP A 1 345 ? -19.318 11.345 18.061 1.00 71.44 345 ASP A CA 1
ATOM 2706 C C . ASP A 1 345 ? -17.971 10.686 17.772 1.00 71.44 345 ASP A C 1
ATOM 2708 O O . ASP A 1 345 ? -17.295 10.244 18.703 1.00 71.44 345 ASP A O 1
ATOM 2712 N N . TYR A 1 346 ? -17.551 10.660 16.505 1.00 73.62 346 TYR A N 1
ATOM 2713 C CA . TYR A 1 346 ? -16.238 10.168 16.107 1.00 73.62 346 TYR A CA 1
ATOM 2714 C C . TYR A 1 346 ? -15.113 11.001 16.721 1.00 73.62 346 TYR A C 1
ATOM 2716 O O . TYR A 1 346 ? -14.262 10.447 17.412 1.00 73.62 346 TYR A O 1
ATOM 2724 N N . GLU A 1 347 ? -15.116 12.325 16.560 1.00 73.75 347 GLU A N 1
ATOM 2725 C CA . GLU A 1 347 ? -14.010 13.163 17.046 1.00 73.75 347 GLU A CA 1
ATOM 2726 C C . GLU A 1 347 ? -13.828 13.096 18.569 1.00 73.75 347 GLU A C 1
ATOM 2728 O O . GLU A 1 347 ? -12.702 13.117 19.074 1.00 73.75 347 GLU A O 1
ATOM 2733 N N . LYS A 1 348 ? -14.925 12.963 19.322 1.00 75.44 348 LYS A N 1
ATOM 2734 C CA . LYS A 1 348 ? -14.884 12.864 20.790 1.00 75.44 348 LYS A CA 1
ATOM 2735 C C . LYS A 1 348 ? -14.388 11.505 21.279 1.00 75.44 348 LYS A C 1
ATOM 2737 O O . LYS A 1 348 ? -13.776 11.424 22.350 1.00 75.44 348 LYS A O 1
ATOM 2742 N N . ASN A 1 349 ? -14.650 10.448 20.514 1.00 78.31 349 ASN A N 1
ATOM 2743 C CA . ASN A 1 349 ? -14.491 9.072 20.972 1.00 78.31 349 ASN A CA 1
ATOM 2744 C C . ASN A 1 349 ? -13.448 8.254 20.199 1.00 78.31 349 ASN A C 1
ATOM 2746 O O . ASN A 1 349 ? -13.225 7.089 20.536 1.00 78.31 349 ASN A O 1
ATOM 2750 N N . VAL A 1 350 ? -12.786 8.844 19.203 1.00 83.94 350 VAL A N 1
ATOM 2751 C CA . VAL A 1 350 ? -11.739 8.171 18.438 1.00 83.94 350 VAL A CA 1
ATOM 2752 C C . VAL A 1 350 ? -10.455 8.001 19.255 1.00 83.94 350 VAL A C 1
ATOM 2754 O O . VAL A 1 350 ? -9.952 8.906 19.925 1.00 83.94 350 VAL A O 1
ATOM 2757 N N . GLU A 1 351 ? -9.909 6.801 19.168 1.00 86.62 351 GLU A N 1
ATOM 2758 C CA . GLU A 1 351 ? -8.568 6.401 19.549 1.00 86.62 351 GLU A CA 1
ATOM 2759 C C . GLU A 1 351 ? -7.918 5.696 18.352 1.00 86.62 351 GLU A C 1
ATOM 2761 O O . GLU A 1 351 ? -8.583 5.295 17.398 1.00 86.62 351 GLU A O 1
ATOM 2766 N N . TYR A 1 352 ? -6.597 5.542 18.378 1.00 86.06 352 TYR A N 1
ATOM 2767 C CA . TYR A 1 352 ? -5.860 4.993 17.244 1.00 86.06 352 TYR A CA 1
ATOM 2768 C C . TYR A 1 352 ? -5.129 3.716 17.625 1.00 86.06 352 TYR A C 1
ATOM 2770 O O . TYR A 1 352 ? -4.519 3.641 18.696 1.00 86.06 352 TYR A O 1
ATOM 2778 N N . PHE A 1 353 ? -5.121 2.730 16.724 1.00 86.25 353 PHE A N 1
ATOM 2779 C CA . PHE A 1 353 ? -4.321 1.526 16.931 1.00 86.25 353 PHE A CA 1
ATOM 2780 C C . PHE A 1 353 ? -2.832 1.884 17.119 1.00 86.25 353 PHE A C 1
ATOM 2782 O O . PHE A 1 353 ? -2.299 2.788 16.455 1.00 86.25 353 PHE A O 1
ATOM 2789 N N . PRO A 1 354 ? -2.106 1.176 18.001 1.00 85.06 354 PRO A N 1
ATOM 2790 C CA . PRO A 1 354 ? -0.653 1.149 17.939 1.00 85.06 354 PRO A CA 1
ATOM 2791 C C . PRO A 1 354 ? -0.209 0.679 16.552 1.00 85.06 354 PRO A C 1
ATOM 2793 O O . PRO A 1 354 ? -0.785 -0.252 15.996 1.00 85.06 354 PRO A O 1
ATOM 2796 N N . TYR A 1 355 ? 0.821 1.312 15.993 1.00 85.75 355 TYR A N 1
ATOM 2797 C CA . TYR A 1 355 ? 1.302 0.966 14.658 1.00 85.75 355 TYR A CA 1
ATOM 2798 C C . TYR A 1 355 ? 2.532 0.066 14.737 1.00 85.75 355 TYR A C 1
ATOM 2800 O O . TYR A 1 355 ? 3.596 0.490 15.207 1.00 85.75 355 TYR A O 1
ATOM 2808 N N . ASN A 1 356 ? 2.381 -1.179 14.289 1.00 89.81 356 ASN A N 1
ATOM 2809 C CA . ASN A 1 356 ? 3.434 -2.179 14.280 1.00 89.81 356 ASN A CA 1
ATOM 2810 C C . ASN A 1 356 ? 4.257 -2.096 12.988 1.00 89.81 356 ASN A C 1
ATOM 2812 O O . ASN A 1 356 ? 3.862 -2.582 11.930 1.00 89.81 356 ASN A O 1
ATOM 2816 N N . TRP A 1 357 ? 5.445 -1.501 13.106 1.00 90.06 357 TRP A N 1
ATOM 2817 C CA . TRP A 1 357 ? 6.399 -1.320 12.008 1.00 90.06 357 TRP A CA 1
ATOM 2818 C C . TRP A 1 357 ? 7.177 -2.588 11.626 1.00 90.06 357 TRP A C 1
ATOM 2820 O O . TRP A 1 357 ? 8.007 -2.531 10.714 1.00 90.06 357 TRP A O 1
ATOM 2830 N N . LYS A 1 358 ? 6.977 -3.713 12.329 1.00 91.75 358 LYS A N 1
ATOM 2831 C CA . LYS A 1 358 ? 7.620 -4.986 11.981 1.00 91.75 358 LYS A CA 1
ATOM 2832 C C . LYS A 1 358 ? 7.259 -5.380 10.555 1.00 91.75 358 LYS A C 1
ATOM 2834 O O . LYS A 1 358 ? 6.113 -5.221 10.148 1.00 91.75 358 LYS A O 1
ATOM 2839 N N . LEU A 1 359 ? 8.229 -5.925 9.821 1.00 92.12 359 LEU A N 1
ATOM 2840 C CA . LEU A 1 359 ? 7.970 -6.442 8.478 1.00 92.12 359 LEU A CA 1
ATOM 2841 C C . LEU A 1 359 ? 6.897 -7.533 8.493 1.00 92.12 359 LEU A C 1
ATOM 2843 O O . LEU A 1 359 ? 6.982 -8.449 9.319 1.00 92.12 359 LEU A O 1
ATOM 2847 N N . ASN A 1 360 ? 5.970 -7.481 7.538 1.00 92.50 360 ASN A N 1
ATOM 2848 C CA . ASN A 1 360 ? 5.026 -8.559 7.215 1.00 92.50 360 ASN A CA 1
ATOM 2849 C C . ASN A 1 360 ? 5.728 -9.701 6.454 1.00 92.50 360 ASN A C 1
ATOM 2851 O O . ASN A 1 360 ? 5.328 -10.115 5.374 1.00 92.50 360 ASN A O 1
ATOM 2855 N N . ASP A 1 361 ? 6.848 -10.159 6.990 1.00 91.31 361 ASP A N 1
ATOM 2856 C CA . ASP A 1 361 ? 7.696 -11.170 6.376 1.00 91.31 361 ASP A CA 1
ATOM 2857 C C . ASP A 1 361 ? 7.242 -12.583 6.762 1.00 91.31 361 ASP A C 1
ATOM 2859 O O . ASP A 1 361 ? 6.844 -12.820 7.908 1.00 91.31 361 ASP A O 1
ATOM 2863 N N . ARG A 1 362 ? 7.369 -13.533 5.831 1.00 83.19 362 ARG A N 1
ATOM 2864 C CA . ARG A 1 362 ? 7.136 -14.971 6.050 1.00 83.19 362 ARG A CA 1
ATOM 2865 C C . ARG A 1 362 ? 8.267 -15.589 6.890 1.00 83.19 362 ARG A C 1
ATOM 2867 O O . ARG A 1 362 ? 9.030 -16.433 6.433 1.00 83.19 362 ARG A O 1
ATOM 2874 N N . ARG A 1 363 ? 8.407 -15.120 8.134 1.00 68.75 363 ARG A N 1
ATOM 2875 C CA . ARG A 1 363 ? 9.523 -15.449 9.043 1.00 68.75 363 ARG A CA 1
ATOM 2876 C C . ARG A 1 363 ? 9.538 -16.901 9.511 1.00 68.75 363 ARG A C 1
ATOM 2878 O O . ARG A 1 363 ? 10.606 -17.417 9.806 1.00 68.75 363 ARG A O 1
ATOM 2885 N N . TRP A 1 364 ? 8.371 -17.527 9.635 1.00 54.94 364 TRP A N 1
ATOM 2886 C CA . TRP A 1 364 ? 8.190 -18.786 10.367 1.00 54.94 364 TRP A CA 1
ATOM 2887 C C . TRP A 1 364 ? 8.605 -20.044 9.591 1.00 54.94 364 TRP A C 1
ATOM 2889 O O . TRP A 1 364 ? 8.693 -21.110 10.190 1.00 54.94 364 TRP A O 1
ATOM 2899 N N . GLU A 1 365 ? 8.916 -19.930 8.300 1.00 52.41 365 GLU A N 1
ATOM 2900 C CA . GLU A 1 365 ? 9.391 -21.063 7.488 1.00 52.41 365 GLU A CA 1
ATOM 2901 C C . GLU A 1 365 ? 10.908 -21.190 7.402 1.00 52.41 365 GLU A C 1
ATOM 2903 O O . GLU A 1 365 ? 11.410 -22.163 6.853 1.00 52.41 365 GLU A O 1
ATOM 2908 N N . ARG A 1 366 ? 11.654 -20.223 7.940 1.00 59.50 366 ARG A N 1
ATOM 2909 C CA . ARG A 1 366 ? 13.117 -20.261 7.933 1.00 59.50 366 ARG A CA 1
ATOM 2910 C C . ARG A 1 366 ? 13.606 -20.829 9.260 1.00 59.50 366 ARG A C 1
ATOM 2912 O O . ARG A 1 366 ? 13.900 -20.076 10.186 1.00 59.50 366 ARG A O 1
ATOM 2919 N N . GLN A 1 367 ? 13.614 -22.157 9.361 1.00 39.47 367 GLN A N 1
ATOM 2920 C CA . GLN A 1 367 ? 14.360 -22.892 10.386 1.00 39.47 367 GLN A CA 1
ATOM 2921 C C . GLN A 1 367 ? 15.756 -23.227 9.841 1.00 39.47 367 GLN A C 1
ATOM 2923 O O . GLN A 1 367 ? 16.115 -24.395 9.715 1.00 39.47 367 GLN A O 1
ATOM 2928 N N . ASP A 1 368 ? 16.527 -22.193 9.502 1.00 40.69 368 ASP A N 1
ATOM 2929 C CA . ASP A 1 368 ? 17.864 -22.326 8.916 1.00 40.69 368 ASP A CA 1
ATOM 2930 C C . ASP A 1 368 ? 18.819 -21.309 9.554 1.00 40.69 368 ASP A C 1
ATOM 2932 O O . ASP A 1 368 ? 18.543 -20.085 9.451 1.00 40.69 368 ASP A O 1
#

Solvent-accessible surface area (backbone atoms only — not comparable to full-atom values): 20309 Å² total; per-residue (Å²): 122,75,76,65,56,56,56,53,54,52,51,52,49,52,51,37,52,76,70,70,48,80,66,84,84,59,92,61,60,69,75,56,46,54,51,50,52,52,50,53,27,52,54,42,29,54,58,62,53,68,59,44,49,84,78,58,87,72,55,50,60,85,66,53,52,66,66,56,51,58,54,64,73,70,55,91,57,96,67,82,69,62,70,85,84,44,62,39,50,23,54,43,24,53,74,27,23,64,48,75,44,72,55,95,88,26,76,29,43,20,31,35,51,71,58,53,63,69,40,65,39,46,55,52,38,51,54,48,40,25,64,39,60,59,66,53,39,50,57,47,36,103,45,71,49,62,14,38,29,38,50,50,23,48,53,42,47,47,44,37,53,28,49,52,44,53,55,26,51,42,24,71,67,35,93,82,58,49,73,61,73,25,52,80,52,47,23,67,71,41,86,92,34,59,88,49,55,65,44,73,39,85,47,51,39,52,50,73,37,78,38,26,46,47,46,51,48,26,49,41,47,56,32,36,30,90,56,59,42,51,67,25,63,46,38,70,57,23,34,44,40,39,55,56,66,42,55,56,56,42,40,83,49,37,50,65,52,36,51,50,34,32,27,55,29,44,61,30,67,76,44,22,35,34,66,32,94,92,37,84,79,28,35,31,30,31,53,62,51,52,37,48,33,67,62,28,33,80,84,40,78,19,51,66,52,44,46,41,60,36,50,71,65,72,74,82,79,89,67,92,83,66,87,45,71,66,59,52,52,50,47,51,52,50,46,60,57,52,70,72,64,52,72,71,57,42,74,7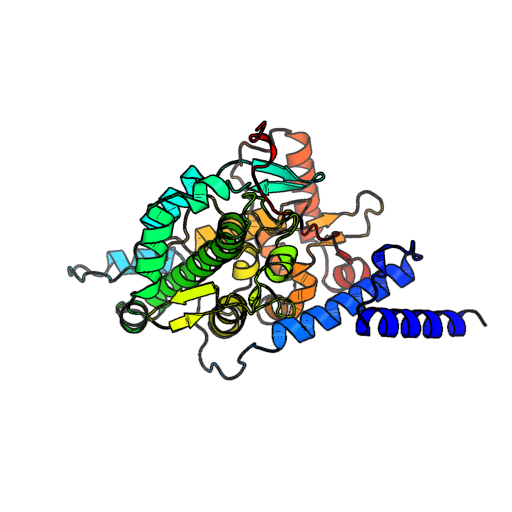6,26,58,44,64,49,85,79,46,52,38,44,29,52,58,62,88,78,66,90,122